Protein AF-A0A6N8BU60-F1 (afdb_monomer)

Solvent-accessible surface area (backbone atoms only — not comparable to full-atom values): 25740 Å² total; per-residue (Å²): 131,83,86,72,72,82,52,72,68,60,44,46,52,50,27,52,53,50,53,52,50,54,53,49,51,52,52,49,51,58,50,51,54,51,53,50,51,55,46,35,70,74,41,75,89,50,89,68,60,83,65,63,57,75,74,56,38,63,69,58,50,70,99,67,91,87,80,57,72,66,64,41,52,54,49,34,52,51,51,52,48,35,53,53,23,30,51,54,52,53,50,52,39,65,71,62,49,53,66,75,44,42,32,72,66,59,46,51,52,51,54,47,44,33,69,75,67,34,67,72,58,38,52,68,49,48,48,52,51,49,50,49,49,54,65,42,34,58,54,36,30,32,46,33,53,49,52,56,44,56,77,53,25,88,64,28,81,39,98,86,52,48,41,75,70,74,56,43,64,41,73,49,42,28,43,98,84,74,41,76,24,80,88,68,40,51,69,59,54,54,51,51,54,50,34,54,55,22,52,78,69,74,40,76,62,64,53,68,69,76,29,67,59,22,38,44,52,55,59,59,71,73,59,91,60,74,53,52,74,31,64,56,91,56,37,37,38,40,38,42,71,84,21,28,32,40,38,30,65,66,47,68,66,59,50,49,52,52,32,48,46,34,41,49,52,52,45,73,73,62,62,84,88,86,84,81,90,71,94,74,69,101,55,79,78,69,82,49,80,87,68,41,74,56,67,67,39,70,73,56,40,54,55,48,50,63,72,66,53,91,37,63,81,32,39,30,36,22,62,46,30,56,82,25,65,60,56,53,56,42,31,75,51,44,19,44,29,35,33,24,22,67,50,64,72,32,42,54,54,44,68,73,49,87,66,63,72,41,80,42,76,40,61,56,88,79,58,47,44,88,80,75,42,67,16,50,29,36,46,39,60,49,37,59,64,92,58,32,26,58,46,51,51,64,55,51,60,68,28,43,33,72,59,12,39,38,37,33,44,32,50,47,56,52,83,68,43,81,49,71,68,30,45,53,45,45,56,49,32,60,76,24,71,33,50,79,43,80,51,63,80,45,65,31,43,90,45,74,37,73,60,49,35,22,42,38,36,36,36,42,67,116

Nearest PDB structures (foldseek):
  1wy7-assembly2_B  TM=7.300E-01  e=3.972E-08  Pyrococcus horikoshii OT3
  2h1r-assembly2_B  TM=7.825E-01  e=9.700E-07  Plasmodium falciparum
  7wzg-assembly1_A  TM=6.509E-01  e=1.195E-07  Streptomyces sp.
  3cjt-assembly4_G  TM=5.008E-01  e=1.985E-06  unclassified
  2nxn-assembly1_A  TM=4.952E-01  e=3.260E-06  Thermus thermophilus HB8

Structure (mmCIF, N/CA/C/O backbone):
data_AF-A0A6N8BU60-F1
#
_entry.id   AF-A0A6N8BU60-F1
#
loop_
_atom_site.group_PDB
_atom_site.id
_atom_site.type_symbol
_atom_site.label_atom_id
_atom_site.label_alt_id
_atom_site.label_comp_id
_atom_site.label_asym_id
_atom_site.label_entity_id
_atom_site.label_seq_id
_atom_site.pdbx_PDB_ins_code
_atom_site.Cartn_x
_atom_site.Cartn_y
_atom_site.Cartn_z
_atom_site.occupancy
_atom_site.B_iso_or_equiv
_atom_site.auth_seq_id
_atom_site.auth_comp_id
_atom_site.auth_asym_id
_atom_site.auth_atom_id
_atom_site.pdbx_PDB_model_num
ATOM 1 N N . MET A 1 1 ? 0.731 -14.064 -30.125 1.00 31.19 1 MET A N 1
ATOM 2 C CA . MET A 1 1 ? 1.650 -14.153 -31.282 1.00 31.19 1 MET A CA 1
ATOM 3 C C . MET A 1 1 ? 3.014 -14.492 -30.703 1.00 31.19 1 MET A C 1
ATOM 5 O O . MET A 1 1 ? 3.373 -13.872 -29.713 1.00 31.19 1 MET A O 1
ATOM 9 N N . GLY A 1 2 ? 3.640 -15.581 -31.156 1.00 29.53 2 GLY A N 1
ATOM 10 C CA . GLY A 1 2 ? 4.697 -16.279 -30.413 1.00 29.53 2 GLY A CA 1
ATOM 11 C C . GLY A 1 2 ? 5.939 -15.430 -30.136 1.00 29.53 2 GLY A C 1
ATOM 12 O O . GLY A 1 2 ? 6.432 -14.758 -31.033 1.00 29.53 2 GLY A O 1
ATOM 13 N N . MET A 1 3 ? 6.441 -15.503 -28.899 1.00 33.97 3 MET A N 1
ATOM 14 C CA . MET A 1 3 ? 7.812 -15.120 -28.554 1.00 33.97 3 MET A CA 1
ATOM 15 C C . MET A 1 3 ? 8.767 -16.004 -29.359 1.00 33.97 3 MET A C 1
ATOM 17 O O . MET A 1 3 ? 9.027 -17.149 -28.987 1.00 33.97 3 MET A O 1
ATOM 21 N N . GLU A 1 4 ? 9.261 -15.500 -30.484 1.00 38.94 4 GLU A N 1
ATOM 22 C CA . GLU A 1 4 ? 10.340 -16.148 -31.217 1.00 38.94 4 GLU A CA 1
ATOM 23 C C . GLU A 1 4 ? 11.630 -15.926 -30.413 1.00 38.94 4 GLU A C 1
ATOM 25 O O . GLU A 1 4 ? 12.295 -14.900 -30.533 1.00 38.94 4 GLU A O 1
ATOM 30 N N . LEU A 1 5 ? 11.939 -16.852 -29.495 1.00 51.00 5 LEU A N 1
ATOM 31 C CA . LEU A 1 5 ? 13.219 -16.863 -28.785 1.00 51.00 5 LEU A CA 1
ATOM 32 C C . LEU A 1 5 ? 14.349 -16.773 -29.821 1.00 51.00 5 LEU A C 1
ATOM 34 O O . LEU A 1 5 ? 14.419 -17.608 -30.728 1.00 51.00 5 LEU A O 1
ATOM 38 N N . ILE A 1 6 ? 15.250 -15.796 -29.664 1.00 54.88 6 ILE A N 1
ATOM 39 C CA . ILE A 1 6 ? 16.459 -15.690 -30.487 1.00 54.88 6 ILE A CA 1
ATOM 40 C C . ILE A 1 6 ? 17.177 -17.045 -30.462 1.00 54.88 6 ILE A C 1
ATOM 42 O O . ILE A 1 6 ? 17.527 -17.574 -29.401 1.00 54.88 6 ILE A O 1
ATOM 46 N N . ARG A 1 7 ? 17.368 -17.636 -31.645 1.00 54.78 7 ARG A N 1
ATOM 47 C CA . ARG A 1 7 ? 18.005 -18.948 -31.782 1.00 54.78 7 ARG A CA 1
ATOM 48 C C . ARG A 1 7 ? 19.468 -18.856 -31.349 1.00 54.78 7 ARG A C 1
ATOM 50 O O . ARG A 1 7 ? 20.158 -17.888 -31.655 1.00 54.78 7 ARG A O 1
ATOM 57 N N . ARG A 1 8 ? 19.979 -19.921 -30.728 1.00 47.78 8 ARG A N 1
ATOM 58 C CA . ARG A 1 8 ? 21.384 -20.033 -30.279 1.00 47.78 8 ARG A CA 1
ATOM 59 C C . ARG A 1 8 ? 22.409 -19.800 -31.380 1.00 47.78 8 ARG A C 1
ATOM 61 O O . ARG A 1 8 ? 23.474 -19.259 -31.107 1.00 47.78 8 ARG A O 1
ATOM 68 N N . ALA A 1 9 ? 22.048 -20.137 -32.615 1.00 43.12 9 ALA A N 1
ATOM 69 C CA . ALA A 1 9 ? 22.840 -19.838 -33.801 1.00 43.12 9 ALA A CA 1
ATOM 70 C C . ALA A 1 9 ? 23.052 -18.323 -34.005 1.00 43.12 9 ALA A C 1
ATOM 72 O O . ALA A 1 9 ? 24.170 -17.899 -34.263 1.00 43.12 9 ALA A O 1
ATOM 73 N N . THR A 1 10 ? 22.024 -17.499 -33.784 1.00 66.62 10 THR A N 1
ATOM 74 C CA . THR A 1 10 ? 22.072 -16.041 -33.982 1.00 66.62 10 THR A CA 1
ATOM 75 C C . THR A 1 10 ? 22.942 -15.340 -32.934 1.00 66.62 10 THR A C 1
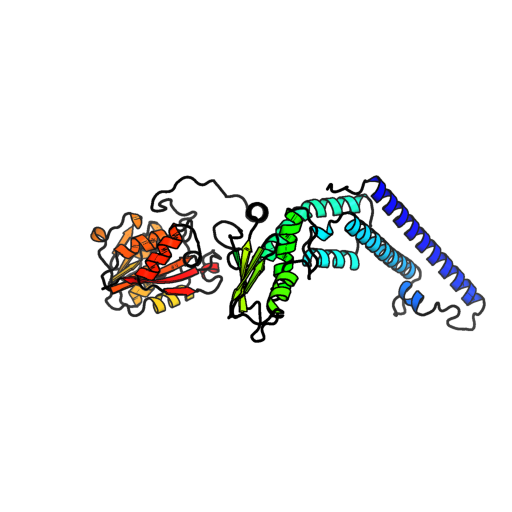ATOM 77 O O . THR A 1 10 ? 23.656 -14.394 -33.247 1.00 66.62 10 THR A O 1
ATOM 80 N N . VAL A 1 11 ? 22.948 -15.822 -31.686 1.00 63.41 11 VAL A N 1
ATOM 81 C CA . VAL A 1 11 ? 23.830 -15.279 -30.632 1.00 63.41 11 VAL A CA 1
ATOM 82 C C . VAL A 1 11 ? 25.298 -15.628 -30.905 1.00 63.41 11 VAL A C 1
ATOM 84 O O . VAL A 1 11 ? 26.174 -14.795 -30.694 1.00 63.41 11 VAL A O 1
ATOM 87 N N . ALA A 1 12 ? 25.570 -16.827 -31.430 1.00 66.69 12 ALA A N 1
ATOM 88 C CA . ALA A 1 12 ? 26.920 -17.234 -31.823 1.00 66.69 12 ALA A CA 1
ATOM 89 C C . ALA A 1 12 ? 27.460 -16.409 -33.004 1.00 66.69 12 ALA A C 1
ATOM 91 O O . ALA A 1 12 ? 28.636 -16.051 -33.026 1.00 66.69 12 ALA A O 1
ATOM 92 N N . GLU A 1 13 ? 26.600 -16.049 -33.958 1.00 75.88 13 GLU A N 1
ATOM 93 C CA . GLU A 1 13 ? 26.948 -15.132 -35.051 1.00 75.88 13 GLU A CA 1
ATOM 94 C C . GLU A 1 13 ? 27.278 -13.723 -34.532 1.00 75.88 13 GLU A C 1
ATOM 96 O O . GLU A 1 13 ? 28.270 -13.124 -34.955 1.00 75.88 13 GLU A O 1
ATOM 101 N N . LEU A 1 14 ? 26.497 -13.206 -33.575 1.00 78.88 14 LEU A N 1
ATOM 102 C CA . LEU A 1 14 ? 26.757 -11.912 -32.932 1.00 78.88 14 LEU A CA 1
ATOM 103 C C . LEU A 1 14 ? 28.079 -11.907 -32.152 1.00 78.88 14 LEU A C 1
ATOM 105 O O . LEU A 1 14 ? 28.852 -10.957 -32.282 1.00 78.88 14 LEU A O 1
ATOM 109 N N . GLU A 1 15 ? 28.376 -12.970 -31.399 1.00 79.50 15 GLU A N 1
ATOM 110 C CA . GLU A 1 15 ? 29.675 -13.141 -30.735 1.00 79.50 15 GLU A CA 1
ATOM 111 C C . GLU A 1 15 ? 30.824 -13.199 -31.758 1.00 79.50 15 GLU A C 1
ATOM 113 O O . GLU A 1 15 ? 31.868 -12.571 -31.564 1.00 79.50 15 GLU A O 1
ATOM 118 N N . GLY A 1 16 ? 30.627 -13.889 -32.885 1.00 82.31 16 GLY A N 1
ATOM 119 C CA . GLY A 1 16 ? 31.602 -13.937 -33.974 1.00 82.31 16 GLY A CA 1
ATOM 120 C C . GLY A 1 16 ? 31.908 -12.552 -34.553 1.00 82.31 16 GLY A C 1
ATOM 121 O O . GLY A 1 16 ? 33.076 -12.183 -34.708 1.00 82.31 16 GLY A O 1
ATOM 122 N N . HIS A 1 17 ? 30.875 -11.748 -34.822 1.00 86.88 17 HIS A N 1
ATOM 123 C CA . HIS A 1 17 ? 31.039 -10.368 -35.290 1.00 86.88 17 HIS A CA 1
ATOM 124 C C . HIS A 1 17 ? 31.703 -9.470 -34.245 1.00 86.88 17 HIS A C 1
ATOM 126 O O . HIS A 1 17 ? 32.592 -8.689 -34.588 1.00 86.88 17 HIS A O 1
ATOM 132 N N . ARG A 1 18 ? 31.316 -9.612 -32.974 1.00 88.88 18 ARG A N 1
ATOM 133 C CA . ARG A 1 18 ? 31.925 -8.916 -31.839 1.00 88.88 18 ARG A CA 1
ATOM 134 C C . ARG A 1 18 ? 33.427 -9.189 -31.766 1.00 88.88 18 ARG A C 1
ATOM 136 O O . ARG A 1 18 ? 34.209 -8.244 -31.751 1.00 88.88 18 ARG A O 1
ATOM 143 N N . ASN A 1 19 ? 33.836 -10.456 -31.750 1.00 88.75 19 ASN A N 1
ATOM 144 C CA . ASN A 1 19 ? 35.247 -10.829 -31.626 1.00 88.75 19 ASN A CA 1
ATOM 145 C C . ASN A 1 19 ? 36.062 -10.299 -32.814 1.00 88.75 19 ASN A C 1
ATOM 147 O O . ASN A 1 19 ? 37.093 -9.660 -32.620 1.00 88.75 19 ASN A O 1
ATOM 151 N N . LYS A 1 20 ? 35.529 -10.431 -34.034 1.00 89.19 20 LYS A N 1
ATOM 152 C CA . LYS A 1 20 ? 36.166 -9.889 -35.239 1.00 89.19 20 LYS A CA 1
ATOM 153 C C . LYS A 1 20 ? 36.315 -8.364 -35.200 1.00 89.19 20 LYS A C 1
ATOM 155 O O . LYS A 1 20 ? 37.331 -7.841 -35.650 1.00 89.19 20 LYS A O 1
ATOM 160 N N . ALA A 1 21 ? 35.328 -7.643 -34.667 1.00 84.19 21 ALA A N 1
ATOM 161 C CA . ALA A 1 21 ? 35.418 -6.195 -34.501 1.00 84.19 21 ALA A CA 1
ATOM 162 C C . ALA A 1 21 ? 36.533 -5.809 -33.516 1.00 84.19 21 ALA A C 1
ATOM 164 O O . ALA A 1 21 ? 37.322 -4.916 -33.814 1.00 84.19 21 ALA A O 1
ATOM 165 N N . LEU A 1 22 ? 36.640 -6.502 -32.377 1.00 86.94 22 LEU A N 1
ATOM 166 C CA . LEU A 1 22 ? 37.690 -6.245 -31.384 1.00 86.94 22 LEU A CA 1
ATOM 167 C C . LEU A 1 22 ? 39.092 -6.545 -31.927 1.00 86.94 22 LEU A C 1
ATOM 169 O O . LEU A 1 22 ? 40.005 -5.748 -31.706 1.00 86.94 22 LEU A O 1
ATOM 173 N N . ASP A 1 23 ? 39.246 -7.616 -32.706 1.00 89.25 23 ASP A N 1
ATOM 174 C CA . ASP A 1 23 ? 40.509 -7.934 -33.381 1.00 89.25 23 ASP A CA 1
ATOM 175 C C . ASP A 1 23 ? 40.908 -6.848 -34.387 1.00 89.25 23 ASP A C 1
ATOM 177 O O . ASP A 1 23 ? 42.075 -6.455 -34.460 1.00 89.25 23 ASP A O 1
ATOM 181 N N . LEU A 1 24 ? 39.945 -6.326 -35.153 1.00 88.38 24 LEU A N 1
ATOM 182 C CA . LEU A 1 24 ? 40.188 -5.237 -36.101 1.00 88.38 24 LEU A CA 1
ATOM 183 C C . LEU A 1 24 ? 40.516 -3.919 -35.394 1.00 88.38 24 LEU A C 1
ATOM 185 O O . LEU A 1 24 ? 41.391 -3.193 -35.860 1.00 88.38 24 LEU A O 1
ATOM 189 N N . PHE A 1 25 ? 39.882 -3.614 -34.258 1.00 82.56 25 PHE A N 1
ATOM 190 C CA . PHE A 1 25 ? 40.248 -2.449 -33.448 1.00 82.56 25 PHE A CA 1
ATOM 191 C C . PHE A 1 25 ? 41.671 -2.562 -32.894 1.00 82.56 25 PHE A C 1
ATOM 193 O O . PHE A 1 25 ? 42.402 -1.572 -32.904 1.00 82.56 25 PHE A O 1
ATOM 200 N N . ALA A 1 26 ? 42.091 -3.755 -32.465 1.00 84.19 26 ALA A N 1
ATOM 201 C CA . ALA A 1 26 ? 43.466 -3.994 -32.034 1.00 84.19 26 ALA A CA 1
ATOM 202 C C . ALA A 1 26 ? 44.472 -3.763 -33.166 1.00 84.19 26 ALA A C 1
ATOM 204 O O . ALA A 1 26 ? 45.432 -3.015 -32.992 1.00 84.19 26 ALA A O 1
ATOM 205 N N . GLN A 1 27 ? 44.204 -4.317 -34.350 1.00 86.88 27 GLN A N 1
ATOM 206 C CA . GLN A 1 27 ? 45.041 -4.096 -35.531 1.00 86.88 27 GLN A CA 1
ATOM 207 C C . GLN A 1 27 ? 45.077 -2.620 -35.945 1.00 86.88 27 GLN A C 1
ATOM 209 O O . GLN A 1 27 ? 46.141 -2.096 -36.268 1.00 86.88 27 GLN A O 1
ATOM 214 N N . ALA A 1 28 ? 43.935 -1.929 -35.904 1.00 81.44 28 ALA A N 1
ATOM 215 C CA . ALA A 1 28 ? 43.853 -0.509 -36.219 1.00 81.44 28 ALA A CA 1
ATOM 216 C C . ALA A 1 28 ? 44.683 0.336 -35.244 1.00 81.44 28 ALA A C 1
ATOM 218 O O . ALA A 1 28 ? 45.404 1.227 -35.684 1.00 81.44 28 ALA A O 1
ATOM 219 N N . PHE A 1 29 ? 44.637 0.040 -33.942 1.00 81.38 29 PHE A N 1
ATOM 220 C CA . PHE A 1 29 ? 45.482 0.709 -32.951 1.00 81.38 29 PHE A CA 1
ATOM 221 C C . PHE A 1 29 ? 46.971 0.525 -33.266 1.00 81.38 29 PHE A C 1
ATOM 223 O O . PHE A 1 29 ? 47.719 1.502 -33.323 1.00 81.38 29 PHE A O 1
ATOM 230 N N . ASP A 1 30 ? 47.386 -0.715 -33.530 1.00 82.19 30 ASP A N 1
ATOM 231 C CA . ASP A 1 30 ? 48.784 -1.042 -33.817 1.00 82.19 30 ASP A CA 1
ATOM 232 C C . ASP A 1 30 ? 49.262 -0.376 -35.126 1.00 82.19 30 ASP A C 1
ATOM 234 O O . ASP A 1 30 ? 50.403 0.085 -35.212 1.00 82.19 30 ASP A O 1
ATOM 238 N N . LEU A 1 31 ? 48.394 -0.265 -36.138 1.00 81.81 31 LEU A N 1
ATOM 239 C CA . LEU A 1 31 ? 48.671 0.451 -37.390 1.00 81.81 31 LEU A CA 1
ATOM 240 C C . LEU A 1 31 ? 48.756 1.970 -37.195 1.00 81.81 31 LEU A C 1
ATOM 242 O O . LEU A 1 31 ? 49.637 2.616 -37.765 1.00 81.81 31 LEU A O 1
ATOM 246 N N . LEU A 1 32 ? 47.873 2.552 -36.381 1.00 74.38 32 LEU A N 1
ATOM 247 C CA . LEU A 1 32 ? 47.889 3.983 -36.074 1.00 74.38 32 LEU A CA 1
ATOM 248 C C . LEU A 1 32 ? 49.149 4.374 -35.291 1.00 74.38 32 LEU A C 1
ATOM 250 O O . LEU A 1 32 ? 49.757 5.402 -35.590 1.00 74.38 32 LEU A O 1
ATOM 254 N N . GLU A 1 33 ? 49.591 3.549 -34.338 1.00 74.31 33 GLU A N 1
ATOM 255 C CA . GLU A 1 33 ? 50.860 3.773 -33.634 1.00 74.31 33 GLU A CA 1
ATOM 256 C C . GLU A 1 33 ? 52.070 3.643 -34.570 1.00 74.31 33 GLU A C 1
ATOM 258 O O . GLU A 1 33 ? 52.993 4.456 -34.489 1.00 74.31 33 GLU A O 1
ATOM 263 N N . GLN A 1 34 ? 52.059 2.694 -35.513 1.00 79.88 34 GLN A N 1
ATOM 264 C CA . GLN A 1 34 ? 53.097 2.601 -36.547 1.00 79.88 34 GLN A CA 1
ATOM 265 C C . GLN A 1 34 ? 53.140 3.857 -37.427 1.00 79.88 34 GLN A C 1
ATOM 267 O O . GLN A 1 34 ? 54.209 4.442 -37.606 1.00 79.88 34 GLN A O 1
ATOM 272 N N . ALA A 1 35 ? 51.990 4.322 -37.920 1.00 74.69 35 ALA A N 1
ATOM 273 C CA . ALA A 1 35 ? 51.900 5.546 -38.715 1.00 74.69 35 ALA A CA 1
ATOM 274 C C . ALA A 1 35 ? 52.402 6.774 -37.934 1.00 74.69 35 ALA A C 1
ATOM 276 O O . ALA A 1 35 ? 53.156 7.585 -38.472 1.00 74.69 35 ALA A O 1
ATOM 277 N N . ARG A 1 36 ? 52.060 6.877 -36.642 1.00 72.19 36 ARG A N 1
ATOM 278 C CA . ARG A 1 36 ? 52.536 7.947 -35.750 1.00 72.19 36 ARG A CA 1
ATOM 279 C C . ARG A 1 36 ? 54.059 7.943 -35.597 1.00 72.19 36 ARG A C 1
ATOM 281 O O . ARG A 1 36 ? 54.663 9.015 -35.568 1.00 72.19 36 ARG A O 1
ATOM 288 N N . ARG A 1 37 ? 54.685 6.763 -35.506 1.00 75.19 37 ARG A N 1
ATOM 289 C CA . ARG A 1 37 ? 56.152 6.629 -35.439 1.00 75.19 37 ARG A CA 1
ATOM 290 C C . ARG A 1 37 ? 56.806 7.161 -36.715 1.00 75.19 37 ARG A C 1
ATOM 292 O O . ARG A 1 37 ? 57.628 8.066 -36.622 1.00 75.19 37 ARG A O 1
ATOM 299 N N . PHE A 1 38 ? 56.364 6.702 -37.887 1.00 78.38 38 PHE A N 1
ATOM 300 C CA . PHE A 1 38 ? 56.900 7.177 -39.168 1.00 78.38 38 PHE A CA 1
ATOM 301 C C . PHE A 1 38 ? 56.674 8.677 -39.396 1.00 78.38 38 PHE A C 1
ATOM 303 O O . PHE A 1 38 ? 57.564 9.361 -39.892 1.00 78.38 38 PHE A O 1
ATOM 310 N N . ALA A 1 39 ? 55.520 9.216 -38.997 1.00 70.62 39 ALA A N 1
ATOM 311 C CA . ALA A 1 39 ? 55.236 10.645 -39.105 1.00 70.62 39 ALA A CA 1
ATOM 312 C C . ALA A 1 39 ? 56.159 11.507 -38.228 1.00 70.62 39 ALA A C 1
ATOM 314 O O . ALA A 1 39 ? 56.635 12.554 -38.667 1.00 70.62 39 ALA A O 1
ATOM 315 N N . ARG A 1 40 ? 56.447 11.055 -37.001 1.00 70.94 40 ARG A N 1
ATOM 316 C CA . ARG A 1 40 ? 57.420 11.710 -36.118 1.00 70.94 40 ARG A CA 1
ATOM 317 C C . ARG A 1 40 ? 58.824 11.668 -36.720 1.00 70.94 40 ARG A C 1
ATOM 319 O O . ARG A 1 40 ? 59.528 12.671 -36.680 1.00 70.94 40 ARG A O 1
ATOM 326 N N . ASP A 1 41 ? 59.215 10.529 -37.278 1.00 78.50 41 ASP A N 1
ATOM 327 C CA . ASP A 1 41 ? 60.543 10.349 -37.864 1.00 78.50 41 ASP A CA 1
ATOM 328 C C . ASP A 1 41 ? 60.709 11.159 -39.169 1.00 78.50 41 ASP A C 1
ATOM 330 O O . ASP A 1 41 ? 61.813 11.599 -39.484 1.00 78.50 41 ASP A O 1
ATOM 334 N N . ALA A 1 42 ? 59.616 11.432 -39.892 1.00 76.69 42 ALA A N 1
ATOM 335 C CA . ALA A 1 42 ? 59.609 12.279 -41.087 1.00 76.69 42 ALA A CA 1
ATOM 336 C C . ALA A 1 42 ? 59.782 13.783 -40.789 1.00 76.69 42 ALA A C 1
ATOM 338 O O . ALA A 1 42 ? 60.279 14.522 -41.638 1.00 76.69 42 ALA A O 1
ATOM 339 N N . ALA A 1 43 ? 59.380 14.250 -39.603 1.00 74.56 43 ALA A N 1
ATOM 340 C CA . ALA A 1 43 ? 59.485 15.654 -39.195 1.00 74.56 43 ALA A CA 1
ATOM 341 C C . ALA A 1 43 ? 59.878 15.787 -37.705 1.00 74.56 43 ALA A C 1
ATOM 343 O O . ALA A 1 43 ? 59.094 16.280 -36.889 1.00 74.56 43 ALA A O 1
ATOM 344 N N . PRO A 1 44 ? 61.108 15.382 -37.333 1.00 71.56 44 PRO A N 1
ATOM 345 C CA . PRO A 1 44 ? 61.523 15.242 -35.933 1.00 71.56 44 PRO A CA 1
ATOM 346 C C . PRO A 1 44 ? 61.655 16.576 -35.180 1.00 71.56 44 PRO A C 1
ATOM 348 O O . PRO A 1 44 ? 61.687 16.588 -33.952 1.00 71.56 44 PRO A O 1
ATOM 351 N N . SER A 1 45 ? 61.730 17.701 -35.896 1.00 71.75 45 SER A N 1
ATOM 352 C CA . SER A 1 45 ? 61.860 19.051 -35.333 1.00 71.75 45 SER A CA 1
ATOM 353 C C . SER A 1 45 ? 60.526 19.721 -34.984 1.00 71.75 45 SER A C 1
ATOM 355 O O . SER A 1 45 ? 60.533 20.776 -34.350 1.00 71.75 45 SER A O 1
ATOM 357 N N . ILE A 1 46 ? 59.385 19.139 -35.373 1.00 62.69 46 ILE A N 1
ATOM 358 C CA . ILE A 1 46 ? 58.053 19.698 -35.113 1.00 62.69 46 ILE A CA 1
ATOM 359 C C . ILE A 1 46 ? 57.369 18.871 -34.018 1.00 62.69 46 ILE A C 1
ATOM 361 O O . ILE A 1 46 ? 57.098 17.681 -34.180 1.00 62.69 46 ILE A O 1
ATOM 365 N N . GLN A 1 47 ? 57.043 19.505 -32.889 1.00 59.19 47 GLN A N 1
ATOM 366 C CA . GLN A 1 47 ? 56.199 18.878 -31.869 1.00 59.19 47 GLN A CA 1
ATOM 367 C C . GLN A 1 47 ? 54.747 18.792 -32.363 1.00 59.19 47 GLN A C 1
ATOM 369 O O . GLN A 1 47 ? 54.181 19.784 -32.809 1.00 59.19 47 GLN A O 1
ATOM 374 N N . GLY A 1 48 ? 54.132 17.609 -32.249 1.00 57.78 48 GLY A N 1
ATOM 375 C CA . GLY A 1 48 ? 52.705 17.412 -32.547 1.00 57.78 48 GLY A CA 1
ATOM 376 C C . GLY A 1 48 ? 52.362 17.021 -33.990 1.00 57.78 48 GLY A C 1
ATOM 377 O O . GLY A 1 48 ? 51.191 17.072 -34.358 1.00 57.78 48 GLY A O 1
ATOM 378 N N . VAL A 1 49 ? 53.339 16.607 -34.807 1.00 54.97 49 VAL A N 1
ATOM 379 C CA . VAL A 1 49 ? 53.083 16.074 -36.161 1.00 54.97 49 VAL A CA 1
ATOM 380 C C . VAL A 1 49 ? 52.134 14.875 -36.083 1.00 54.97 49 VAL A C 1
ATOM 382 O O . VAL A 1 49 ? 52.327 13.975 -35.264 1.00 54.97 49 VAL A O 1
ATOM 385 N N . CYS A 1 50 ? 51.097 14.881 -36.926 1.00 55.19 50 CYS A N 1
ATOM 386 C CA . CYS A 1 50 ? 49.988 13.923 -36.891 1.00 55.19 50 CYS A CA 1
ATOM 387 C C . CYS A 1 50 ? 49.215 13.907 -35.562 1.00 55.19 50 CYS A C 1
ATOM 389 O O . CYS A 1 50 ? 48.827 12.841 -35.078 1.00 55.19 50 CYS A O 1
ATOM 391 N N . SER A 1 51 ? 48.925 15.077 -34.979 1.00 53.66 51 SER A N 1
ATOM 392 C CA . SER A 1 51 ? 47.815 15.160 -34.031 1.00 53.66 51 SER A CA 1
ATOM 393 C C . SER A 1 51 ? 46.539 14.799 -34.788 1.00 53.66 51 SER A C 1
ATOM 395 O O . SER A 1 51 ? 46.010 15.619 -35.537 1.00 53.66 51 SER A O 1
ATOM 397 N N . PHE A 1 52 ? 46.050 13.569 -34.634 1.00 51.66 52 PHE A N 1
ATOM 398 C CA . PHE A 1 52 ? 44.681 13.279 -35.030 1.00 51.66 52 PHE A CA 1
ATOM 399 C C . PHE A 1 52 ? 43.794 14.329 -34.345 1.00 51.66 52 PHE A C 1
ATOM 401 O O . PHE A 1 52 ? 44.018 14.653 -33.165 1.00 51.66 52 PHE A O 1
ATOM 408 N N . ASP A 1 53 ? 42.889 14.931 -35.116 1.00 44.34 53 ASP A N 1
ATOM 409 C CA . ASP A 1 53 ? 41.966 15.959 -34.641 1.00 44.34 53 ASP A CA 1
ATOM 410 C C . ASP A 1 53 ? 41.344 15.531 -33.307 1.00 44.34 53 ASP A C 1
ATOM 412 O O . ASP A 1 53 ? 41.190 14.334 -33.041 1.00 44.34 53 ASP A O 1
ATOM 416 N N . ASP A 1 54 ? 41.009 16.506 -32.463 1.00 44.75 54 ASP A N 1
ATOM 417 C CA . ASP A 1 54 ? 40.495 16.339 -31.094 1.00 44.75 54 ASP A CA 1
ATOM 418 C C . ASP A 1 54 ? 39.471 15.192 -30.903 1.00 44.75 54 ASP A C 1
ATOM 420 O O . ASP A 1 54 ? 39.409 14.601 -29.829 1.00 44.75 54 ASP A O 1
ATOM 424 N N . ALA A 1 55 ? 38.743 14.794 -31.951 1.00 41.16 55 ALA A N 1
ATOM 425 C CA . ALA A 1 55 ? 37.813 13.665 -31.964 1.00 41.16 55 ALA A CA 1
ATOM 426 C C . ALA A 1 55 ? 38.451 12.261 -31.814 1.00 41.16 55 ALA A C 1
ATOM 428 O O . ALA A 1 55 ? 37.888 11.409 -31.129 1.00 41.16 55 ALA A O 1
ATOM 429 N N . ALA A 1 56 ? 39.616 11.981 -32.412 1.00 47.56 56 ALA A N 1
ATOM 430 C CA . ALA A 1 56 ? 40.299 10.688 -32.221 1.00 47.56 56 ALA A CA 1
ATOM 431 C C . ALA A 1 56 ? 41.091 10.650 -30.905 1.00 47.56 56 ALA A C 1
ATOM 433 O O . ALA A 1 56 ? 41.369 9.583 -30.360 1.00 47.56 56 ALA A O 1
ATOM 434 N N . ARG A 1 57 ? 41.436 11.835 -30.387 1.00 46.50 57 ARG A N 1
ATOM 435 C CA . ARG A 1 57 ? 42.139 12.041 -29.121 1.00 46.50 57 ARG A CA 1
ATOM 436 C C . ARG A 1 57 ? 41.311 11.525 -27.945 1.00 46.50 57 ARG A C 1
ATOM 438 O O . ARG A 1 57 ? 41.833 10.740 -27.163 1.00 46.50 57 ARG A O 1
ATOM 445 N N . ASP A 1 58 ? 40.017 11.842 -27.902 1.00 47.12 58 ASP A N 1
ATOM 446 C CA . ASP A 1 58 ? 39.097 11.343 -26.867 1.00 47.12 58 ASP A CA 1
ATOM 447 C C . ASP A 1 58 ? 38.831 9.830 -26.968 1.00 47.12 58 ASP A C 1
ATOM 449 O O . ASP A 1 58 ? 38.636 9.167 -25.949 1.00 47.12 58 ASP A O 1
ATOM 453 N N . ALA A 1 59 ? 38.891 9.252 -28.174 1.00 47.94 59 ALA A N 1
ATOM 454 C CA . ALA A 1 59 ? 38.772 7.806 -28.370 1.00 47.94 59 ALA A CA 1
ATOM 455 C C . ALA A 1 59 ? 40.037 7.027 -27.947 1.00 47.94 59 ALA A C 1
ATOM 457 O O . ALA A 1 59 ? 39.944 5.841 -27.633 1.00 47.94 59 ALA A O 1
ATOM 458 N N . LEU A 1 60 ? 41.211 7.677 -27.934 1.00 51.12 60 LEU A N 1
ATOM 459 C CA . LEU A 1 60 ? 42.523 7.044 -27.728 1.00 51.12 60 LEU A CA 1
ATOM 460 C C . LEU A 1 60 ? 43.226 7.414 -26.402 1.00 51.12 60 LEU A C 1
ATOM 462 O O . LEU A 1 60 ? 44.149 6.692 -26.020 1.00 51.12 60 LEU A O 1
ATOM 466 N N . ALA A 1 61 ? 42.827 8.479 -25.690 1.00 48.81 61 ALA A N 1
ATOM 467 C CA . ALA A 1 61 ? 43.202 8.765 -24.292 1.00 48.81 61 ALA A CA 1
ATOM 468 C C . ALA A 1 61 ? 42.463 10.010 -23.732 1.00 48.81 61 ALA A C 1
ATOM 470 O O . ALA A 1 61 ? 42.537 11.072 -24.349 1.00 48.81 61 ALA A O 1
ATOM 471 N N . PRO A 1 62 ? 41.864 9.973 -22.521 1.00 42.28 62 PRO A N 1
ATOM 472 C CA . PRO A 1 62 ? 41.409 11.195 -21.864 1.00 42.28 62 PRO A CA 1
ATOM 473 C C . PRO A 1 62 ? 42.605 12.079 -21.477 1.00 42.28 62 PRO A C 1
ATOM 475 O O . PRO A 1 62 ? 43.696 11.584 -21.189 1.00 42.28 62 PRO A O 1
ATOM 478 N N . ARG A 1 63 ? 42.376 13.396 -21.462 1.00 40.59 63 ARG A N 1
ATOM 479 C CA . ARG A 1 63 ? 43.344 14.492 -21.269 1.00 40.59 63 ARG A CA 1
ATOM 480 C C . ARG A 1 63 ? 44.135 14.463 -19.943 1.00 40.59 63 ARG A C 1
ATOM 482 O O . ARG A 1 63 ? 44.000 15.392 -19.165 1.00 40.59 63 ARG A O 1
ATOM 489 N N . TYR A 1 64 ? 44.998 13.483 -19.680 1.00 40.47 64 TYR A N 1
ATOM 490 C CA . TYR A 1 64 ? 46.043 13.604 -18.651 1.00 40.47 64 TYR A CA 1
ATOM 491 C C . TYR A 1 64 ? 47.315 12.849 -19.061 1.00 40.47 64 TYR A C 1
ATOM 493 O O . TYR A 1 64 ? 47.309 11.648 -19.325 1.00 40.47 64 TYR A O 1
ATOM 501 N N . ALA A 1 65 ? 48.410 13.604 -19.155 1.00 46.09 65 ALA A N 1
ATOM 502 C CA . ALA A 1 65 ? 49.748 13.137 -19.490 1.00 46.09 65 ALA A CA 1
ATOM 503 C C . ALA A 1 65 ? 50.313 12.214 -18.394 1.00 46.09 65 ALA A C 1
ATOM 505 O O . ALA A 1 65 ? 50.233 12.562 -17.218 1.00 46.09 65 ALA A O 1
ATOM 506 N N . GLY A 1 66 ? 50.922 11.080 -18.781 1.00 46.50 66 GLY A N 1
ATOM 507 C CA . GLY A 1 66 ? 51.766 10.287 -17.868 1.00 46.50 66 GLY A CA 1
ATOM 508 C C . GLY A 1 66 ? 51.736 8.753 -17.954 1.00 46.50 66 GLY A C 1
ATOM 509 O O . GLY A 1 66 ? 52.151 8.130 -16.987 1.00 46.50 66 GLY A O 1
ATOM 510 N N . TYR A 1 67 ? 51.271 8.117 -19.038 1.00 48.34 67 TYR A N 1
ATOM 511 C CA . TYR A 1 67 ? 51.084 6.650 -19.065 1.00 48.34 67 TYR A CA 1
ATOM 512 C C . TYR A 1 67 ? 51.955 5.910 -20.094 1.00 48.34 67 TYR A C 1
ATOM 514 O O . TYR A 1 67 ? 52.231 6.446 -21.172 1.00 48.34 67 TYR A O 1
ATOM 522 N N . HIS A 1 68 ? 52.337 4.663 -19.784 1.00 55.88 68 HIS A N 1
ATOM 523 C CA . HIS A 1 68 ? 53.150 3.791 -20.646 1.00 55.88 68 HIS A CA 1
ATOM 524 C C . HIS A 1 68 ? 52.366 3.276 -21.880 1.00 55.88 68 HIS A C 1
ATOM 526 O O . HIS A 1 68 ? 51.136 3.220 -21.881 1.00 55.88 68 HIS A O 1
ATOM 532 N N . GLU A 1 69 ? 53.066 2.904 -22.963 1.00 56.91 69 GLU A N 1
ATOM 533 C CA . GLU A 1 69 ? 52.470 2.507 -24.261 1.00 56.91 69 GLU A CA 1
ATOM 534 C C . GLU A 1 69 ? 51.543 1.277 -24.155 1.00 56.91 69 GLU A C 1
ATOM 536 O O . GLU A 1 69 ? 50.457 1.267 -24.734 1.00 56.91 69 GLU A O 1
ATOM 541 N N . THR A 1 70 ? 51.910 0.292 -23.334 1.00 57.09 70 THR A N 1
ATOM 542 C CA . THR A 1 70 ? 51.089 -0.887 -23.004 1.00 57.09 70 THR A CA 1
ATOM 543 C C . THR A 1 70 ? 49.785 -0.512 -22.296 1.00 57.09 70 THR A C 1
ATOM 545 O O . THR A 1 70 ? 48.714 -0.969 -22.687 1.00 57.09 70 THR A O 1
ATOM 548 N N . GLU A 1 71 ? 49.829 0.417 -21.338 1.00 65.25 71 GLU A N 1
ATOM 549 C CA . GLU A 1 71 ? 48.640 0.896 -20.615 1.00 65.25 71 GLU A CA 1
ATOM 550 C C . GLU A 1 71 ? 47.690 1.716 -21.504 1.00 65.25 71 GLU A C 1
ATOM 552 O O . GLU A 1 71 ? 46.505 1.874 -21.195 1.00 65.25 71 GLU A O 1
ATOM 557 N N . ARG A 1 72 ? 48.194 2.293 -22.604 1.00 68.38 72 ARG A N 1
ATOM 558 C CA . ARG A 1 72 ? 47.361 2.973 -23.609 1.00 68.38 72 ARG A CA 1
ATOM 559 C C . ARG A 1 72 ? 46.602 1.966 -24.466 1.00 68.38 72 ARG A C 1
ATOM 561 O O . ARG A 1 72 ? 45.401 2.146 -24.666 1.00 68.38 72 ARG A O 1
ATOM 568 N N . ARG A 1 73 ? 47.277 0.904 -24.919 1.00 74.12 73 ARG A N 1
ATOM 569 C CA . ARG A 1 73 ? 46.666 -0.163 -25.723 1.00 74.12 73 ARG A CA 1
ATOM 570 C C . ARG A 1 73 ? 45.561 -0.878 -24.950 1.00 74.12 73 ARG A C 1
ATOM 572 O O . ARG A 1 73 ? 44.441 -0.976 -25.445 1.00 74.12 73 ARG A O 1
ATOM 579 N N . ASP A 1 74 ? 45.830 -1.282 -23.711 1.00 73.94 74 ASP A N 1
ATOM 580 C CA . ASP A 1 74 ? 44.851 -2.010 -22.895 1.00 73.94 74 ASP A CA 1
ATOM 581 C C . ASP A 1 74 ? 43.623 -1.159 -22.557 1.00 73.94 74 ASP A C 1
ATOM 583 O O . ASP A 1 74 ? 42.490 -1.645 -22.612 1.00 73.94 74 ASP A O 1
ATOM 587 N N . ARG A 1 75 ? 43.805 0.138 -22.278 1.00 72.31 75 ARG A N 1
ATOM 588 C CA . ARG A 1 75 ? 42.676 1.056 -22.053 1.00 72.31 75 ARG A CA 1
ATOM 589 C C . ARG A 1 75 ? 41.849 1.288 -23.311 1.00 72.31 75 ARG A C 1
ATOM 591 O O . ARG A 1 75 ? 40.622 1.275 -23.220 1.00 72.31 75 ARG A O 1
ATOM 598 N N . PHE A 1 76 ? 42.491 1.464 -24.466 1.00 75.44 76 PHE A N 1
ATOM 599 C CA . PHE A 1 76 ? 41.790 1.593 -25.744 1.00 75.44 76 PHE A CA 1
ATOM 600 C C . PHE A 1 76 ? 40.947 0.348 -26.038 1.00 75.44 76 PHE A C 1
ATOM 602 O O . PHE A 1 76 ? 39.745 0.457 -26.286 1.00 75.44 76 PHE A O 1
ATOM 609 N N . LEU A 1 77 ? 41.548 -0.838 -25.923 1.00 80.88 77 LEU A N 1
ATOM 610 C CA . LEU A 1 77 ? 40.854 -2.105 -26.149 1.00 80.88 77 LEU A CA 1
ATOM 611 C C . LEU A 1 77 ? 39.734 -2.338 -25.138 1.00 80.88 77 LEU A C 1
ATOM 613 O O . LEU A 1 77 ? 38.661 -2.799 -25.516 1.00 80.88 77 LEU A O 1
ATOM 617 N N . THR A 1 78 ? 39.929 -1.952 -23.876 1.00 80.25 78 THR A N 1
ATOM 618 C CA . THR A 1 78 ? 38.875 -2.006 -22.854 1.00 80.25 78 THR A CA 1
ATOM 619 C C . THR A 1 78 ? 37.706 -1.083 -23.201 1.00 80.25 78 THR A C 1
ATOM 621 O O . THR A 1 78 ? 36.551 -1.479 -23.046 1.00 80.25 78 THR A O 1
ATOM 624 N N . SER A 1 79 ? 37.981 0.125 -23.700 1.00 75.44 79 SER A N 1
ATOM 625 C CA . SER A 1 79 ? 36.951 1.079 -24.128 1.00 75.44 79 SER A CA 1
ATOM 626 C C . SER A 1 79 ? 36.157 0.556 -25.330 1.00 75.44 79 SER A C 1
ATOM 628 O O . SER A 1 79 ? 34.926 0.515 -25.291 1.00 75.44 79 SER A O 1
ATOM 630 N N . MET A 1 80 ? 36.852 0.061 -26.362 1.00 80.38 80 MET A N 1
ATOM 631 C CA . MET A 1 80 ? 36.217 -0.522 -27.549 1.00 80.38 80 MET A CA 1
ATOM 632 C C . MET A 1 80 ? 35.414 -1.775 -27.204 1.00 80.38 80 MET A C 1
ATOM 634 O O . MET A 1 80 ? 34.272 -1.901 -27.641 1.00 80.38 80 MET A O 1
ATOM 638 N N . ARG A 1 81 ? 35.955 -2.650 -26.345 1.00 85.31 81 ARG A N 1
ATOM 639 C CA . ARG A 1 81 ? 35.230 -3.798 -25.787 1.00 85.31 81 ARG A CA 1
ATOM 640 C C . ARG A 1 81 ? 33.912 -3.357 -25.165 1.00 85.31 81 ARG A C 1
ATOM 642 O O . ARG A 1 81 ? 32.872 -3.874 -25.554 1.00 85.31 81 ARG A O 1
ATOM 649 N N . ARG A 1 82 ? 33.945 -2.394 -24.236 1.00 80.31 82 ARG A N 1
ATOM 650 C CA . ARG A 1 82 ? 32.735 -1.901 -23.560 1.00 80.31 82 ARG A CA 1
ATOM 651 C C . ARG A 1 82 ? 31.718 -1.333 -24.545 1.00 80.31 82 ARG A C 1
ATOM 653 O O . ARG A 1 82 ? 30.533 -1.613 -24.413 1.00 80.31 82 ARG A O 1
ATOM 660 N N . ASN A 1 83 ? 32.168 -0.571 -25.538 1.00 77.94 83 ASN A N 1
ATOM 661 C CA . ASN A 1 83 ? 31.280 0.022 -26.535 1.00 77.94 83 ASN A CA 1
ATOM 662 C C . ASN A 1 83 ? 30.584 -1.045 -27.398 1.00 77.94 83 ASN A C 1
ATOM 664 O O . ASN A 1 83 ? 29.358 -1.043 -27.515 1.00 77.94 83 ASN A O 1
ATOM 668 N N . VAL A 1 84 ? 31.359 -1.988 -27.943 1.00 80.44 84 VAL A N 1
ATOM 669 C CA . VAL A 1 84 ? 30.838 -3.085 -28.769 1.00 80.44 84 VAL A CA 1
ATOM 670 C C . VAL A 1 84 ? 29.917 -3.988 -27.945 1.00 80.44 84 VAL A C 1
ATOM 672 O O . VAL A 1 84 ? 28.815 -4.296 -28.396 1.00 80.44 84 VAL A O 1
ATOM 675 N N . ASP A 1 85 ? 30.317 -4.352 -26.721 1.00 81.19 85 ASP A N 1
ATOM 676 C CA . ASP A 1 85 ? 29.497 -5.152 -25.804 1.00 81.19 85 ASP A CA 1
ATOM 677 C C . ASP A 1 85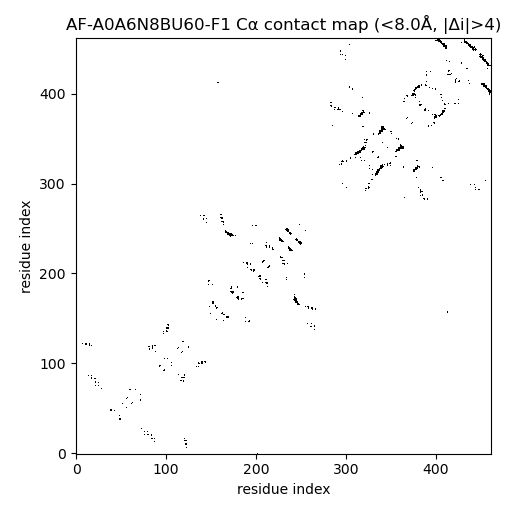 ? 28.155 -4.461 -25.513 1.00 81.19 85 ASP A C 1
ATOM 679 O O . ASP A 1 85 ? 27.102 -5.075 -25.679 1.00 81.19 85 ASP A O 1
ATOM 683 N N . ALA A 1 86 ? 28.156 -3.171 -25.153 1.00 76.94 86 ALA A N 1
ATOM 684 C CA . ALA A 1 86 ? 26.927 -2.411 -24.903 1.00 76.94 86 ALA A CA 1
ATOM 685 C C . ALA A 1 86 ? 26.000 -2.363 -26.133 1.00 76.94 86 ALA A C 1
ATOM 687 O O . ALA A 1 86 ? 24.776 -2.460 -25.994 1.00 76.94 86 ALA A O 1
ATOM 688 N N . GLY A 1 87 ? 26.570 -2.248 -27.338 1.00 77.69 87 GLY A N 1
ATOM 689 C CA . GLY A 1 87 ? 25.824 -2.291 -28.596 1.00 77.69 87 GLY A CA 1
ATOM 690 C C . GLY A 1 87 ? 25.156 -3.646 -28.841 1.00 77.69 87 GLY A C 1
ATOM 691 O O . GLY A 1 87 ? 23.963 -3.692 -29.151 1.00 77.69 87 GLY A O 1
ATOM 692 N N . VAL A 1 88 ? 25.889 -4.746 -28.637 1.00 81.19 88 VAL A N 1
ATOM 693 C CA . VAL A 1 88 ? 25.354 -6.114 -28.767 1.00 81.19 88 VAL A CA 1
ATOM 694 C C . VAL A 1 88 ? 24.239 -6.360 -27.747 1.00 81.19 88 VAL A C 1
ATOM 696 O O . VAL A 1 88 ? 23.170 -6.842 -28.119 1.00 81.19 88 VAL A O 1
ATOM 699 N N . TRP A 1 89 ? 24.427 -5.957 -26.488 1.00 77.50 89 TRP A N 1
ATOM 700 C CA . TRP A 1 89 ? 23.393 -6.076 -25.455 1.00 77.50 89 TRP A CA 1
ATOM 701 C C . TRP A 1 89 ? 22.137 -5.269 -25.777 1.00 77.50 89 TRP A C 1
ATOM 703 O O . TRP A 1 89 ? 21.026 -5.782 -25.653 1.00 77.50 89 TRP A O 1
ATOM 713 N N . THR A 1 90 ? 22.295 -4.032 -26.249 1.00 76.06 90 THR A N 1
ATOM 714 C CA . THR A 1 90 ? 21.163 -3.187 -26.659 1.00 76.06 90 THR A CA 1
ATOM 715 C C . THR A 1 90 ? 20.391 -3.819 -27.819 1.00 76.06 90 THR A C 1
ATOM 717 O O . THR A 1 90 ? 19.160 -3.818 -27.824 1.00 76.06 90 THR A O 1
ATOM 720 N N . HIS A 1 91 ? 21.096 -4.401 -28.793 1.00 77.75 91 HIS A N 1
ATOM 721 C CA . HIS A 1 91 ? 20.472 -5.112 -29.907 1.00 77.75 91 HIS A CA 1
ATOM 722 C C . HIS A 1 91 ? 19.675 -6.337 -29.434 1.00 77.75 91 HIS A C 1
ATOM 724 O O . HIS A 1 91 ? 18.510 -6.486 -29.805 1.00 77.75 91 HIS A O 1
ATOM 730 N N . LEU A 1 92 ? 20.266 -7.173 -28.573 1.00 69.69 92 LEU A N 1
ATOM 731 C CA . LEU A 1 92 ? 19.611 -8.359 -28.013 1.00 69.69 92 LEU A CA 1
ATOM 732 C C . LEU A 1 92 ? 18.362 -8.001 -27.196 1.00 69.69 92 LEU A C 1
ATOM 734 O O . LEU A 1 92 ? 17.325 -8.647 -27.340 1.00 69.69 92 LEU A O 1
ATOM 738 N N . LEU A 1 93 ? 18.420 -6.948 -26.380 1.00 68.62 93 LEU A N 1
ATOM 739 C CA . LEU A 1 93 ? 17.270 -6.466 -25.608 1.00 68.62 93 LEU A CA 1
ATOM 740 C C . LEU A 1 93 ? 16.109 -6.009 -26.495 1.00 68.62 93 LEU A C 1
ATOM 742 O O . LEU A 1 93 ? 14.953 -6.339 -26.229 1.00 68.62 93 LEU A O 1
ATOM 746 N N . ASN A 1 94 ? 16.416 -5.266 -27.558 1.00 67.62 94 ASN A N 1
ATOM 747 C CA . ASN A 1 94 ? 15.406 -4.790 -28.498 1.00 67.62 94 ASN A CA 1
ATOM 748 C C . ASN A 1 94 ? 14.777 -5.951 -29.280 1.00 67.62 94 ASN A C 1
ATOM 750 O O . ASN A 1 94 ? 13.568 -5.954 -29.502 1.00 67.62 94 ASN A O 1
ATOM 754 N N . ALA A 1 95 ? 15.583 -6.943 -29.668 1.00 65.06 95 ALA A N 1
ATOM 755 C CA . ALA A 1 95 ? 15.139 -8.097 -30.446 1.00 65.06 95 ALA A CA 1
ATOM 756 C C . ALA A 1 95 ? 14.330 -9.120 -29.626 1.00 65.06 95 ALA A C 1
ATOM 758 O O . ALA A 1 95 ? 13.452 -9.781 -30.170 1.00 65.06 95 ALA A O 1
ATOM 759 N N . THR A 1 96 ? 14.591 -9.244 -28.323 1.00 62.34 96 THR A N 1
ATOM 760 C CA . THR A 1 96 ? 13.877 -10.179 -27.429 1.00 62.34 96 THR A CA 1
ATOM 761 C C . THR A 1 96 ? 12.579 -9.615 -26.847 1.00 62.34 96 THR A C 1
ATOM 763 O O . THR A 1 96 ? 11.884 -10.318 -26.117 1.00 62.34 96 THR A O 1
ATOM 766 N N . GLU A 1 97 ? 12.258 -8.344 -27.118 1.00 61.34 97 GLU A N 1
ATOM 767 C CA . GLU A 1 97 ? 11.161 -7.590 -26.492 1.00 61.34 97 GLU A CA 1
ATOM 768 C C . GLU A 1 97 ? 11.158 -7.612 -24.946 1.00 61.34 97 GLU A C 1
ATOM 770 O O . GLU A 1 97 ? 10.190 -7.173 -24.323 1.00 61.34 97 GLU A O 1
ATOM 775 N N . LEU A 1 98 ? 12.248 -8.058 -24.306 1.00 58.09 98 LEU A N 1
ATOM 776 C CA . LEU A 1 98 ? 12.364 -8.185 -22.849 1.00 58.09 98 LEU A CA 1
ATOM 777 C C . LEU A 1 98 ? 12.196 -6.832 -22.146 1.00 58.09 98 LEU A C 1
ATOM 779 O O . LEU A 1 98 ? 11.605 -6.767 -21.069 1.00 58.09 98 LEU A O 1
ATOM 783 N N . GLU A 1 99 ? 12.600 -5.729 -22.789 1.00 60.19 99 GLU A N 1
ATOM 784 C CA . GLU A 1 99 ? 12.351 -4.374 -22.276 1.00 60.19 99 GLU A CA 1
ATOM 785 C C . GLU A 1 99 ? 10.861 -4.066 -22.057 1.00 60.19 99 GLU A C 1
ATOM 787 O O . GLU A 1 99 ? 10.531 -3.210 -21.233 1.00 60.19 99 GLU A O 1
ATOM 792 N N . LYS A 1 100 ? 9.950 -4.728 -22.785 1.00 60.34 100 LYS A N 1
ATOM 793 C CA . LYS A 1 100 ? 8.502 -4.505 -22.657 1.00 60.34 100 LYS A CA 1
ATOM 794 C C . LYS A 1 100 ? 7.930 -5.135 -21.388 1.00 60.34 100 LYS A C 1
ATOM 796 O O . LYS A 1 100 ? 6.917 -4.651 -20.882 1.00 60.34 100 LYS A O 1
ATOM 801 N N . LEU A 1 101 ? 8.588 -6.173 -20.875 1.00 52.09 101 LEU A N 1
ATOM 802 C CA . LEU A 1 101 ? 8.212 -6.878 -19.649 1.00 52.09 101 LEU A CA 1
ATOM 803 C C . LEU A 1 101 ? 8.768 -6.192 -18.390 1.00 52.09 101 LEU A C 1
ATOM 805 O O . LEU A 1 101 ? 8.266 -6.421 -17.294 1.00 52.09 101 LEU A O 1
ATOM 809 N N . MET A 1 102 ? 9.761 -5.309 -18.539 1.00 61.53 102 MET A N 1
ATOM 810 C CA . MET A 1 102 ? 10.388 -4.593 -17.427 1.00 61.53 102 MET A CA 1
ATOM 811 C C . MET A 1 102 ? 9.625 -3.318 -17.014 1.00 61.53 102 MET A C 1
ATOM 813 O O . MET A 1 102 ? 8.976 -2.632 -17.818 1.00 61.53 102 MET A O 1
ATOM 817 N N . ASP A 1 103 ? 9.718 -2.963 -15.728 1.00 60.31 103 ASP A N 1
ATOM 818 C CA . ASP A 1 103 ? 9.330 -1.640 -15.231 1.00 60.31 103 ASP A CA 1
ATOM 819 C C . ASP A 1 103 ? 10.365 -0.565 -15.636 1.00 60.31 103 ASP A C 1
ATOM 821 O O . ASP A 1 103 ? 11.496 -0.874 -16.028 1.00 60.31 103 ASP A O 1
ATOM 825 N N . LYS A 1 104 ? 9.985 0.721 -15.578 1.00 59.97 104 LYS A N 1
ATOM 826 C CA . LYS A 1 104 ? 10.859 1.825 -16.015 1.00 59.97 104 LYS A CA 1
ATOM 827 C C . LYS A 1 104 ? 12.172 1.865 -15.226 1.00 59.97 104 LYS A C 1
ATOM 829 O O . LYS A 1 104 ? 13.218 2.088 -15.823 1.00 59.97 104 LYS A O 1
ATOM 834 N N . LYS A 1 105 ? 12.128 1.632 -13.914 1.00 58.16 105 LYS A N 1
ATOM 835 C CA . LYS A 1 105 ? 13.296 1.686 -13.032 1.00 58.16 105 LYS A CA 1
ATOM 836 C C . LYS A 1 105 ? 14.238 0.515 -13.299 1.00 58.16 105 LYS A C 1
ATOM 838 O O . LYS A 1 105 ? 15.437 0.739 -13.389 1.00 58.16 105 LYS A O 1
ATOM 843 N N . ALA A 1 106 ? 13.712 -0.696 -13.477 1.00 61.91 106 ALA A N 1
ATOM 844 C CA . ALA A 1 106 ? 14.488 -1.877 -13.853 1.00 61.91 106 ALA A CA 1
ATOM 845 C C . ALA A 1 106 ? 15.182 -1.680 -15.205 1.00 61.91 106 ALA A C 1
ATOM 847 O O . ALA A 1 106 ? 16.377 -1.937 -15.321 1.00 61.91 106 ALA A O 1
ATOM 848 N N . ARG A 1 107 ? 14.463 -1.154 -16.205 1.00 68.00 107 ARG A N 1
ATOM 849 C CA . ARG A 1 107 ? 15.041 -0.849 -17.519 1.00 68.00 107 ARG A CA 1
ATOM 850 C C . ARG A 1 107 ? 16.129 0.217 -17.427 1.00 68.00 107 ARG A C 1
ATOM 852 O O . ARG A 1 107 ? 17.190 0.048 -18.018 1.00 68.00 107 ARG A O 1
ATOM 859 N N . ASP A 1 108 ? 15.881 1.296 -16.689 1.00 69.19 108 ASP A N 1
ATOM 860 C CA . ASP A 1 108 ? 16.847 2.385 -16.536 1.00 69.19 108 ASP A CA 1
ATOM 861 C C . ASP A 1 108 ? 18.094 1.906 -15.764 1.00 69.19 108 ASP A C 1
ATOM 863 O O . ASP A 1 108 ? 19.212 2.208 -16.170 1.00 69.19 108 ASP A O 1
ATOM 867 N N . GLN A 1 109 ? 17.928 1.084 -14.720 1.00 68.25 109 GLN A N 1
ATOM 868 C CA . GLN A 1 109 ? 19.031 0.450 -13.982 1.00 68.25 109 GLN A CA 1
ATOM 869 C C . GLN A 1 109 ? 19.829 -0.528 -14.848 1.00 68.25 109 GLN A C 1
ATOM 871 O O . GLN A 1 109 ? 21.056 -0.527 -14.799 1.00 68.25 109 GLN A O 1
ATOM 876 N N . PHE A 1 110 ? 19.153 -1.338 -15.662 1.00 70.12 110 PHE A N 1
ATOM 877 C CA . PHE A 1 110 ? 19.817 -2.295 -16.541 1.00 70.12 110 PHE A CA 1
ATOM 878 C C . PHE A 1 110 ? 20.595 -1.586 -17.655 1.00 70.12 110 PHE A C 1
ATOM 880 O O . PHE A 1 110 ? 21.757 -1.896 -17.906 1.00 70.12 110 PHE A O 1
ATOM 887 N N . ARG A 1 111 ? 19.999 -0.557 -18.270 1.00 70.94 111 ARG A N 1
ATOM 888 C CA . ARG A 1 111 ? 20.689 0.310 -19.237 1.00 70.94 111 ARG A CA 1
ATOM 889 C C . ARG A 1 111 ? 21.875 1.030 -18.603 1.00 70.94 111 ARG A C 1
ATOM 891 O O . ARG A 1 111 ? 22.911 1.168 -19.246 1.00 70.94 111 ARG A O 1
ATOM 898 N N . GLU A 1 112 ? 21.749 1.455 -17.348 1.00 72.62 112 GLU A N 1
ATOM 899 C CA . GLU A 1 112 ? 22.852 2.061 -16.608 1.00 72.62 112 GLU A CA 1
ATOM 900 C C . GLU A 1 112 ? 23.999 1.079 -16.372 1.00 72.62 112 GLU A C 1
ATOM 902 O O . GLU A 1 112 ? 25.157 1.419 -16.604 1.00 72.62 112 GLU A O 1
ATOM 907 N N . GLN A 1 113 ? 23.685 -0.156 -15.983 1.00 73.06 113 GLN A N 1
ATOM 908 C CA . GLN A 1 113 ? 24.674 -1.213 -15.795 1.00 73.06 113 GLN A CA 1
ATOM 909 C C . GLN A 1 113 ? 25.418 -1.528 -17.100 1.00 73.06 113 GLN A C 1
ATOM 911 O O . GLN A 1 113 ? 26.648 -1.573 -17.112 1.00 73.06 113 GLN A O 1
ATOM 916 N N . LEU A 1 114 ? 24.687 -1.658 -18.212 1.00 73.00 114 LEU A N 1
ATOM 917 C CA . LEU A 1 114 ? 25.271 -1.861 -19.542 1.00 73.00 114 LEU A CA 1
ATOM 918 C C . LEU A 1 114 ? 26.124 -0.675 -20.008 1.00 73.00 114 LEU A C 1
ATOM 920 O O . LEU A 1 114 ? 27.054 -0.855 -20.790 1.00 73.00 114 LEU A O 1
ATOM 924 N N . ARG A 1 115 ? 25.821 0.538 -19.536 1.00 66.94 115 ARG A N 1
ATOM 925 C CA . ARG A 1 115 ? 26.588 1.749 -19.844 1.00 66.94 115 ARG A CA 1
ATOM 926 C C . ARG A 1 115 ? 27.885 1.840 -19.039 1.00 66.94 115 ARG A C 1
ATOM 928 O O . ARG A 1 115 ? 28.874 2.345 -19.564 1.00 66.94 115 ARG A O 1
ATOM 935 N N . GLN A 1 116 ? 27.883 1.396 -17.782 1.00 67.81 116 GLN A N 1
ATOM 936 C CA . GLN A 1 116 ? 29.040 1.514 -16.890 1.00 67.81 116 GLN A CA 1
ATOM 937 C C . GLN A 1 116 ? 30.067 0.394 -17.089 1.00 67.81 116 GLN A C 1
ATOM 939 O O . GLN A 1 116 ? 31.253 0.680 -17.266 1.00 67.81 116 GLN A O 1
ATOM 944 N N . ASP A 1 117 ? 29.632 -0.868 -17.076 1.00 73.75 117 ASP A N 1
ATOM 945 C CA . ASP A 1 117 ? 30.522 -2.012 -17.291 1.00 73.75 117 ASP A CA 1
ATOM 946 C C . ASP A 1 117 ? 29.748 -3.209 -17.864 1.00 73.75 117 ASP A C 1
ATOM 948 O O . ASP A 1 117 ? 29.299 -4.088 -17.123 1.00 73.75 117 ASP A O 1
ATOM 952 N N . PRO A 1 118 ? 29.546 -3.250 -19.192 1.00 77.00 118 PRO A N 1
ATOM 953 C CA . PRO A 1 118 ? 28.828 -4.347 -19.811 1.00 77.00 118 PRO A CA 1
ATOM 954 C C . PRO A 1 118 ? 29.653 -5.642 -19.722 1.00 77.00 118 PRO A C 1
ATOM 956 O O . PRO A 1 118 ? 30.864 -5.637 -20.017 1.00 77.00 118 PRO A O 1
ATOM 959 N N . PRO A 1 119 ? 29.014 -6.770 -19.357 1.00 76.19 119 PRO A N 1
ATOM 960 C CA . PRO A 1 119 ? 29.669 -8.066 -19.401 1.00 76.19 119 PRO A CA 1
ATOM 961 C C . PRO A 1 119 ? 30.035 -8.413 -20.852 1.00 76.19 119 PRO A C 1
ATOM 963 O O . PRO A 1 119 ? 29.322 -7.998 -21.774 1.00 76.19 119 PRO A O 1
ATOM 966 N N . PRO A 1 120 ? 31.115 -9.184 -21.081 1.00 80.19 120 PRO A N 1
ATOM 967 C CA . PRO A 1 120 ? 31.464 -9.659 -22.414 1.00 80.19 120 PRO A CA 1
ATOM 968 C C . PRO A 1 120 ? 30.265 -10.338 -23.075 1.00 80.19 120 PRO A C 1
ATOM 970 O O . PRO A 1 120 ? 29.720 -11.281 -22.502 1.00 80.19 120 PRO A O 1
ATOM 973 N N . ALA A 1 121 ? 29.852 -9.872 -24.253 1.00 76.31 121 ALA A N 1
ATOM 974 C CA . ALA A 1 121 ? 28.707 -10.420 -24.980 1.00 76.31 121 ALA A CA 1
ATOM 975 C C . ALA A 1 121 ? 29.061 -11.752 -25.679 1.00 76.31 121 ALA A C 1
ATOM 977 O O . ALA A 1 121 ? 29.062 -11.853 -26.905 1.00 76.31 121 ALA A O 1
ATOM 978 N N . THR A 1 122 ? 29.433 -12.756 -24.883 1.00 75.75 122 THR A N 1
ATOM 979 C CA . THR A 1 122 ? 29.659 -14.140 -25.318 1.00 75.75 122 THR A CA 1
ATOM 980 C C . THR A 1 122 ? 28.345 -14.910 -25.309 1.00 75.75 122 THR A C 1
ATOM 982 O O . THR A 1 122 ? 27.428 -14.552 -24.570 1.00 75.75 122 THR A O 1
ATOM 985 N N . VAL A 1 123 ? 28.243 -16.003 -26.070 1.00 60.41 123 VAL A N 1
ATOM 986 C CA . VAL A 1 123 ? 27.057 -16.875 -26.059 1.00 60.41 123 VAL A CA 1
ATOM 987 C C . VAL A 1 123 ? 26.697 -17.285 -24.633 1.00 60.41 123 VAL A C 1
ATOM 989 O O . VAL A 1 123 ? 25.538 -17.177 -24.246 1.00 60.41 123 VAL A O 1
ATOM 992 N N . GLU A 1 124 ? 27.675 -17.700 -23.831 1.00 63.56 124 GLU A N 1
ATOM 993 C CA . GLU A 1 124 ? 27.445 -18.127 -22.449 1.00 63.56 124 GLU A CA 1
ATOM 994 C C . GLU A 1 124 ? 26.885 -16.999 -21.574 1.00 63.56 124 GLU A C 1
ATOM 996 O O . GLU A 1 124 ? 25.851 -17.189 -20.935 1.00 63.56 124 GLU A O 1
ATOM 1001 N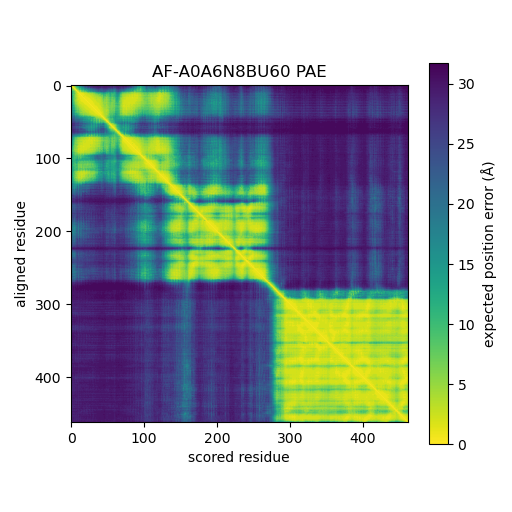 N . ASN A 1 125 ? 27.484 -15.805 -21.613 1.00 67.31 125 ASN A N 1
ATOM 1002 C CA . ASN A 1 125 ? 27.009 -14.661 -20.833 1.00 67.31 125 ASN A CA 1
ATOM 1003 C C . ASN A 1 125 ? 25.645 -14.170 -21.321 1.00 67.31 125 ASN A C 1
ATOM 1005 O O . ASN A 1 125 ? 24.762 -13.907 -20.512 1.00 67.31 125 ASN A O 1
ATOM 1009 N N . CYS A 1 126 ? 25.435 -14.092 -22.636 1.00 63.09 126 CYS A N 1
ATOM 1010 C CA . CYS A 1 126 ? 24.151 -13.733 -23.224 1.00 63.09 126 CYS A CA 1
ATOM 1011 C C . CYS A 1 126 ? 23.052 -14.700 -22.788 1.00 63.09 126 CYS A C 1
ATOM 1013 O O . CYS A 1 126 ? 21.994 -14.248 -22.362 1.00 63.09 126 CYS A O 1
ATOM 1015 N N . TYR A 1 127 ? 23.299 -16.011 -22.820 1.00 56.41 127 TYR A N 1
ATOM 1016 C CA . TYR A 1 127 ? 22.327 -16.997 -22.352 1.00 56.41 127 TYR A CA 1
ATOM 1017 C C . TYR A 1 127 ? 22.120 -16.958 -20.842 1.00 56.41 127 TYR A C 1
ATOM 1019 O O . TYR A 1 127 ? 20.972 -16.963 -20.413 1.00 56.41 127 TYR A O 1
ATOM 1027 N N . ALA A 1 128 ? 23.181 -16.863 -20.041 1.00 58.69 128 ALA A N 1
ATOM 1028 C CA . ALA A 1 128 ? 23.074 -16.782 -18.588 1.00 58.69 128 ALA A CA 1
ATOM 1029 C C . ALA A 1 128 ? 22.299 -15.530 -18.149 1.00 58.69 128 ALA A C 1
ATOM 1031 O O . ALA A 1 128 ? 21.382 -15.617 -17.334 1.00 58.69 128 ALA A O 1
ATOM 1032 N N . THR A 1 129 ? 22.602 -14.371 -18.738 1.00 63.22 129 THR A N 1
ATOM 1033 C CA . THR A 1 129 ? 21.886 -13.125 -18.461 1.00 63.22 129 THR A CA 1
ATOM 1034 C C . THR A 1 129 ? 20.471 -13.159 -19.015 1.00 63.22 129 THR A C 1
ATOM 1036 O O . THR A 1 129 ? 19.576 -12.738 -18.307 1.00 63.22 129 THR A O 1
ATOM 1039 N N . MET A 1 130 ? 20.209 -13.684 -20.218 1.00 58.41 130 MET A N 1
ATOM 1040 C CA . MET A 1 130 ? 18.832 -13.817 -20.720 1.00 58.41 130 MET A CA 1
ATOM 1041 C C . MET A 1 130 ? 18.011 -14.806 -19.890 1.00 58.41 130 MET A C 1
ATOM 1043 O O . MET A 1 130 ? 16.843 -14.550 -19.647 1.00 58.41 130 MET A O 1
ATOM 1047 N N . GLN A 1 131 ? 18.598 -15.906 -19.421 1.00 54.06 131 GLN A N 1
ATOM 1048 C CA . GLN A 1 131 ? 17.922 -16.894 -18.583 1.00 54.06 131 GLN A CA 1
ATOM 1049 C C . GLN A 1 131 ? 17.649 -16.344 -17.180 1.00 54.06 131 GLN A C 1
ATOM 1051 O O . GLN A 1 131 ? 16.543 -16.527 -16.676 1.00 54.06 131 GLN A O 1
ATOM 1056 N N . SER A 1 132 ? 18.603 -15.609 -16.593 1.00 59.12 132 SER A N 1
ATOM 1057 C CA . SER A 1 132 ? 18.376 -14.831 -15.368 1.00 59.12 132 SER A CA 1
ATOM 1058 C C . SER A 1 132 ? 17.301 -13.787 -15.607 1.00 59.12 132 SER A C 1
ATOM 1060 O O . SER A 1 132 ? 16.317 -13.786 -14.900 1.00 59.12 132 SER A O 1
ATOM 1062 N N . LEU A 1 133 ? 17.405 -12.973 -16.657 1.00 54.88 133 LEU A N 1
ATOM 1063 C CA . LEU A 1 133 ? 16.432 -11.936 -16.982 1.00 54.88 133 LEU A CA 1
ATOM 1064 C C . LEU A 1 133 ? 15.063 -12.487 -17.343 1.00 54.88 133 LEU A C 1
ATOM 1066 O O . LEU A 1 133 ? 14.114 -11.759 -17.152 1.00 54.88 133 LEU A O 1
ATOM 1070 N N . MET A 1 134 ? 14.928 -13.701 -17.877 1.00 50.56 134 MET A N 1
ATOM 1071 C CA . MET A 1 134 ? 13.636 -14.342 -18.152 1.00 50.56 134 MET A CA 1
ATOM 1072 C C . MET A 1 134 ? 13.042 -14.970 -16.890 1.00 50.56 134 MET A C 1
ATOM 1074 O O . MET A 1 134 ? 11.839 -14.853 -16.672 1.00 50.56 134 MET A O 1
ATOM 1078 N N . GLY A 1 135 ? 13.876 -15.588 -16.047 1.00 51.91 135 GLY A N 1
ATOM 1079 C CA . GLY A 1 135 ? 13.476 -16.053 -14.715 1.00 51.91 135 GLY A CA 1
ATOM 1080 C C . GLY A 1 135 ? 13.091 -14.889 -13.798 1.00 51.91 135 GLY A C 1
ATOM 1081 O O . GLY A 1 135 ? 12.088 -14.945 -13.093 1.00 51.91 135 GLY A O 1
ATOM 1082 N N . ASP A 1 136 ? 13.829 -13.790 -13.903 1.00 55.16 136 ASP A N 1
ATOM 1083 C CA . ASP A 1 136 ? 13.567 -12.521 -13.251 1.00 55.16 136 ASP A CA 1
ATOM 1084 C C . ASP A 1 136 ? 12.490 -11.733 -13.995 1.00 55.16 136 ASP A C 1
ATOM 1086 O O . ASP A 1 136 ? 11.852 -10.920 -13.362 1.00 55.16 136 ASP A O 1
ATOM 1090 N N . ALA A 1 137 ? 12.229 -11.922 -15.295 1.00 51.38 137 ALA A N 1
ATOM 1091 C CA . ALA A 1 137 ? 11.258 -11.112 -16.050 1.00 51.38 137 ALA A CA 1
ATOM 1092 C C . ALA A 1 137 ? 9.853 -11.337 -15.529 1.00 51.38 137 ALA A C 1
ATOM 1094 O O . ALA A 1 137 ? 9.102 -10.377 -15.435 1.00 51.38 137 ALA A O 1
ATOM 1095 N N . ASP A 1 138 ? 9.502 -12.572 -15.170 1.00 57.06 138 ASP A N 1
ATOM 1096 C CA . ASP A 1 138 ? 8.227 -12.844 -14.513 1.00 57.06 138 ASP A CA 1
ATOM 1097 C C . ASP A 1 138 ? 8.178 -12.133 -13.149 1.00 57.06 138 ASP A C 1
ATOM 1099 O O . ASP A 1 138 ? 7.233 -11.400 -12.864 1.00 57.06 138 ASP A O 1
ATOM 1103 N N . MET A 1 139 ? 9.254 -12.207 -12.357 1.00 60.44 139 MET A N 1
ATOM 1104 C CA . MET A 1 139 ? 9.378 -11.489 -11.081 1.00 60.44 139 MET A CA 1
ATOM 1105 C C . MET A 1 139 ? 9.381 -9.952 -11.238 1.00 60.44 139 MET A C 1
ATOM 1107 O O . MET A 1 139 ? 8.784 -9.250 -10.429 1.00 60.44 139 MET A O 1
ATOM 1111 N N . ILE A 1 140 ? 10.007 -9.409 -12.280 1.00 57.62 140 ILE A N 1
ATOM 1112 C CA . ILE A 1 140 ? 10.150 -7.982 -12.595 1.00 57.62 140 ILE A CA 1
ATOM 1113 C C . ILE A 1 140 ? 8.844 -7.455 -13.182 1.00 57.62 140 ILE A C 1
ATOM 1115 O O . ILE A 1 140 ? 8.432 -6.351 -12.843 1.00 57.62 140 ILE A O 1
ATOM 1119 N N . PHE A 1 141 ? 8.164 -8.232 -14.022 1.00 58.62 141 PHE A N 1
ATOM 1120 C CA . PHE A 1 141 ? 6.839 -7.914 -14.543 1.00 58.62 141 PHE A CA 1
ATOM 1121 C C . PHE A 1 141 ? 5.833 -7.859 -13.393 1.00 58.62 141 PHE A C 1
ATOM 1123 O O . PHE A 1 141 ? 5.131 -6.862 -13.222 1.00 58.62 141 PHE A O 1
ATOM 1130 N N . ARG A 1 142 ? 5.850 -8.872 -12.523 1.00 64.50 142 ARG A N 1
ATOM 1131 C CA . ARG A 1 142 ? 5.090 -8.908 -11.270 1.00 64.50 142 ARG A CA 1
ATOM 1132 C C . ARG A 1 142 ? 5.431 -7.753 -10.328 1.00 64.50 142 ARG A C 1
ATOM 1134 O O . ARG A 1 142 ? 4.519 -7.111 -9.808 1.00 64.50 142 ARG A O 1
ATOM 1141 N N . ARG A 1 143 ? 6.716 -7.426 -10.156 1.00 64.06 143 ARG A N 1
ATOM 1142 C CA . ARG A 1 143 ? 7.182 -6.264 -9.382 1.00 64.06 143 ARG A CA 1
ATOM 1143 C C . ARG A 1 143 ? 6.691 -4.957 -9.992 1.00 64.06 143 ARG A C 1
ATOM 1145 O O . ARG A 1 143 ? 6.233 -4.089 -9.261 1.00 64.06 143 ARG A O 1
ATOM 1152 N N . GLY A 1 144 ? 6.743 -4.821 -11.313 1.00 61.81 144 GLY A N 1
ATOM 1153 C CA . GLY A 1 144 ? 6.273 -3.652 -12.047 1.00 61.81 144 GLY A CA 1
ATOM 1154 C C . GLY A 1 144 ? 4.771 -3.448 -11.887 1.00 61.81 144 GLY A C 1
ATOM 1155 O O . GLY A 1 144 ? 4.331 -2.340 -11.589 1.00 61.81 144 GLY A O 1
ATOM 1156 N N . ILE A 1 145 ? 3.986 -4.524 -11.988 1.00 65.38 145 ILE A N 1
ATOM 1157 C CA . ILE A 1 145 ? 2.563 -4.521 -11.629 1.00 65.38 145 ILE A CA 1
ATOM 1158 C C . ILE A 1 145 ? 2.413 -4.063 -10.171 1.00 65.38 145 ILE A C 1
ATOM 1160 O O . ILE A 1 145 ? 1.660 -3.131 -9.881 1.00 65.38 145 ILE A O 1
ATOM 1164 N N . ALA A 1 146 ? 3.169 -4.654 -9.248 1.00 66.00 146 ALA A N 1
ATOM 1165 C CA . ALA A 1 146 ? 3.076 -4.331 -7.835 1.00 66.00 146 ALA A CA 1
ATOM 1166 C C . ALA A 1 146 ? 3.434 -2.871 -7.501 1.00 66.00 146 ALA A C 1
ATOM 1168 O O . ALA A 1 146 ? 2.763 -2.260 -6.669 1.00 66.00 146 ALA A O 1
ATOM 1169 N N . GLU A 1 147 ? 4.439 -2.281 -8.150 1.00 66.12 147 GLU A N 1
ATOM 1170 C CA . GLU A 1 147 ? 4.816 -0.872 -7.994 1.00 66.12 147 GLU A CA 1
ATOM 1171 C C . GLU A 1 147 ? 3.733 0.069 -8.533 1.00 66.12 147 GLU A C 1
ATOM 1173 O O . GLU A 1 147 ? 3.348 1.019 -7.843 1.00 66.12 147 GLU A O 1
ATOM 1178 N N . VAL A 1 148 ? 3.198 -0.215 -9.728 1.00 67.12 148 VAL A N 1
ATOM 1179 C CA . VAL A 1 148 ? 2.133 0.586 -10.352 1.00 67.12 148 VAL A CA 1
ATOM 1180 C C . VAL A 1 148 ? 0.919 0.656 -9.431 1.00 67.12 148 VAL A C 1
ATOM 1182 O O . VAL A 1 148 ? 0.436 1.745 -9.120 1.00 67.12 148 VAL A O 1
ATOM 1185 N N . PHE A 1 149 ? 0.460 -0.488 -8.925 1.00 68.38 149 PHE A N 1
ATOM 1186 C CA . PHE A 1 149 ? -0.725 -0.528 -8.071 1.00 68.38 149 PHE A CA 1
ATOM 1187 C C . PHE A 1 149 ? -0.448 -0.114 -6.614 1.00 68.38 149 PHE A C 1
ATOM 1189 O O . PHE A 1 149 ? -1.330 0.480 -5.995 1.00 68.38 149 PHE A O 1
ATOM 1196 N N . SER A 1 150 ? 0.775 -0.300 -6.093 1.00 64.75 150 SER A N 1
ATOM 1197 C CA . SER A 1 150 ? 1.189 0.231 -4.777 1.00 64.75 150 SER A CA 1
ATOM 1198 C C . SER A 1 150 ? 1.124 1.752 -4.703 1.00 64.75 150 SER A C 1
ATOM 1200 O O . SER A 1 150 ? 0.761 2.296 -3.662 1.00 64.75 150 SER A O 1
ATOM 1202 N N . ASN A 1 151 ? 1.507 2.433 -5.785 1.00 61.25 151 ASN A N 1
ATOM 1203 C CA . ASN A 1 151 ? 1.560 3.893 -5.830 1.00 61.25 151 ASN A CA 1
ATOM 1204 C C . ASN A 1 151 ? 0.192 4.522 -6.126 1.00 61.25 151 ASN A C 1
ATOM 1206 O O . ASN A 1 151 ? -0.050 5.675 -5.774 1.00 61.25 151 ASN A O 1
ATOM 1210 N N . LEU A 1 152 ? -0.698 3.770 -6.776 1.00 60.91 152 LEU A N 1
ATOM 1211 C CA . LEU A 1 152 ? -1.992 4.257 -7.247 1.00 60.91 152 LEU A CA 1
ATOM 1212 C C . LEU A 1 152 ? -3.137 4.054 -6.274 1.00 60.91 152 LEU A C 1
ATOM 1214 O O . LEU A 1 152 ? -4.082 4.842 -6.279 1.00 60.91 152 LEU A O 1
ATOM 1218 N N . ASP A 1 153 ? -3.088 2.987 -5.483 1.00 53.66 153 ASP A N 1
ATOM 1219 C CA . ASP A 1 153 ? -4.198 2.636 -4.620 1.00 53.66 153 ASP A CA 1
ATOM 1220 C C . ASP A 1 153 ? -3.724 2.298 -3.213 1.00 53.66 153 ASP A C 1
ATOM 1222 O O . ASP A 1 153 ? -3.125 1.258 -2.953 1.00 53.66 153 ASP A O 1
ATOM 1226 N N . ARG A 1 154 ? -4.086 3.152 -2.255 1.00 52.00 154 ARG A N 1
ATOM 1227 C CA . ARG A 1 154 ? -3.820 2.918 -0.830 1.00 52.00 154 ARG A CA 1
ATOM 1228 C C . ARG A 1 154 ? -4.478 1.615 -0.323 1.00 52.00 154 ARG A C 1
ATOM 1230 O O . ARG A 1 154 ? -4.061 1.092 0.706 1.00 52.00 154 ARG A O 1
ATOM 1237 N N . ARG A 1 155 ? -5.465 1.064 -1.054 1.00 47.50 155 ARG A N 1
ATOM 1238 C CA . ARG A 1 155 ? -6.150 -0.221 -0.788 1.00 47.50 155 ARG A CA 1
ATOM 1239 C C . ARG A 1 155 ? -5.366 -1.458 -1.248 1.00 47.50 155 ARG A C 1
ATOM 1241 O O . ARG A 1 155 ? -5.700 -2.562 -0.820 1.00 47.50 155 ARG A O 1
ATOM 1248 N N . PHE A 1 156 ? -4.319 -1.277 -2.060 1.00 46.16 156 PHE A N 1
ATOM 1249 C CA . PHE A 1 156 ? -3.478 -2.344 -2.615 1.00 46.16 156 PHE A CA 1
ATOM 1250 C C . PHE A 1 156 ? -2.732 -3.164 -1.545 1.00 46.16 156 PHE A C 1
ATOM 1252 O O . PHE A 1 156 ? -2.454 -4.343 -1.742 1.00 46.16 156 PHE A O 1
ATOM 1259 N N . ARG A 1 157 ? -2.452 -2.566 -0.378 1.00 45.50 157 ARG A N 1
ATOM 1260 C CA . ARG A 1 157 ? -1.788 -3.213 0.771 1.00 45.50 157 ARG A CA 1
ATOM 1261 C C . ARG A 1 157 ? -2.769 -3.510 1.910 1.00 45.50 157 ARG A C 1
ATOM 1263 O O . ARG A 1 157 ? -2.576 -3.041 3.029 1.00 45.50 157 ARG A O 1
ATOM 1270 N N . SER A 1 158 ? -3.855 -4.230 1.632 1.00 39.88 158 SER A N 1
ATOM 1271 C CA . SER A 1 158 ? -4.840 -4.603 2.658 1.00 39.88 158 SER A CA 1
ATOM 1272 C C . SER A 1 158 ? -4.923 -6.122 2.880 1.00 39.88 158 SER A C 1
ATOM 1274 O O . SER A 1 158 ? -4.480 -6.915 2.060 1.00 39.88 158 SER A O 1
ATOM 1276 N N . HIS A 1 159 ? -5.433 -6.517 4.051 1.00 32.16 159 HIS A N 1
ATOM 1277 C CA . HIS A 1 159 ? -5.341 -7.848 4.684 1.00 32.16 159 HIS A CA 1
ATOM 1278 C C . HIS A 1 159 ? -5.898 -9.079 3.913 1.00 32.16 159 HIS A C 1
ATOM 1280 O O . HIS A 1 159 ? -5.876 -10.167 4.482 1.00 32.16 159 HIS A O 1
ATOM 1286 N N . ASP A 1 160 ? -6.355 -8.951 2.659 1.00 34.69 160 ASP A N 1
ATOM 1287 C CA . ASP A 1 160 ? -6.851 -10.064 1.811 1.00 34.69 160 ASP A CA 1
ATOM 1288 C C . ASP A 1 160 ? -5.782 -10.631 0.849 1.00 34.69 160 ASP A C 1
ATOM 1290 O O . ASP A 1 160 ? -6.089 -11.381 -0.091 1.00 34.69 160 ASP A O 1
ATOM 1294 N N . GLY A 1 161 ? -4.523 -10.259 1.085 1.00 44.03 161 GLY A N 1
ATOM 1295 C CA . GLY A 1 161 ? -3.452 -10.366 0.103 1.00 44.03 161 GLY A CA 1
ATOM 1296 C C . GLY A 1 161 ? -3.485 -9.181 -0.862 1.00 44.03 161 GLY A C 1
ATOM 1297 O O . GLY A 1 161 ? -4.471 -8.449 -0.957 1.00 44.03 161 GLY A O 1
ATOM 1298 N N . PHE A 1 162 ? -2.380 -8.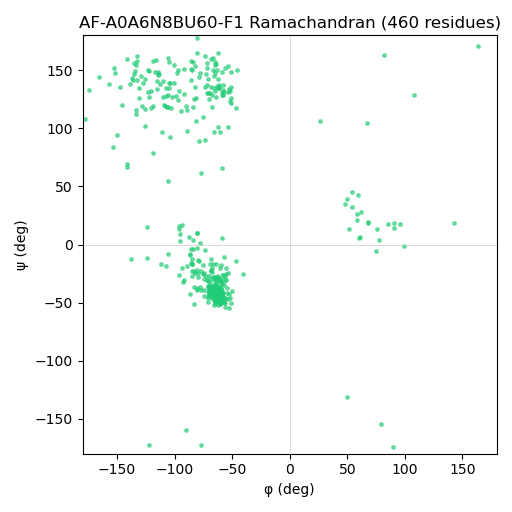972 -1.563 1.00 52.41 162 PHE A N 1
ATOM 1299 C CA . PHE A 1 162 ? -2.195 -7.860 -2.489 1.00 52.41 162 PHE A CA 1
ATOM 1300 C C . PHE A 1 162 ? -3.155 -7.996 -3.672 1.00 52.41 162 PHE A C 1
ATOM 1302 O O . PHE A 1 162 ? -2.918 -8.765 -4.600 1.00 52.41 162 PHE A O 1
ATOM 1309 N N . LYS A 1 163 ? -4.289 -7.293 -3.597 1.00 59.47 163 LYS A N 1
ATOM 1310 C CA . LYS A 1 163 ? -5.377 -7.370 -4.574 1.00 59.47 163 LYS A CA 1
ATOM 1311 C C . LYS A 1 163 ? -5.888 -5.980 -4.918 1.00 59.47 163 LYS A C 1
ATOM 1313 O O . LYS A 1 163 ? -6.031 -5.106 -4.065 1.00 59.47 163 LYS A O 1
ATOM 1318 N N . ILE A 1 164 ? -6.207 -5.801 -6.187 1.00 60.56 164 ILE A N 1
ATOM 1319 C CA . ILE A 1 164 ? -6.845 -4.626 -6.758 1.00 60.56 164 ILE A CA 1
ATOM 1320 C C . ILE A 1 164 ? -8.356 -4.866 -6.748 1.00 60.56 164 ILE A C 1
ATOM 1322 O O . ILE A 1 164 ? -8.842 -5.913 -7.189 1.00 60.56 164 ILE A O 1
ATOM 1326 N N . GLY A 1 165 ? -9.098 -3.893 -6.216 1.00 62.47 165 GLY A N 1
ATOM 1327 C CA . GLY A 1 165 ? -10.561 -3.918 -6.178 1.00 62.47 165 GLY A CA 1
ATOM 1328 C C . GLY A 1 165 ? -11.209 -3.566 -7.523 1.00 62.47 165 GLY A C 1
ATOM 1329 O O . GLY A 1 165 ? -10.544 -3.370 -8.532 1.00 62.47 165 GLY A O 1
ATOM 1330 N N . SER A 1 166 ? -12.534 -3.408 -7.533 1.00 69.94 166 SER A N 1
ATOM 1331 C CA . SER A 1 166 ? -13.315 -3.069 -8.741 1.00 69.94 166 SER A CA 1
ATOM 1332 C C . SER A 1 166 ? -13.071 -1.651 -9.287 1.00 69.94 166 SER A C 1
ATOM 1334 O O . SER A 1 166 ? -13.492 -1.323 -10.401 1.00 69.94 166 SER A O 1
ATOM 1336 N N . ARG A 1 167 ? -12.398 -0.792 -8.511 1.00 76.38 167 ARG A N 1
ATOM 1337 C CA . ARG A 1 167 ? -12.077 0.591 -8.879 1.00 76.38 167 ARG A CA 1
ATOM 1338 C C . ARG A 1 167 ? -10.816 1.096 -8.188 1.00 76.38 167 ARG A C 1
ATOM 1340 O O . ARG A 1 167 ? -10.598 0.733 -7.036 1.00 76.38 167 ARG A O 1
ATOM 1347 N N . ILE A 1 168 ? -10.103 2.034 -8.809 1.00 78.06 168 ILE A N 1
ATOM 1348 C CA . ILE A 1 168 ? -9.014 2.851 -8.247 1.00 78.06 168 ILE A CA 1
ATOM 1349 C C . ILE A 1 168 ? -9.525 4.277 -7.989 1.00 78.06 168 ILE A C 1
ATOM 1351 O O . ILE A 1 168 ? -10.219 4.856 -8.825 1.00 78.06 168 ILE A O 1
ATOM 1355 N N . VAL A 1 169 ? -9.207 4.845 -6.826 1.00 76.94 169 VAL A N 1
ATOM 1356 C CA . VAL A 1 169 ? -9.559 6.221 -6.449 1.00 76.94 169 VAL A CA 1
ATOM 1357 C C . VAL A 1 169 ? -8.302 7.078 -6.538 1.00 76.94 169 VAL A C 1
ATOM 1359 O O . VAL A 1 169 ? -7.343 6.842 -5.814 1.00 76.94 169 VAL A O 1
ATOM 1362 N N . LEU A 1 170 ? -8.326 8.077 -7.413 1.00 80.25 170 LEU A N 1
ATOM 1363 C CA . LEU A 1 170 ? -7.236 9.016 -7.646 1.00 80.25 170 LEU A CA 1
ATOM 1364 C C . LEU A 1 170 ? -7.612 10.379 -7.064 1.00 80.25 170 LEU A C 1
ATOM 1366 O O . LEU A 1 170 ? -8.675 10.927 -7.368 1.00 80.25 170 LEU A O 1
ATOM 1370 N N . THR A 1 171 ? -6.746 10.941 -6.230 1.00 80.94 171 THR A N 1
ATOM 1371 C CA . THR A 1 171 ? -6.987 12.228 -5.566 1.00 80.94 171 THR A CA 1
ATOM 1372 C C . THR A 1 171 ? -6.169 13.334 -6.209 1.00 80.94 171 THR A C 1
ATOM 1374 O O . THR A 1 171 ? -4.990 13.129 -6.473 1.00 80.94 171 THR A O 1
ATOM 1377 N N . ARG A 1 172 ? -6.741 14.530 -6.391 1.00 80.19 172 ARG A N 1
ATOM 1378 C CA . ARG A 1 172 ? -6.038 15.681 -6.998 1.00 80.19 172 ARG A CA 1
ATOM 1379 C C . ARG A 1 172 ? -5.421 15.353 -8.369 1.00 80.19 172 ARG A C 1
ATOM 1381 O O . ARG A 1 172 ? -4.268 15.695 -8.636 1.00 80.19 172 ARG A O 1
ATOM 1388 N N . VAL A 1 173 ? -6.187 14.678 -9.225 1.00 79.94 173 VAL A N 1
ATOM 1389 C CA . VAL A 1 173 ? -5.822 14.386 -10.624 1.00 79.94 173 VAL A CA 1
ATOM 1390 C C . VAL A 1 173 ? -5.720 15.674 -11.431 1.00 79.94 173 VAL A C 1
ATOM 1392 O O . VAL A 1 173 ? -4.788 15.845 -12.216 1.00 79.94 173 VAL A O 1
ATOM 1395 N N . PHE A 1 174 ? -6.648 16.597 -11.184 1.00 80.38 174 PHE A N 1
ATOM 1396 C CA . PHE A 1 174 ? -6.662 17.920 -11.792 1.00 80.38 174 PHE A CA 1
ATOM 1397 C C . PHE A 1 174 ? -6.426 19.001 -10.740 1.00 80.38 174 PHE A C 1
ATOM 1399 O O . PHE A 1 174 ? -6.821 18.854 -9.582 1.00 80.38 174 PHE A O 1
ATOM 1406 N N . ASN A 1 175 ? -5.755 20.074 -11.151 1.00 76.00 175 ASN A N 1
ATOM 1407 C CA . ASN A 1 175 ? -5.583 21.277 -10.347 1.00 76.00 175 ASN A CA 1
ATOM 1408 C C . ASN A 1 175 ? -6.836 22.173 -10.402 1.00 76.00 175 ASN A C 1
ATOM 1410 O O . ASN A 1 175 ? -7.792 21.895 -11.127 1.00 76.00 175 ASN A O 1
ATOM 1414 N N . GLU A 1 176 ? -6.804 23.278 -9.660 1.00 67.38 176 GLU A N 1
ATOM 1415 C CA . GLU A 1 176 ? -7.894 24.264 -9.569 1.00 67.38 176 GLU A CA 1
ATOM 1416 C C . GLU A 1 176 ? -8.249 24.911 -10.922 1.00 67.38 176 GLU A C 1
ATOM 1418 O O . GLU A 1 176 ? -9.357 25.403 -11.111 1.00 67.38 176 GLU A O 1
ATOM 1423 N N . HIS A 1 177 ? -7.334 24.850 -11.895 1.00 66.25 177 HIS A N 1
ATOM 1424 C CA . HIS A 1 177 ? -7.520 25.332 -13.265 1.00 66.25 177 HIS A CA 1
ATOM 1425 C C . HIS A 1 177 ? -7.968 24.228 -14.242 1.00 66.25 177 HIS A C 1
ATOM 1427 O O . HIS A 1 177 ? -7.949 24.431 -15.457 1.00 66.25 177 HIS A O 1
ATOM 1433 N N . GLY A 1 178 ? -8.324 23.035 -13.750 1.00 67.06 178 GLY A N 1
ATOM 1434 C CA . GLY A 1 178 ? -8.789 21.917 -14.578 1.00 67.06 178 GLY A CA 1
ATOM 1435 C C . GLY A 1 178 ? -7.711 21.321 -15.491 1.00 67.06 178 GLY A C 1
ATOM 1436 O O . GLY A 1 178 ? -8.030 20.665 -16.484 1.00 67.06 178 GLY A O 1
ATOM 1437 N N . SER A 1 179 ? -6.433 21.558 -15.193 1.00 74.62 179 SER A N 1
ATOM 1438 C CA . SER A 1 179 ? -5.288 20.959 -15.888 1.00 74.62 179 SER A CA 1
ATOM 1439 C C . SER A 1 179 ? -4.717 19.797 -15.083 1.00 74.62 179 SER A C 1
ATOM 1441 O O . SER A 1 179 ? -4.885 19.742 -13.865 1.00 74.62 179 SER A O 1
ATOM 1443 N N . TRP A 1 180 ? -4.062 18.852 -15.763 1.00 78.62 180 TRP A N 1
ATOM 1444 C CA . TRP A 1 180 ? -3.401 17.725 -15.105 1.00 78.62 180 TRP A CA 1
ATOM 1445 C C . TRP A 1 180 ? -2.448 18.217 -14.021 1.00 78.62 180 TRP A C 1
ATOM 1447 O O . TRP A 1 180 ? -1.676 19.156 -14.223 1.00 78.62 180 TRP A O 1
ATOM 1457 N N . ASN A 1 181 ? -2.512 17.582 -12.858 1.00 78.88 181 ASN A N 1
ATOM 1458 C CA . ASN A 1 181 ? -1.646 17.936 -11.754 1.00 78.88 181 ASN A CA 1
ATOM 1459 C C . ASN A 1 181 ? -0.263 17.289 -11.926 1.00 78.88 181 ASN A C 1
ATOM 1461 O O . ASN A 1 181 ? -0.076 16.091 -11.713 1.00 78.88 181 ASN A O 1
ATOM 1465 N N . HIS A 1 182 ? 0.726 18.111 -12.276 1.00 73.31 182 HIS A N 1
ATOM 1466 C CA . HIS A 1 182 ? 2.105 17.669 -12.491 1.00 73.31 182 HIS A CA 1
ATOM 1467 C C . HIS A 1 182 ? 2.814 17.172 -11.222 1.00 73.31 182 HIS A C 1
ATOM 1469 O O . HIS A 1 182 ? 3.827 16.485 -11.342 1.00 73.31 182 HIS A O 1
ATOM 1475 N N . TRP A 1 183 ? 2.294 17.485 -10.029 1.00 66.81 183 TRP A N 1
ATOM 1476 C CA . TRP A 1 183 ? 2.852 17.019 -8.757 1.00 66.81 183 TRP A CA 1
ATOM 1477 C C . TRP A 1 183 ? 2.436 15.589 -8.425 1.00 66.81 183 TRP A C 1
ATOM 1479 O O . TRP A 1 183 ? 3.236 14.830 -7.889 1.00 66.81 183 TRP A O 1
ATOM 1489 N N . THR A 1 184 ? 1.196 15.210 -8.745 1.00 69.94 184 THR A N 1
ATOM 1490 C CA . THR A 1 184 ? 0.683 13.858 -8.477 1.00 69.94 184 THR A CA 1
ATOM 1491 C C . THR A 1 184 ? 0.946 12.887 -9.626 1.00 69.94 184 THR A C 1
ATOM 1493 O O . THR A 1 184 ? 0.916 11.682 -9.397 1.00 69.94 184 THR A O 1
ATOM 1496 N N . ARG A 1 185 ? 1.229 13.389 -10.842 1.00 74.81 185 ARG A N 1
ATOM 1497 C CA . ARG A 1 185 ? 1.583 12.595 -12.041 1.00 74.81 185 ARG A CA 1
ATOM 1498 C C . ARG A 1 185 ? 0.644 11.417 -12.316 1.00 74.81 185 ARG A C 1
ATOM 1500 O O . ARG A 1 185 ? 1.048 10.365 -12.811 1.00 74.81 185 ARG A O 1
ATOM 1507 N N . HIS A 1 186 ? -0.640 11.600 -12.014 1.00 77.44 186 HIS A N 1
ATOM 1508 C CA . HIS A 1 186 ? -1.650 10.575 -12.259 1.00 77.44 186 HIS A CA 1
ATOM 1509 C C . HIS A 1 186 ? -1.835 10.262 -13.752 1.00 77.44 186 HIS A C 1
ATOM 1511 O O . HIS A 1 186 ? -2.367 9.204 -14.076 1.00 77.44 186 HIS A O 1
ATOM 1517 N N . ASP A 1 187 ? -1.375 11.124 -14.662 1.00 76.44 187 ASP A N 1
ATOM 1518 C CA . ASP A 1 187 ? -1.327 10.848 -16.099 1.00 76.44 187 ASP A CA 1
ATOM 1519 C C . ASP A 1 187 ? -0.346 9.719 -16.449 1.00 76.44 187 ASP A C 1
ATOM 1521 O O . ASP A 1 187 ? -0.690 8.818 -17.219 1.00 76.44 187 ASP A O 1
ATOM 1525 N N . ASP A 1 188 ? 0.844 9.725 -15.849 1.00 73.12 188 ASP A N 1
ATOM 1526 C CA . ASP A 1 188 ? 1.826 8.653 -16.024 1.00 73.12 188 ASP A CA 1
ATOM 1527 C C . ASP A 1 188 ? 1.316 7.352 -15.390 1.00 73.12 188 ASP A C 1
ATOM 1529 O O . ASP A 1 188 ? 1.306 6.303 -16.036 1.00 73.12 188 ASP A O 1
ATOM 1533 N N . SER A 1 189 ? 0.780 7.428 -14.168 1.00 74.94 189 SER A N 1
ATOM 1534 C CA . SER A 1 189 ? 0.266 6.243 -13.479 1.00 74.94 189 SER A CA 1
ATOM 1535 C C . SER A 1 189 ? -0.923 5.588 -14.199 1.00 74.94 189 SER A C 1
ATOM 1537 O O . SER A 1 189 ? -1.022 4.363 -14.251 1.00 74.94 189 SER A O 1
ATOM 1539 N N . LEU A 1 190 ? -1.828 6.379 -14.787 1.00 79.81 190 LEU A N 1
ATOM 1540 C CA . LEU A 1 190 ? -2.942 5.853 -15.584 1.00 79.81 190 LEU A CA 1
ATOM 1541 C C . LEU A 1 190 ? -2.453 5.140 -16.852 1.00 79.81 190 LEU A C 1
ATOM 1543 O O . LEU A 1 190 ? -2.992 4.090 -17.206 1.00 79.81 190 LEU A O 1
ATOM 1547 N N . ARG A 1 191 ? -1.411 5.668 -17.508 1.00 81.44 191 ARG A N 1
ATOM 1548 C CA . ARG A 1 191 ? -0.764 4.993 -18.644 1.00 81.44 191 ARG A CA 1
ATOM 1549 C C . ARG A 1 191 ? -0.107 3.684 -18.241 1.00 81.44 191 ARG A C 1
ATOM 1551 O O . ARG A 1 191 ? -0.134 2.741 -19.030 1.00 81.44 191 ARG A O 1
ATOM 1558 N N . ASP A 1 192 ? 0.478 3.622 -17.052 1.00 75.00 192 ASP A N 1
ATOM 1559 C CA . ASP A 1 192 ? 1.110 2.404 -16.558 1.00 75.00 192 ASP A CA 1
ATOM 1560 C C . ASP A 1 192 ? 0.081 1.303 -16.264 1.00 75.00 192 ASP A C 1
ATOM 1562 O O . ASP A 1 192 ? 0.308 0.149 -16.630 1.00 75.00 192 ASP A O 1
ATOM 1566 N N . VAL A 1 193 ? -1.089 1.644 -15.711 1.00 77.38 193 VAL A N 1
ATOM 1567 C CA . VAL A 1 193 ? -2.201 0.684 -15.550 1.00 77.38 193 VAL A CA 1
ATOM 1568 C C . VAL A 1 193 ? -2.727 0.215 -16.904 1.00 77.38 193 VAL A C 1
ATOM 1570 O O . VAL A 1 193 ? -2.945 -0.978 -17.105 1.00 77.38 193 VAL A O 1
ATOM 1573 N N . GLU A 1 194 ? -2.896 1.129 -17.861 1.00 80.25 194 GLU A N 1
ATOM 1574 C CA . GLU A 1 194 ? -3.331 0.780 -19.217 1.00 80.25 194 GLU A CA 1
ATOM 1575 C C . GLU A 1 194 ? -2.320 -0.113 -19.944 1.00 80.25 194 GLU A C 1
ATOM 1577 O O . GLU A 1 194 ? -2.715 -1.027 -20.672 1.00 80.25 194 GLU A O 1
ATOM 1582 N N . ARG A 1 195 ? -1.020 0.083 -19.691 1.00 80.31 195 ARG A N 1
ATOM 1583 C CA . ARG A 1 195 ? 0.042 -0.793 -20.193 1.00 80.31 195 ARG A CA 1
ATOM 1584 C C . ARG A 1 195 ? -0.114 -2.212 -19.660 1.00 80.31 195 ARG A C 1
ATOM 1586 O O . ARG A 1 195 ? -0.095 -3.138 -20.461 1.00 80.31 195 ARG A O 1
ATOM 1593 N N . VAL A 1 196 ? -0.310 -2.385 -18.350 1.00 73.44 196 VAL A N 1
ATOM 1594 C CA . VAL A 1 196 ? -0.492 -3.716 -17.740 1.00 73.44 196 VAL A CA 1
ATOM 1595 C C . VAL A 1 196 ? -1.679 -4.445 -18.370 1.00 73.44 196 VAL A C 1
ATOM 1597 O O . VAL A 1 196 ? -1.541 -5.591 -18.787 1.00 73.44 196 VAL A O 1
ATOM 1600 N N . PHE A 1 197 ? -2.825 -3.774 -18.512 1.00 75.62 197 PHE A N 1
ATOM 1601 C CA . PHE A 1 197 ? -4.019 -4.382 -19.109 1.00 75.62 197 PHE A CA 1
ATOM 1602 C C . PHE A 1 197 ? -3.828 -4.714 -20.593 1.00 75.62 197 PHE A C 1
ATOM 1604 O O . PHE A 1 197 ? -4.260 -5.775 -21.031 1.00 75.62 197 PHE A O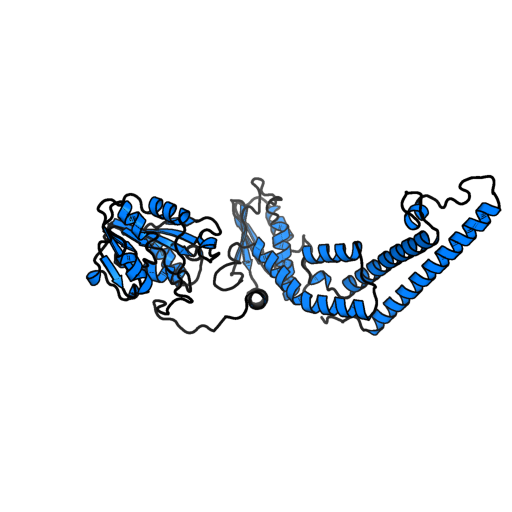 1
ATOM 1611 N N . SER A 1 198 ? -3.142 -3.854 -21.350 1.00 72.88 198 SER A N 1
ATOM 1612 C CA . SER A 1 198 ? -2.849 -4.109 -22.766 1.00 72.88 198 SER A CA 1
ATOM 1613 C C . SER A 1 198 ? -1.916 -5.308 -22.940 1.00 72.88 198 SER A C 1
ATOM 1615 O O . SER A 1 198 ? -2.182 -6.163 -23.777 1.00 72.88 198 SER A O 1
ATOM 1617 N N . VAL A 1 199 ? -0.872 -5.417 -22.108 1.00 69.31 199 VAL A N 1
ATOM 1618 C CA . VAL A 1 199 ? 0.075 -6.544 -22.138 1.00 69.31 199 VAL A CA 1
ATOM 1619 C C . VAL A 1 199 ? -0.621 -7.860 -21.788 1.00 69.31 199 VAL A C 1
ATOM 1621 O O . VAL A 1 199 ? -0.426 -8.846 -22.494 1.00 69.31 199 VAL A O 1
ATOM 1624 N N . LEU A 1 200 ? -1.474 -7.877 -20.757 1.00 67.94 200 LEU A N 1
ATOM 1625 C CA . LEU A 1 200 ? -2.242 -9.073 -20.383 1.00 67.94 200 LEU A CA 1
ATOM 1626 C C . LEU A 1 200 ? -3.284 -9.472 -21.436 1.00 67.94 200 LEU A C 1
ATOM 1628 O O . LEU A 1 200 ? -3.592 -10.650 -21.577 1.00 67.94 200 LEU A O 1
ATOM 1632 N N . ASP A 1 201 ? -3.790 -8.511 -22.207 1.00 72.69 201 ASP A N 1
ATOM 1633 C CA . ASP A 1 201 ? -4.667 -8.764 -23.354 1.00 72.69 201 ASP A CA 1
ATOM 1634 C C . ASP A 1 201 ? -3.899 -9.101 -24.649 1.00 72.69 201 ASP A C 1
ATOM 1636 O O . ASP A 1 201 ? -4.493 -9.239 -25.718 1.00 72.69 201 ASP A O 1
ATOM 1640 N N . GLY A 1 202 ? -2.565 -9.202 -24.591 1.00 69.88 202 GLY A N 1
ATOM 1641 C CA . GLY A 1 202 ? -1.713 -9.489 -25.748 1.00 69.88 202 GLY A CA 1
ATOM 1642 C C . GLY A 1 202 ? -1.659 -8.367 -26.792 1.00 69.88 202 GLY A C 1
ATOM 1643 O O . GLY A 1 202 ? -1.282 -8.615 -27.940 1.00 69.88 202 GLY A O 1
ATOM 1644 N N . LYS A 1 203 ? -2.041 -7.141 -26.419 1.00 73.06 203 LYS A N 1
ATOM 1645 C CA . LYS A 1 203 ? -2.043 -5.950 -27.276 1.00 73.06 203 LYS A CA 1
ATOM 1646 C C . LYS A 1 203 ? -0.883 -5.013 -26.946 1.00 73.06 203 LYS A C 1
ATOM 1648 O O . LYS A 1 203 ? -0.344 -4.991 -25.841 1.00 73.06 203 LYS A O 1
ATOM 1653 N N . GLN A 1 204 ? -0.515 -4.185 -27.921 1.00 70.00 204 GLN A N 1
ATOM 1654 C CA . GLN A 1 204 ? 0.450 -3.111 -27.696 1.00 70.00 204 GLN A CA 1
ATOM 1655 C C . GLN A 1 204 ? -0.179 -1.988 -26.865 1.00 70.00 204 GLN A C 1
ATOM 1657 O O . GLN A 1 204 ? -1.376 -1.719 -26.981 1.00 70.00 204 GLN A O 1
ATOM 1662 N N . GLN A 1 205 ? 0.633 -1.332 -26.029 1.00 71.81 205 GLN A N 1
ATOM 1663 C CA . GLN A 1 205 ? 0.185 -0.157 -25.284 1.00 71.81 205 GLN A CA 1
ATOM 1664 C C . GLN A 1 205 ? -0.282 0.916 -26.281 1.00 71.81 205 GLN A C 1
ATOM 1666 O O . GLN A 1 205 ? 0.482 1.255 -27.187 1.00 71.81 205 GLN A O 1
ATOM 1671 N N . PRO A 1 206 ? -1.494 1.473 -26.121 1.00 71.88 206 PRO A N 1
ATOM 1672 C CA . PRO A 1 206 ? -1.961 2.540 -26.990 1.00 71.88 206 PRO A CA 1
ATOM 1673 C C . PRO A 1 206 ? -1.105 3.803 -26.826 1.00 71.88 206 PRO A C 1
ATOM 1675 O O . PRO A 1 206 ? -0.625 4.122 -25.731 1.00 71.88 206 PRO A O 1
ATOM 1678 N N . ASP A 1 207 ? -0.949 4.555 -27.918 1.00 75.81 207 ASP A N 1
ATOM 1679 C CA . ASP A 1 207 ? -0.329 5.880 -27.883 1.00 75.81 207 ASP A CA 1
ATOM 1680 C C . ASP A 1 207 ? -1.059 6.805 -26.903 1.00 75.81 207 ASP A C 1
ATOM 1682 O O . ASP A 1 207 ? -2.268 6.697 -26.694 1.00 75.81 207 ASP A O 1
ATOM 1686 N N . ARG A 1 208 ? -0.339 7.779 -26.328 1.00 70.75 208 ARG A N 1
ATOM 1687 C CA . ARG A 1 208 ? -0.858 8.663 -25.261 1.00 70.75 208 ARG A CA 1
ATOM 1688 C C . ARG A 1 208 ? -2.219 9.291 -25.600 1.00 70.75 208 ARG A C 1
ATOM 1690 O O . ARG A 1 208 ? -3.075 9.395 -24.728 1.00 70.75 208 ARG A O 1
ATOM 1697 N N . LEU A 1 209 ? -2.412 9.709 -26.850 1.00 70.69 209 LEU A N 1
ATOM 1698 C CA . LEU A 1 209 ? -3.643 10.350 -27.331 1.00 70.69 209 LEU A CA 1
ATOM 1699 C C . LEU A 1 209 ? -4.728 9.356 -27.781 1.00 70.69 209 LEU A C 1
ATOM 1701 O O . LEU A 1 209 ? -5.880 9.754 -27.914 1.00 70.69 209 LEU A O 1
ATOM 1705 N N . ALA A 1 210 ? -4.378 8.090 -28.007 1.00 72.69 210 ALA A N 1
ATOM 1706 C CA . ALA A 1 210 ? -5.315 7.022 -28.358 1.00 72.69 210 ALA A CA 1
ATOM 1707 C C . ALA A 1 210 ? -5.804 6.237 -27.125 1.00 72.69 210 ALA A C 1
ATOM 1709 O O . ALA A 1 210 ? -6.838 5.576 -27.184 1.00 72.69 210 ALA A O 1
ATOM 1710 N N . GLY A 1 211 ? -5.064 6.309 -26.015 1.00 80.56 211 GLY A N 1
ATOM 1711 C CA . GLY A 1 211 ? -5.388 5.661 -24.747 1.00 80.56 211 GLY A CA 1
ATOM 1712 C C . GLY A 1 211 ? -6.230 6.515 -23.797 1.00 80.56 211 GLY A C 1
ATOM 1713 O O . GLY A 1 211 ? -6.871 7.504 -24.173 1.00 80.56 211 GLY A O 1
ATOM 1714 N N . ILE A 1 212 ? -6.191 6.156 -22.515 1.00 81.62 212 ILE A N 1
ATOM 1715 C CA . ILE A 1 212 ? -6.997 6.778 -21.457 1.00 81.62 212 ILE A CA 1
ATOM 1716 C C . ILE A 1 212 ? -6.789 8.288 -21.323 1.00 81.62 212 ILE A C 1
ATOM 1718 O O . ILE A 1 212 ? -7.745 9.020 -21.065 1.00 81.62 212 ILE A O 1
ATOM 1722 N N . ILE A 1 213 ? -5.568 8.777 -21.549 1.00 83.12 213 ILE A N 1
ATOM 1723 C CA . ILE A 1 213 ? -5.260 10.209 -21.464 1.00 83.12 213 ILE A CA 1
ATOM 1724 C C . ILE A 1 213 ? -5.967 10.980 -22.576 1.00 83.12 213 ILE A C 1
ATOM 1726 O O . ILE A 1 213 ? -6.587 12.004 -22.300 1.00 83.12 213 ILE A O 1
ATOM 1730 N N . GLY A 1 214 ? -5.957 10.460 -23.805 1.00 79.75 214 GLY A N 1
ATOM 1731 C CA . GLY A 1 214 ? -6.694 11.044 -24.923 1.00 79.75 214 GLY A CA 1
ATOM 1732 C C . GLY A 1 214 ? -8.205 11.064 -24.706 1.00 79.75 214 GLY A C 1
ATOM 1733 O O . GLY A 1 214 ? -8.844 12.085 -24.955 1.00 79.75 214 GLY A O 1
ATOM 1734 N N . ALA A 1 215 ? -8.776 9.983 -24.164 1.00 82.38 215 ALA A N 1
ATOM 1735 C CA . ALA A 1 215 ? -10.205 9.917 -23.845 1.00 82.38 215 ALA A CA 1
ATOM 1736 C C . ALA A 1 215 ? -10.616 10.963 -22.791 1.00 82.38 215 ALA A C 1
ATOM 1738 O O . ALA A 1 215 ? -11.666 11.604 -22.905 1.00 82.38 215 ALA A O 1
ATOM 1739 N N . VAL A 1 216 ? -9.770 11.162 -21.777 1.00 82.75 216 VAL A N 1
ATOM 1740 C CA . VAL A 1 216 ? -9.972 12.157 -20.720 1.00 82.75 216 VAL A CA 1
ATOM 1741 C C . VAL A 1 216 ? -9.792 13.580 -21.255 1.00 82.75 216 VAL A C 1
ATOM 1743 O O . VAL A 1 216 ? -10.679 14.412 -21.071 1.00 82.75 216 VAL A O 1
ATOM 1746 N N . ASP A 1 217 ? -8.699 13.864 -21.969 1.00 81.12 217 ASP A N 1
ATOM 1747 C CA . ASP A 1 217 ? -8.428 15.194 -22.526 1.00 81.12 217 ASP A CA 1
ATOM 1748 C C . ASP A 1 217 ? -9.432 15.596 -23.614 1.00 81.12 217 ASP A C 1
ATOM 1750 O O . ASP A 1 217 ? -9.818 16.764 -23.684 1.00 81.12 217 ASP A O 1
ATOM 1754 N N . GLY A 1 218 ? -9.905 14.648 -24.426 1.00 78.12 218 GLY A N 1
ATOM 1755 C CA . GLY A 1 218 ? -10.940 14.888 -25.429 1.00 78.12 218 GLY A CA 1
ATOM 1756 C C . GLY A 1 218 ? -12.248 15.359 -24.794 1.00 78.12 218 GLY A C 1
ATOM 1757 O O . GLY A 1 218 ? -12.808 16.371 -25.209 1.00 78.12 218 GLY A O 1
ATOM 1758 N N . ARG A 1 219 ? -12.698 14.691 -23.722 1.00 74.69 219 ARG A N 1
ATOM 1759 C CA . ARG A 1 219 ? -13.889 15.101 -22.957 1.00 74.69 219 ARG A CA 1
ATOM 1760 C C . ARG A 1 219 ? -13.684 16.410 -22.198 1.00 74.69 219 ARG A C 1
ATOM 1762 O O . ARG A 1 219 ? -14.609 17.210 -22.126 1.00 74.69 219 ARG A O 1
ATOM 1769 N N . ARG A 1 220 ? -12.479 16.648 -21.682 1.00 73.94 220 ARG A N 1
ATOM 1770 C CA . ARG A 1 220 ? -12.113 17.873 -20.959 1.00 73.94 220 ARG A CA 1
ATOM 1771 C C . ARG A 1 220 ? -12.124 19.118 -21.852 1.00 73.94 220 ARG A C 1
ATOM 1773 O O . ARG A 1 220 ? -12.542 20.182 -21.409 1.00 73.94 220 ARG A O 1
ATOM 1780 N N . ARG A 1 221 ? -11.671 18.998 -23.106 1.00 69.94 221 ARG A N 1
ATOM 1781 C CA . ARG A 1 221 ? -11.584 20.114 -24.069 1.00 69.94 221 ARG A CA 1
ATOM 1782 C C . ARG A 1 221 ? -12.921 20.479 -24.726 1.00 69.94 221 ARG A C 1
ATOM 1784 O O . ARG A 1 221 ? -13.022 21.557 -25.297 1.00 69.94 221 ARG A O 1
ATOM 1791 N N . LEU A 1 222 ? -13.940 19.623 -24.620 1.00 63.97 222 LEU A N 1
ATOM 1792 C CA . LEU A 1 222 ? -15.267 19.809 -25.229 1.00 63.97 222 LEU A CA 1
ATOM 1793 C C . LEU A 1 222 ? -16.210 20.752 -24.453 1.00 63.97 222 LEU A C 1
ATOM 1795 O O . LEU A 1 222 ? -17.381 20.869 -24.805 1.00 63.97 222 LEU A O 1
ATOM 1799 N N . GLY A 1 223 ? -15.706 21.461 -23.441 1.00 54.66 223 GLY A N 1
ATOM 1800 C CA . GLY A 1 223 ? -16.461 22.464 -22.691 1.00 54.66 223 GLY A CA 1
ATOM 1801 C C . GLY A 1 223 ? -16.812 21.988 -21.287 1.00 54.66 223 GLY A C 1
ATOM 1802 O O . GLY A 1 223 ? -17.339 20.900 -21.106 1.00 54.66 223 GLY A O 1
ATOM 1803 N N . ASN A 1 224 ? -16.472 22.841 -20.323 1.00 55.28 224 ASN A N 1
ATOM 1804 C CA . ASN A 1 224 ? -16.363 22.648 -18.876 1.00 55.28 224 ASN A CA 1
ATOM 1805 C C . ASN A 1 224 ? -17.627 22.059 -18.195 1.00 55.28 224 ASN A C 1
ATOM 1807 O O . ASN A 1 224 ? -18.545 22.828 -17.896 1.00 55.28 224 ASN A O 1
ATOM 1811 N N . PRO A 1 225 ? -17.702 20.753 -17.854 1.00 54.25 225 PRO A N 1
ATOM 1812 C CA . PRO A 1 225 ? -18.755 20.246 -16.993 1.00 54.25 225 PRO A CA 1
ATOM 1813 C C . PRO A 1 225 ? -18.175 19.917 -15.615 1.00 54.25 225 PRO A C 1
ATOM 1815 O O . PRO A 1 225 ? -17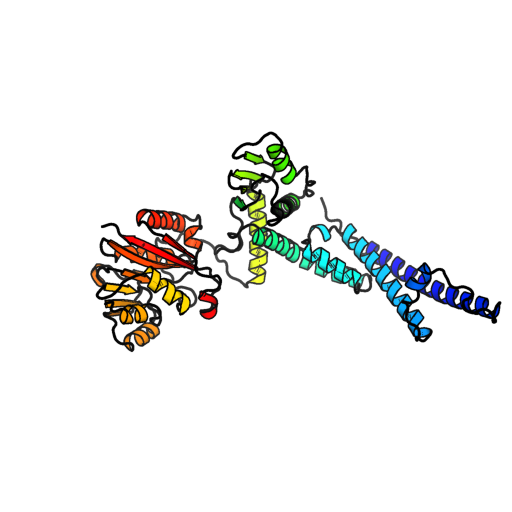.157 19.247 -15.456 1.00 54.25 225 PRO A O 1
ATOM 1818 N N . THR A 1 226 ? -18.914 20.347 -14.609 1.00 59.22 226 THR A N 1
ATOM 1819 C CA . THR A 1 226 ? -18.765 20.130 -13.167 1.00 59.22 226 THR A CA 1
ATOM 1820 C C . THR A 1 226 ? -18.487 18.674 -12.722 1.00 59.22 226 THR A C 1
ATOM 1822 O O . THR A 1 226 ? -18.069 18.436 -11.592 1.00 59.22 226 THR A O 1
ATOM 1825 N N . ALA A 1 227 ? -18.677 17.683 -13.593 1.00 72.19 227 ALA A N 1
ATOM 1826 C CA . ALA A 1 227 ? -18.151 16.321 -13.502 1.00 72.19 227 ALA A CA 1
ATOM 1827 C C . ALA A 1 227 ? -18.310 15.653 -14.876 1.00 72.19 227 ALA A C 1
ATOM 1829 O O . ALA A 1 227 ? -19.320 15.868 -15.548 1.00 72.19 227 ALA A O 1
ATOM 1830 N N . TYR A 1 228 ? -17.369 14.807 -15.295 1.00 80.56 228 TYR A N 1
ATOM 1831 C CA . TYR A 1 228 ? -17.486 14.079 -16.563 1.00 80.56 228 TYR A CA 1
ATOM 1832 C C . TYR A 1 228 ? -16.963 12.653 -16.452 1.00 80.56 228 TYR A C 1
ATOM 1834 O O . TYR A 1 228 ? -16.218 12.304 -15.539 1.00 80.56 228 TYR A O 1
ATOM 1842 N N . THR A 1 229 ? -17.402 11.801 -17.375 1.00 85.12 229 THR A N 1
ATOM 1843 C CA . THR A 1 229 ? -16.949 10.411 -17.467 1.00 85.12 229 THR A CA 1
ATOM 1844 C C . THR A 1 229 ? -16.314 10.185 -18.831 1.00 85.12 229 THR A C 1
ATOM 1846 O O . THR A 1 229 ? -16.890 10.563 -19.852 1.00 85.12 229 THR A O 1
ATOM 1849 N N . ALA A 1 230 ? -15.132 9.579 -18.841 1.00 84.69 230 ALA A N 1
ATOM 1850 C CA . ALA A 1 230 ? -14.479 9.078 -20.040 1.00 84.69 230 ALA A CA 1
ATOM 1851 C C . ALA A 1 230 ? -14.392 7.551 -19.966 1.00 84.69 230 ALA A C 1
ATOM 1853 O O . ALA A 1 230 ? -14.293 6.970 -18.883 1.00 84.69 230 ALA A O 1
ATOM 1854 N N . GLU A 1 231 ? -14.456 6.897 -21.117 1.00 85.44 231 GLU A N 1
ATOM 1855 C CA . GLU A 1 231 ? -14.365 5.446 -21.214 1.00 85.44 231 GLU A CA 1
ATOM 1856 C C . GLU A 1 231 ? -13.320 5.055 -22.248 1.00 85.44 231 GLU A C 1
ATOM 1858 O O . GLU A 1 231 ? -13.178 5.712 -23.278 1.00 85.44 231 GLU A O 1
ATOM 1863 N N . THR A 1 232 ? -12.628 3.959 -21.969 1.00 85.50 232 THR A N 1
ATOM 1864 C CA . THR A 1 232 ? -11.776 3.238 -22.909 1.00 85.50 232 THR A CA 1
ATOM 1865 C C . THR A 1 232 ? -12.263 1.795 -23.029 1.00 85.50 232 THR A C 1
ATOM 1867 O O . THR A 1 232 ? -13.323 1.419 -22.503 1.00 85.50 232 THR A O 1
ATOM 1870 N N . GLU A 1 233 ? -11.494 0.968 -23.731 1.00 81.81 233 GLU A N 1
ATOM 1871 C CA . GLU A 1 233 ? -11.718 -0.473 -23.789 1.00 81.81 233 GLU A CA 1
ATOM 1872 C C . GLU A 1 233 ? -11.661 -1.114 -22.389 1.00 81.81 233 GLU A C 1
ATOM 1874 O O . GLU A 1 233 ? -12.553 -1.877 -22.014 1.00 81.81 233 GLU A O 1
ATOM 1879 N N . TYR A 1 234 ? -10.669 -0.738 -21.576 1.00 82.81 234 TYR A N 1
ATOM 1880 C CA . TYR A 1 234 ? -10.403 -1.371 -20.280 1.00 82.81 234 TYR A CA 1
ATOM 1881 C C . TYR A 1 234 ? -11.017 -0.641 -19.084 1.00 82.81 234 TYR A C 1
ATOM 1883 O O . TYR A 1 234 ? -11.297 -1.276 -18.062 1.00 82.81 234 TYR A O 1
ATOM 1891 N N . PHE A 1 235 ? -11.244 0.672 -19.189 1.00 89.44 235 PHE A N 1
ATOM 1892 C CA . PHE A 1 235 ? -11.578 1.498 -18.031 1.00 89.44 235 PHE A CA 1
ATOM 1893 C C . PHE A 1 235 ? -12.755 2.442 -18.264 1.00 89.44 235 PHE A C 1
ATOM 1895 O O . PHE A 1 235 ? -13.024 2.898 -19.373 1.00 89.44 235 PHE A O 1
ATOM 1902 N N . ARG A 1 236 ? -13.425 2.797 -17.170 1.00 87.44 236 ARG A N 1
ATOM 1903 C CA . ARG A 1 236 ? -14.337 3.939 -17.075 1.00 87.44 236 ARG A CA 1
ATOM 1904 C C . ARG A 1 236 ? -13.808 4.873 -15.999 1.00 87.44 236 ARG A C 1
ATOM 1906 O O . ARG A 1 236 ? -13.771 4.490 -14.837 1.00 87.44 236 ARG A O 1
ATOM 1913 N N . ILE A 1 237 ? -13.438 6.096 -16.354 1.00 88.44 237 ILE A N 1
ATOM 1914 C CA . ILE A 1 237 ? -12.948 7.095 -15.403 1.00 88.44 237 ILE A CA 1
ATOM 1915 C C . ILE A 1 237 ? -13.979 8.205 -15.210 1.00 88.44 237 ILE A C 1
ATOM 1917 O O . ILE A 1 237 ? -14.360 8.886 -16.158 1.00 88.44 237 ILE A O 1
ATOM 1921 N N . LYS A 1 238 ? -14.443 8.384 -13.971 1.00 86.75 238 LYS A N 1
ATOM 1922 C CA . LYS A 1 238 ? -15.346 9.468 -13.571 1.00 86.75 238 LYS A CA 1
ATOM 1923 C C . LYS A 1 238 ? -14.557 10.538 -12.829 1.00 86.75 238 LYS A C 1
ATOM 1925 O O . LYS A 1 238 ? -14.027 10.258 -11.759 1.00 86.75 238 LYS A O 1
ATOM 1930 N N . VAL A 1 239 ? -14.508 11.743 -13.383 1.00 84.88 239 VAL A N 1
ATOM 1931 C CA . VAL A 1 239 ? -13.844 12.919 -12.812 1.00 84.88 239 VAL A CA 1
ATOM 1932 C C . VAL A 1 239 ? -14.872 13.769 -12.068 1.00 84.88 239 VAL A C 1
ATOM 1934 O O . VAL A 1 239 ? -15.955 14.040 -12.590 1.00 84.88 239 VAL A O 1
ATOM 1937 N N . PHE A 1 240 ? -14.540 14.168 -10.843 1.00 80.81 240 PHE A N 1
ATOM 1938 C CA . PHE A 1 240 ? -15.391 14.936 -9.937 1.00 80.81 240 PHE A CA 1
ATOM 1939 C C . PHE A 1 240 ? -14.935 16.394 -9.833 1.00 80.81 240 PHE A C 1
ATOM 1941 O O . PHE A 1 240 ? -13.778 16.721 -10.090 1.00 80.81 240 PHE A O 1
ATOM 1948 N N . LEU A 1 241 ? -15.848 17.257 -9.378 1.00 73.62 241 LEU A N 1
ATOM 1949 C CA . LEU A 1 241 ? -15.643 18.704 -9.251 1.00 73.62 241 LEU A CA 1
ATOM 1950 C C . LEU A 1 241 ? -14.431 19.094 -8.390 1.00 73.62 241 LEU A C 1
ATOM 1952 O O . LEU A 1 241 ? -13.793 20.110 -8.627 1.00 73.62 241 LEU A O 1
ATOM 1956 N N . ASN A 1 242 ? -14.100 18.272 -7.396 1.00 75.00 242 ASN A N 1
ATOM 1957 C CA . ASN A 1 242 ? -12.976 18.486 -6.483 1.00 75.00 242 ASN A CA 1
ATOM 1958 C C . ASN A 1 242 ? -11.612 18.061 -7.067 1.00 75.00 242 ASN A C 1
ATOM 1960 O O . ASN A 1 242 ? -10.638 17.963 -6.323 1.00 75.00 242 ASN A O 1
ATOM 1964 N N . GLY A 1 243 ? -11.542 17.750 -8.366 1.00 74.38 243 GLY A N 1
ATOM 1965 C CA . GLY A 1 243 ? -10.320 17.308 -9.038 1.00 74.38 243 GLY A CA 1
ATOM 1966 C C . GLY A 1 243 ? -9.950 15.843 -8.781 1.00 74.38 243 GLY A C 1
ATOM 1967 O O . GLY A 1 243 ? -8.912 15.389 -9.264 1.00 74.38 243 GLY A O 1
ATOM 1968 N N . ASN A 1 244 ? -10.776 15.082 -8.053 1.00 83.62 244 ASN A N 1
ATOM 1969 C CA . ASN A 1 244 ? -10.590 13.641 -7.862 1.00 83.62 244 ASN A CA 1
ATOM 1970 C C . ASN A 1 244 ? -11.176 12.849 -9.037 1.00 83.62 244 ASN A C 1
ATOM 1972 O O . ASN A 1 244 ? -12.092 13.312 -9.719 1.00 83.62 244 ASN A O 1
ATOM 1976 N N . ALA A 1 245 ? -10.695 11.624 -9.247 1.00 84.00 245 ALA A N 1
ATOM 1977 C CA . ALA A 1 245 ? -11.241 10.718 -10.248 1.00 84.00 245 ALA A CA 1
ATOM 1978 C C . ALA A 1 245 ? -11.374 9.285 -9.724 1.00 84.00 245 ALA A C 1
ATOM 1980 O O . ALA A 1 245 ? -10.522 8.797 -8.987 1.00 84.00 245 ALA A O 1
ATOM 1981 N N . HIS A 1 246 ? -12.435 8.587 -10.123 1.00 85.31 246 HIS A N 1
ATOM 1982 C CA . HIS A 1 246 ? -12.600 7.153 -9.882 1.00 85.31 246 HIS A CA 1
ATOM 1983 C C . HIS A 1 246 ? -12.442 6.394 -11.196 1.00 85.31 246 HIS A C 1
ATOM 1985 O O . HIS A 1 246 ? -13.232 6.591 -12.118 1.00 85.31 246 HIS A O 1
ATOM 1991 N N . LEU A 1 247 ? -11.448 5.515 -11.262 1.00 84.81 247 LEU A N 1
ATOM 1992 C CA . LEU A 1 247 ? -11.196 4.602 -12.369 1.00 84.81 247 LEU A CA 1
ATOM 1993 C C . LEU A 1 247 ? -11.855 3.255 -12.066 1.00 84.81 247 LEU A C 1
ATOM 1995 O O . LEU A 1 247 ? -11.455 2.572 -11.135 1.00 84.81 247 LEU A O 1
ATOM 1999 N N . HIS A 1 248 ? -12.852 2.857 -12.837 1.00 82.62 248 HIS A N 1
ATOM 2000 C CA . HIS A 1 248 ? -13.511 1.558 -12.749 1.00 82.62 248 HIS A CA 1
ATOM 2001 C C . HIS A 1 248 ? -12.990 0.626 -13.842 1.00 82.62 248 HIS A C 1
ATOM 2003 O O . HIS A 1 248 ? -12.839 1.049 -14.991 1.00 82.62 248 HIS A O 1
ATOM 2009 N N . PHE A 1 249 ? -12.763 -0.642 -13.504 1.00 83.69 249 PHE A N 1
ATOM 2010 C CA . PHE A 1 249 ? -12.362 -1.660 -14.476 1.00 83.69 249 PHE A CA 1
ATOM 2011 C C . PHE A 1 249 ? -13.581 -2.211 -15.219 1.00 83.69 249 PHE A C 1
ATOM 2013 O O . PHE A 1 249 ? -14.604 -2.508 -14.605 1.00 83.69 249 PHE A O 1
ATOM 2020 N N . LYS A 1 250 ? -13.474 -2.360 -16.544 1.00 84.31 250 LYS A N 1
ATOM 2021 C CA . LYS A 1 250 ? -14.512 -2.983 -17.386 1.00 84.31 250 LYS A CA 1
ATOM 2022 C C . LYS A 1 250 ? -14.279 -4.486 -17.567 1.00 84.31 250 LYS A C 1
ATOM 2024 O O . LYS A 1 250 ? -15.237 -5.242 -17.696 1.00 84.31 250 LYS A O 1
ATOM 2029 N N . ARG A 1 251 ? -13.013 -4.920 -17.549 1.00 77.56 251 ARG A N 1
ATOM 2030 C CA . ARG A 1 251 ? -12.594 -6.310 -17.787 1.00 77.56 251 ARG A CA 1
ATOM 2031 C C . ARG A 1 251 ? -12.208 -7.033 -16.501 1.00 77.56 251 ARG A C 1
ATOM 2033 O O . ARG A 1 251 ? -11.066 -6.980 -16.051 1.00 77.56 251 ARG A O 1
ATOM 2040 N N . ASN A 1 252 ? -13.188 -7.715 -15.910 1.00 73.81 252 ASN A N 1
ATOM 2041 C CA . ASN A 1 252 ? -13.022 -8.481 -14.669 1.00 73.81 252 ASN A CA 1
ATOM 2042 C C . ASN A 1 252 ? -12.134 -9.726 -14.834 1.00 73.81 252 ASN A C 1
ATOM 2044 O O . ASN A 1 252 ? -11.613 -10.254 -13.856 1.00 73.81 252 ASN A O 1
ATOM 2048 N N . ASP A 1 253 ? -11.994 -10.235 -16.053 1.00 72.00 253 ASP A N 1
ATOM 2049 C CA . ASP A 1 253 ? -11.045 -11.284 -16.418 1.00 72.00 253 ASP A CA 1
ATOM 2050 C C . ASP A 1 253 ? -9.595 -10.808 -16.254 1.00 72.00 253 ASP A C 1
ATOM 2052 O O . ASP A 1 253 ? -8.849 -11.428 -15.503 1.00 72.00 253 ASP A O 1
ATOM 2056 N N . LEU A 1 254 ? -9.241 -9.645 -16.810 1.00 73.81 254 LEU A N 1
ATOM 2057 C CA . LEU A 1 254 ? -7.904 -9.063 -16.646 1.00 73.81 254 LEU A CA 1
ATOM 2058 C C . LEU A 1 254 ? -7.630 -8.659 -15.192 1.00 73.81 254 LEU A C 1
ATOM 2060 O O . LEU A 1 254 ? -6.530 -8.855 -14.695 1.00 73.81 254 LEU A O 1
ATOM 2064 N N . VAL A 1 255 ? -8.637 -8.168 -14.460 1.00 74.06 255 VAL A N 1
ATOM 2065 C CA . VAL A 1 255 ? -8.498 -7.888 -13.016 1.00 74.06 255 VAL A CA 1
ATOM 2066 C C . VAL A 1 255 ? -8.181 -9.161 -12.221 1.00 74.06 255 VAL A C 1
ATOM 2068 O O . VAL A 1 255 ? -7.362 -9.120 -11.302 1.00 74.06 255 VAL A O 1
ATOM 2071 N N . ARG A 1 256 ? -8.801 -10.301 -12.561 1.00 68.56 256 ARG A N 1
ATOM 2072 C CA . ARG A 1 256 ? -8.475 -11.597 -11.942 1.00 68.56 256 ARG A CA 1
ATOM 2073 C C . ARG A 1 256 ? -7.047 -12.027 -12.268 1.00 68.56 256 ARG A C 1
ATOM 2075 O O . ARG A 1 256 ? -6.354 -12.469 -11.358 1.00 68.56 256 ARG A O 1
ATOM 2082 N N . GLU A 1 257 ? -6.615 -11.847 -13.513 1.00 67.75 257 GLU A N 1
ATOM 2083 C CA . GLU A 1 257 ? -5.249 -12.136 -13.965 1.00 67.75 257 GLU A CA 1
ATOM 2084 C C . GLU A 1 257 ? -4.215 -11.310 -13.181 1.00 67.75 257 GLU A C 1
ATOM 2086 O O . GLU A 1 257 ? -3.277 -11.858 -12.608 1.00 67.75 257 GLU A O 1
ATOM 2091 N N . VAL A 1 258 ? -4.436 -9.996 -13.050 1.00 69.94 258 VAL A N 1
ATOM 2092 C CA . VAL A 1 258 ? -3.550 -9.119 -12.270 1.00 69.94 258 VAL A CA 1
ATOM 2093 C C . VAL A 1 258 ? -3.522 -9.540 -10.798 1.00 69.94 258 VAL A C 1
ATOM 2095 O O . VAL A 1 258 ? -2.452 -9.635 -10.207 1.00 69.94 258 VAL A O 1
ATOM 2098 N N . ASN A 1 259 ? -4.677 -9.839 -10.197 1.00 69.31 259 ASN A N 1
ATOM 2099 C CA . ASN A 1 259 ? -4.749 -10.291 -8.804 1.00 69.31 259 ASN A CA 1
ATOM 2100 C C . ASN A 1 259 ? -4.075 -11.648 -8.573 1.00 69.31 259 ASN A C 1
ATOM 2102 O O . ASN A 1 259 ? -3.537 -11.874 -7.490 1.00 69.31 259 ASN A O 1
ATOM 2106 N N . LYS A 1 260 ? -4.082 -12.536 -9.572 1.00 71.31 260 LYS A N 1
ATOM 2107 C CA . LYS A 1 260 ? -3.327 -13.790 -9.547 1.00 71.31 260 LYS A CA 1
ATOM 2108 C C . LYS A 1 260 ? -1.822 -13.507 -9.544 1.00 71.31 260 LYS A C 1
ATOM 2110 O O . LYS A 1 260 ? -1.143 -13.948 -8.626 1.00 71.31 260 LYS A O 1
ATOM 2115 N N . LEU A 1 261 ? -1.331 -12.697 -10.485 1.00 68.12 261 LEU A N 1
ATOM 2116 C CA . LEU A 1 261 ? 0.092 -12.331 -10.584 1.00 68.12 261 LEU A CA 1
ATOM 2117 C C . LEU A 1 261 ? 0.610 -11.616 -9.330 1.00 68.12 261 LEU A C 1
ATOM 2119 O O . LEU A 1 261 ? 1.723 -11.867 -8.876 1.00 68.12 261 LEU A O 1
ATOM 2123 N N . LEU A 1 262 ? -0.211 -10.749 -8.737 1.00 66.94 262 LEU A N 1
ATOM 2124 C CA . LEU A 1 262 ? 0.084 -10.113 -7.455 1.00 66.94 262 LEU A CA 1
ATOM 2125 C C . LEU A 1 262 ? 0.111 -11.123 -6.306 1.00 66.94 262 LEU A C 1
ATOM 2127 O O . LEU A 1 262 ? 1.015 -11.086 -5.475 1.00 66.94 262 LEU A O 1
ATOM 2131 N N . GLY A 1 263 ? -0.867 -12.029 -6.257 1.00 64.44 263 GLY A N 1
ATOM 2132 C CA . GLY A 1 263 ? -0.917 -13.090 -5.257 1.00 64.44 263 GLY A CA 1
ATOM 2133 C C . GLY A 1 263 ? 0.325 -13.975 -5.295 1.00 64.44 263 GLY A C 1
ATOM 2134 O O . GLY A 1 263 ? 0.876 -14.281 -4.245 1.00 64.44 263 GLY A O 1
ATOM 2135 N N . GLU A 1 264 ? 0.797 -14.322 -6.489 1.00 66.19 264 GLU A N 1
ATOM 2136 C CA . GLU A 1 264 ? 2.006 -15.120 -6.664 1.00 66.19 264 GLU A CA 1
ATOM 2137 C C . GLU A 1 264 ? 3.272 -14.311 -6.310 1.00 66.19 264 GLU A C 1
ATOM 2139 O O . GLU A 1 264 ? 4.067 -14.773 -5.501 1.00 66.19 264 GLU A O 1
ATOM 2144 N N . TYR A 1 265 ? 3.412 -13.058 -6.770 1.00 62.78 265 TYR A N 1
ATOM 2145 C CA . TYR A 1 265 ? 4.544 -12.182 -6.404 1.00 62.78 265 TYR A CA 1
ATOM 2146 C C . TYR A 1 265 ? 4.736 -12.045 -4.894 1.00 62.78 265 TYR A C 1
ATOM 2148 O O . TYR A 1 265 ? 5.841 -12.145 -4.372 1.00 62.78 265 TYR A O 1
ATOM 2156 N N . TYR A 1 266 ? 3.645 -11.799 -4.177 1.00 60.09 266 TYR A N 1
ATOM 2157 C CA . TYR A 1 266 ? 3.708 -11.614 -2.739 1.00 60.09 266 TYR A CA 1
ATOM 2158 C C . TYR A 1 266 ? 3.662 -12.930 -1.960 1.00 60.09 266 TYR A C 1
ATOM 2160 O O . TYR A 1 266 ? 4.150 -12.965 -0.834 1.00 60.09 266 TYR A O 1
ATOM 2168 N N . GLY A 1 267 ? 3.126 -14.004 -2.544 1.00 55.19 267 GLY A N 1
ATOM 2169 C CA . GLY A 1 267 ? 3.194 -15.361 -2.003 1.00 55.19 267 GLY A CA 1
ATOM 2170 C C . GLY A 1 267 ? 4.617 -15.925 -2.015 1.00 55.19 267 GLY A C 1
ATOM 2171 O O . GLY A 1 267 ? 5.042 -16.502 -1.014 1.00 55.19 267 GLY A O 1
ATOM 2172 N N . ASP A 1 268 ? 5.372 -15.669 -3.088 1.00 44.72 268 ASP A N 1
ATOM 2173 C CA . ASP A 1 268 ? 6.779 -16.064 -3.233 1.00 44.72 268 ASP A CA 1
ATOM 2174 C C . ASP A 1 268 ? 7.710 -15.244 -2.316 1.00 44.72 268 ASP A C 1
ATOM 2176 O O . ASP A 1 268 ? 8.702 -15.759 -1.805 1.00 44.72 268 ASP A O 1
ATOM 2180 N N . VAL A 1 269 ? 7.369 -13.978 -2.041 1.00 41.47 269 VAL A N 1
ATOM 2181 C CA . VAL A 1 269 ? 8.157 -13.064 -1.184 1.00 41.47 269 VAL A CA 1
ATOM 2182 C C . VAL A 1 269 ? 7.874 -13.240 0.318 1.00 41.47 269 VAL A C 1
ATOM 2184 O O . VAL A 1 269 ? 8.718 -12.882 1.138 1.00 41.47 269 VAL A O 1
ATOM 2187 N N . LEU A 1 270 ? 6.712 -13.780 0.710 1.00 35.50 270 LEU A N 1
ATOM 2188 C CA . LEU A 1 270 ? 6.296 -13.853 2.122 1.00 35.50 270 LEU A CA 1
ATOM 2189 C C . LEU A 1 270 ? 6.369 -15.241 2.768 1.00 35.50 270 LEU A C 1
ATOM 2191 O O . LEU A 1 270 ? 6.215 -15.314 3.983 1.00 35.50 270 LEU A O 1
ATOM 2195 N N . GLY A 1 271 ? 6.639 -16.317 2.023 1.00 31.61 271 GLY A N 1
ATOM 2196 C CA . GLY A 1 271 ? 6.684 -17.668 2.586 1.00 31.61 271 GLY A CA 1
ATOM 2197 C C . GLY A 1 271 ? 5.306 -18.157 3.055 1.00 31.61 271 GLY A C 1
ATOM 2198 O O . GLY A 1 271 ? 4.799 -17.755 4.096 1.00 31.61 271 GLY A O 1
ATOM 2199 N N . ALA A 1 272 ? 4.713 -19.047 2.255 1.00 32.81 272 ALA A N 1
ATOM 2200 C CA . ALA A 1 272 ? 3.590 -19.946 2.550 1.00 32.81 272 ALA A CA 1
ATOM 2201 C C . ALA A 1 272 ? 2.591 -19.531 3.655 1.00 32.81 272 ALA A C 1
ATOM 2203 O O . ALA A 1 272 ? 2.831 -19.749 4.841 1.00 32.81 272 ALA A O 1
ATOM 2204 N N . SER A 1 273 ? 1.386 -19.106 3.256 1.00 27.83 273 SER A N 1
ATOM 2205 C CA . SER A 1 273 ? 0.118 -19.526 3.889 1.00 27.83 273 SER A CA 1
ATOM 2206 C C . SER A 1 273 ? -1.081 -18.903 3.172 1.00 27.83 273 SER A C 1
ATOM 2208 O O . SER A 1 273 ? -1.375 -17.724 3.367 1.00 27.83 273 SER A O 1
ATOM 2210 N N . ALA A 1 274 ? -1.833 -19.705 2.423 1.00 26.77 274 ALA A N 1
ATOM 2211 C CA . ALA A 1 274 ? -3.212 -19.386 2.071 1.00 26.77 274 ALA A CA 1
ATOM 2212 C C . ALA A 1 274 ? -3.999 -20.688 1.900 1.00 26.77 274 ALA A C 1
ATOM 2214 O O . ALA A 1 274 ? -3.994 -21.273 0.823 1.00 26.77 274 ALA A O 1
ATOM 2215 N N . ASP A 1 275 ? -4.672 -21.116 2.969 1.00 28.52 275 ASP A N 1
ATOM 2216 C CA . ASP A 1 275 ? -5.681 -22.168 2.884 1.00 28.52 275 ASP A CA 1
ATOM 2217 C C . ASP A 1 275 ? -7.092 -21.590 2.779 1.00 28.52 275 ASP A C 1
ATOM 2219 O O . ASP A 1 275 ? -7.409 -20.484 3.231 1.00 28.52 275 ASP A O 1
ATOM 2223 N N . VAL A 1 276 ? -7.888 -22.396 2.091 1.00 28.23 276 VAL A N 1
ATOM 2224 C CA . VAL A 1 276 ? -9.117 -22.118 1.359 1.00 28.23 276 VAL A CA 1
ATOM 2225 C C . VAL A 1 276 ? -10.304 -21.825 2.280 1.00 28.23 276 VAL A C 1
ATOM 2227 O O . VAL A 1 276 ? -10.389 -22.269 3.422 1.00 28.23 276 VAL A O 1
ATOM 2230 N N . ALA A 1 277 ? -11.233 -21.030 1.753 1.00 32.56 277 ALA A N 1
ATOM 2231 C CA . ALA A 1 277 ? -12.463 -20.626 2.408 1.00 32.56 277 ALA A CA 1
ATOM 2232 C C . ALA A 1 277 ? -13.468 -21.783 2.544 1.00 32.56 277 ALA A C 1
ATOM 2234 O O . ALA A 1 277 ? -13.923 -22.326 1.542 1.00 32.56 277 ALA A O 1
ATOM 2235 N N . GLU A 1 278 ? -13.912 -22.037 3.774 1.00 26.17 278 GLU A N 1
ATOM 2236 C CA . GLU A 1 278 ? -15.202 -22.665 4.070 1.00 26.17 278 GLU A CA 1
ATOM 2237 C C . GLU A 1 278 ? -16.043 -21.759 4.982 1.00 26.17 278 GLU A C 1
ATOM 2239 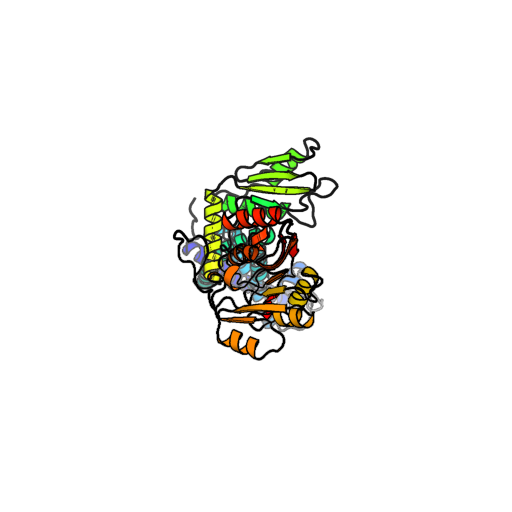O O . GLU A 1 278 ? -15.531 -20.935 5.747 1.00 26.17 278 GLU A O 1
ATOM 2244 N N . THR A 1 279 ? -17.360 -21.884 4.824 1.00 35.78 279 THR A N 1
ATOM 2245 C CA . THR A 1 279 ? -18.444 -21.129 5.467 1.00 35.78 279 THR A CA 1
ATOM 2246 C C . THR A 1 279 ? -18.259 -20.981 6.980 1.00 35.78 279 THR A C 1
ATOM 2248 O O . THR A 1 279 ? -18.244 -21.972 7.706 1.00 35.78 279 THR A O 1
ATOM 2251 N N . LYS A 1 280 ? -18.128 -19.735 7.463 1.00 34.00 280 LYS A N 1
ATOM 2252 C CA . LYS A 1 280 ? -17.781 -19.428 8.862 1.00 34.00 280 LYS A CA 1
ATOM 2253 C C . LYS A 1 280 ? -18.993 -19.085 9.748 1.00 34.00 280 LYS A C 1
ATOM 2255 O O . LYS A 1 280 ? -19.924 -18.445 9.262 1.00 34.00 280 LYS A O 1
ATOM 2260 N N . PRO A 1 281 ? -18.939 -19.439 11.049 1.00 32.34 281 PRO A N 1
ATOM 2261 C CA . PRO A 1 281 ? -19.904 -19.024 12.075 1.00 32.34 281 PRO A CA 1
ATOM 2262 C C . PRO A 1 281 ? -19.931 -17.497 12.299 1.00 32.34 281 PRO A C 1
ATOM 2264 O O . PRO A 1 281 ? -19.000 -16.788 11.913 1.00 32.34 281 PRO A O 1
ATOM 2267 N N . ASP A 1 282 ? -20.981 -17.001 12.970 1.00 46.72 282 ASP A N 1
ATOM 2268 C CA . ASP A 1 282 ? -21.269 -15.566 13.199 1.00 46.72 282 ASP A CA 1
ATOM 2269 C C . ASP A 1 282 ? -20.127 -14.767 13.869 1.00 46.72 282 ASP A C 1
ATOM 2271 O O . ASP A 1 282 ? -20.007 -13.559 13.651 1.00 46.72 282 ASP A O 1
ATOM 2275 N N . PHE A 1 283 ? -19.259 -15.435 14.638 1.00 47.50 283 PHE A N 1
ATOM 2276 C CA . PHE A 1 283 ? -18.052 -14.864 15.248 1.00 47.50 283 PHE A CA 1
ATOM 2277 C C . PHE A 1 283 ? -16.845 -15.775 15.008 1.00 47.50 283 PHE A C 1
ATOM 2279 O O . PHE A 1 283 ? -16.954 -17.001 15.093 1.00 47.50 283 PHE A O 1
ATOM 2286 N N . ASN A 1 284 ? -15.672 -15.193 14.744 1.00 58.25 284 ASN A N 1
ATOM 2287 C CA . ASN A 1 284 ? -14.439 -15.961 14.586 1.00 58.25 284 ASN A CA 1
ATOM 2288 C C . ASN A 1 284 ? -13.856 -16.361 15.955 1.00 58.25 284 ASN A C 1
ATOM 2290 O O . ASN A 1 284 ? -13.031 -15.641 16.517 1.00 58.25 284 ASN A O 1
ATOM 2294 N N . ARG A 1 285 ? -14.287 -17.523 16.465 1.00 58.38 285 ARG A N 1
ATOM 2295 C CA . ARG A 1 285 ? -13.910 -18.074 17.784 1.00 58.38 285 ARG A CA 1
ATOM 2296 C C . ARG A 1 285 ? -12.588 -18.852 17.821 1.00 58.38 285 ARG A C 1
ATOM 2298 O O . ARG A 1 285 ? -12.185 -19.309 18.880 1.00 58.38 285 ARG A O 1
ATOM 2305 N N . ALA A 1 286 ? -11.914 -19.053 16.686 1.00 53.78 286 ALA A N 1
ATOM 2306 C CA . ALA A 1 286 ? -10.604 -19.712 16.697 1.00 53.78 286 ALA A CA 1
ATOM 2307 C C . ALA A 1 286 ? -9.603 -18.874 17.514 1.00 53.78 286 ALA A C 1
ATOM 2309 O O . ALA A 1 286 ? -9.624 -17.654 17.404 1.00 53.78 286 ALA A O 1
ATOM 2310 N N . VAL A 1 287 ? -8.691 -19.470 18.279 1.00 52.69 287 VAL A N 1
ATOM 2311 C CA . VAL A 1 287 ? -7.626 -18.684 18.929 1.00 52.69 287 VAL A CA 1
ATOM 2312 C C . VAL A 1 287 ? -6.751 -18.039 17.842 1.00 52.69 287 VAL A C 1
ATOM 2314 O O . VAL A 1 287 ? -6.453 -18.665 16.821 1.00 52.69 287 VAL A O 1
ATOM 2317 N N . ALA A 1 288 ? -6.400 -16.761 18.003 1.00 53.44 288 ALA A N 1
ATOM 2318 C CA . ALA A 1 288 ? -5.546 -16.046 17.054 1.00 53.44 288 ALA A CA 1
ATOM 2319 C C . ALA A 1 288 ? -4.172 -16.728 16.906 1.00 53.44 288 ALA A C 1
ATOM 2321 O O . ALA A 1 288 ? -3.655 -17.303 17.868 1.00 53.44 288 ALA A O 1
ATOM 2322 N N . LYS A 1 289 ? -3.548 -16.647 15.718 1.00 47.97 289 LYS A N 1
ATOM 2323 C CA . LYS A 1 289 ? -2.152 -17.104 15.549 1.00 47.97 289 LYS A CA 1
ATOM 2324 C C . LYS A 1 289 ? -1.263 -16.317 16.532 1.00 47.97 289 LYS A C 1
ATOM 2326 O O . LYS A 1 289 ? -1.365 -15.094 16.591 1.00 47.97 289 LYS A O 1
ATOM 2331 N N . ASN A 1 290 ? -0.437 -17.010 17.324 1.00 51.50 290 ASN A N 1
ATOM 2332 C CA . ASN A 1 290 ? 0.360 -16.439 18.428 1.00 51.50 290 ASN A CA 1
ATOM 2333 C C . ASN A 1 290 ? -0.464 -15.640 19.466 1.00 51.50 290 ASN A C 1
ATOM 2335 O O . ASN A 1 290 ? 0.020 -14.651 20.009 1.00 51.50 290 ASN A O 1
ATOM 2339 N N . PHE A 1 291 ? -1.725 -16.023 19.708 1.00 52.34 291 PHE A N 1
ATOM 2340 C CA . PHE A 1 291 ? -2.679 -15.323 20.587 1.00 52.34 291 PHE A CA 1
ATOM 2341 C C . PHE A 1 291 ? -3.009 -13.874 20.186 1.00 52.34 291 PHE A C 1
ATOM 2343 O O . PHE A 1 291 ? -3.748 -13.206 20.903 1.00 52.34 291 PHE A O 1
ATOM 2350 N N . GLY A 1 292 ? -2.515 -13.384 19.040 1.00 55.25 292 GLY A N 1
ATOM 2351 C CA . GLY A 1 292 ? -2.788 -12.026 18.558 1.00 55.25 292 GLY A CA 1
ATOM 2352 C C . GLY A 1 292 ? -2.351 -10.919 19.526 1.00 55.25 292 GLY A C 1
ATOM 2353 O O . GLY A 1 292 ? -2.881 -9.813 19.447 1.00 55.25 292 GLY A O 1
ATOM 2354 N N . PHE A 1 293 ? -1.430 -11.219 20.449 1.00 64.44 293 PHE A N 1
ATOM 2355 C CA . PHE A 1 293 ? -0.990 -10.289 21.484 1.00 64.44 293 PHE A CA 1
ATOM 2356 C C . PHE A 1 293 ? -0.053 -9.233 20.893 1.00 64.44 293 PHE A C 1
ATOM 2358 O O . PHE A 1 293 ? 1.090 -9.527 20.548 1.00 64.44 293 PHE A O 1
ATOM 2365 N N . PHE A 1 294 ? -0.544 -7.999 20.816 1.00 76.56 294 PHE A N 1
ATOM 2366 C CA . PHE A 1 294 ? 0.238 -6.816 20.477 1.00 76.56 294 PHE A CA 1
ATOM 2367 C C . PHE A 1 294 ? 0.037 -5.791 21.586 1.00 76.56 294 PHE A C 1
ATOM 2369 O O . PHE A 1 294 ? -1.014 -5.153 21.664 1.00 76.56 294 PHE A O 1
ATOM 2376 N N . GLU A 1 295 ? 1.024 -5.668 22.472 1.00 83.31 295 GLU A N 1
ATOM 2377 C CA . GLU A 1 295 ? 0.959 -4.720 23.584 1.00 83.31 295 GLU A CA 1
ATOM 2378 C C . GLU A 1 295 ? 0.758 -3.299 23.050 1.00 83.31 295 GLU A C 1
ATOM 2380 O O . GLU A 1 295 ? 1.416 -2.905 22.089 1.00 83.31 295 GLU A O 1
ATOM 2385 N N . THR A 1 296 ? -0.183 -2.552 23.631 1.00 90.25 296 THR A N 1
ATOM 2386 C CA . THR A 1 296 ? -0.491 -1.182 23.201 1.00 90.25 296 THR A CA 1
ATOM 2387 C C . THR A 1 296 ? 0.686 -0.262 23.525 1.00 90.25 296 THR A C 1
ATOM 2389 O O . THR A 1 296 ? 0.968 -0.087 24.714 1.00 90.25 296 THR A O 1
ATOM 2392 N N . PRO A 1 297 ? 1.338 0.366 22.527 1.00 89.69 297 PRO A N 1
ATOM 2393 C CA . PRO A 1 297 ? 2.452 1.272 22.791 1.00 89.69 297 PRO A CA 1
ATOM 2394 C C . PRO A 1 297 ? 2.026 2.505 23.579 1.00 89.69 297 PRO A C 1
ATOM 2396 O O . PRO A 1 297 ? 0.860 2.910 23.562 1.00 89.69 297 PRO A O 1
ATOM 2399 N N . GLU A 1 298 ? 2.983 3.104 24.281 1.00 90.19 298 GLU A N 1
ATOM 2400 C CA . GLU A 1 298 ? 2.754 4.210 25.214 1.00 90.19 298 GLU A CA 1
ATOM 2401 C C . GLU A 1 298 ? 2.045 5.405 24.559 1.00 90.19 298 GLU A C 1
ATOM 2403 O O . GLU A 1 298 ? 1.069 5.946 25.086 1.00 90.19 298 GLU A O 1
ATOM 2408 N N . ASP A 1 299 ? 2.508 5.794 23.372 1.00 90.50 299 ASP A N 1
ATOM 2409 C CA . ASP A 1 299 ? 1.973 6.916 22.606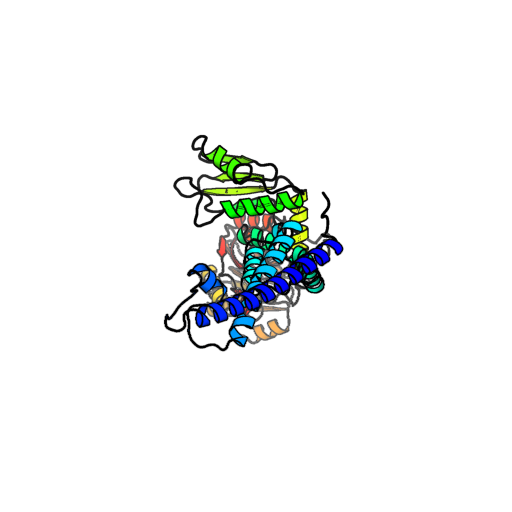 1.00 90.50 299 ASP A CA 1
ATOM 2410 C C . ASP A 1 299 ? 0.538 6.646 22.123 1.00 90.50 299 ASP A C 1
ATOM 2412 O O . ASP A 1 299 ? -0.317 7.539 22.140 1.00 90.50 299 ASP A O 1
ATOM 2416 N N . VAL A 1 300 ? 0.246 5.401 21.736 1.00 92.50 300 VAL A N 1
ATOM 2417 C CA . VAL A 1 300 ? -1.098 4.953 21.364 1.00 92.50 300 VAL A CA 1
ATOM 2418 C C . VAL A 1 300 ? -2.008 4.948 22.588 1.00 92.50 300 VAL A C 1
ATOM 2420 O O . VAL A 1 300 ? -3.129 5.456 22.514 1.00 92.50 300 VAL A O 1
ATOM 2423 N N . ALA A 1 301 ? -1.534 4.436 23.726 1.00 94.56 301 ALA A N 1
ATOM 2424 C CA . ALA A 1 301 ? -2.290 4.411 24.970 1.00 94.56 301 ALA A CA 1
ATOM 2425 C C . ALA A 1 301 ? -2.688 5.830 25.407 1.00 94.56 301 ALA A C 1
ATOM 2427 O O . ALA A 1 301 ? -3.850 6.060 25.743 1.00 94.56 301 ALA A O 1
ATOM 2428 N N . HIS A 1 302 ? -1.781 6.808 25.305 1.00 94.00 302 HIS A N 1
ATOM 2429 C CA . HIS A 1 302 ? -2.093 8.216 25.573 1.00 94.00 302 HIS A CA 1
ATOM 2430 C C . HIS A 1 302 ? -3.238 8.737 24.687 1.00 94.00 302 HIS A C 1
ATOM 2432 O O . HIS A 1 302 ? -4.211 9.311 25.181 1.00 94.00 302 HIS A O 1
ATOM 2438 N N . ARG A 1 303 ? -3.182 8.476 23.374 1.00 94.94 303 ARG A N 1
ATOM 2439 C CA . ARG A 1 303 ? -4.231 8.881 22.416 1.00 94.94 303 ARG A CA 1
ATOM 2440 C C . ARG A 1 303 ? -5.571 8.195 22.682 1.00 94.94 303 ARG A C 1
ATOM 2442 O O . ARG A 1 303 ? -6.622 8.803 22.469 1.00 94.94 303 ARG A O 1
ATOM 2449 N N . VAL A 1 304 ? -5.553 6.942 23.140 1.00 96.94 304 VAL A N 1
ATOM 2450 C CA . VAL A 1 304 ? -6.763 6.231 23.574 1.00 96.94 304 VAL A CA 1
ATOM 2451 C C . VAL A 1 304 ? -7.360 6.916 24.798 1.00 96.94 304 VAL A C 1
ATOM 2453 O O . VAL A 1 304 ? -8.553 7.208 24.786 1.00 96.94 304 VAL A O 1
ATOM 2456 N N . MET A 1 305 ? -6.557 7.257 25.807 1.00 96.50 305 MET A N 1
ATOM 2457 C CA . MET A 1 305 ? -7.044 7.948 27.008 1.00 96.50 305 MET A CA 1
ATOM 2458 C C . MET A 1 305 ? -7.657 9.321 26.685 1.00 96.50 305 MET A C 1
ATOM 2460 O O . MET A 1 305 ? -8.736 9.637 27.190 1.00 96.50 305 MET A O 1
ATOM 2464 N N . GLU A 1 306 ? -7.056 10.093 25.769 1.00 95.06 306 GLU A N 1
ATOM 2465 C CA . GLU A 1 306 ? -7.663 11.327 25.237 1.00 95.06 306 GLU A CA 1
ATOM 2466 C C . GLU A 1 306 ? -9.044 11.065 24.620 1.00 95.06 306 GLU A C 1
ATOM 2468 O O . GLU A 1 306 ? -10.005 11.797 24.866 1.00 95.06 306 GLU A O 1
ATOM 2473 N N . ALA A 1 307 ? -9.156 10.010 23.807 1.00 94.94 307 ALA A N 1
ATOM 2474 C CA . ALA A 1 307 ? -10.400 9.657 23.141 1.00 94.94 307 ALA A CA 1
ATOM 2475 C C . ALA A 1 307 ? -11.465 9.156 24.129 1.00 94.94 307 ALA A C 1
ATOM 2477 O O . ALA A 1 307 ? -12.654 9.398 23.911 1.00 94.94 307 ALA A O 1
ATOM 2478 N N . VAL A 1 308 ? -11.080 8.481 25.212 1.00 94.75 308 VAL A N 1
ATOM 2479 C CA . VAL A 1 308 ? -11.998 7.993 26.255 1.00 94.75 308 VAL A CA 1
ATOM 2480 C C . VAL A 1 308 ? -12.585 9.150 27.070 1.00 94.75 308 VAL A C 1
ATOM 2482 O O . VAL A 1 308 ? -13.790 9.146 27.358 1.00 94.75 308 VAL A O 1
ATOM 2485 N N . GLY A 1 309 ? -11.771 10.167 27.362 1.00 92.69 309 GLY A N 1
ATOM 2486 C CA . GLY A 1 309 ? -12.156 11.342 28.141 1.00 92.69 309 GLY A CA 1
ATOM 2487 C C . GLY A 1 309 ? -12.158 11.082 29.650 1.00 92.69 309 GLY A C 1
ATOM 2488 O O . GLY A 1 309 ? -11.444 10.220 30.148 1.00 92.69 309 GLY A O 1
ATOM 2489 N N . TYR A 1 310 ? -12.961 11.845 30.397 1.00 93.25 310 TYR A N 1
ATOM 2490 C CA . TYR A 1 310 ? -13.003 11.764 31.861 1.00 93.25 310 TYR A CA 1
ATOM 2491 C C . TYR A 1 310 ? -13.530 10.406 32.357 1.00 93.25 310 TYR A C 1
ATOM 2493 O O . TYR A 1 310 ? -14.572 9.932 31.888 1.00 93.25 310 TYR A O 1
ATOM 2501 N N . LEU A 1 311 ? -12.803 9.814 33.312 1.00 95.62 311 LEU A N 1
ATOM 2502 C CA . LEU A 1 311 ? -13.003 8.443 33.800 1.00 95.62 311 LEU A CA 1
ATOM 2503 C C . LEU A 1 311 ? -13.238 8.309 35.304 1.00 95.62 311 LEU A C 1
ATOM 2505 O O . LEU A 1 311 ? -13.619 7.225 35.743 1.00 95.62 311 LEU A O 1
ATOM 2509 N N . LYS A 1 312 ? -13.018 9.363 36.096 1.00 95.62 312 LYS A N 1
ATOM 2510 C CA . LYS A 1 312 ? -13.116 9.268 37.555 1.00 95.62 312 LYS A CA 1
ATOM 2511 C C . LYS A 1 312 ? -14.471 8.686 37.967 1.00 95.62 312 LYS A C 1
ATOM 2513 O O . LYS A 1 312 ? -15.505 9.113 37.450 1.00 95.62 312 LYS A O 1
ATOM 2518 N N . ASP A 1 313 ? -14.437 7.695 38.853 1.00 94.62 313 ASP A N 1
ATOM 2519 C CA . ASP A 1 313 ? -15.590 6.970 39.396 1.00 94.62 313 ASP A CA 1
ATOM 2520 C C . ASP A 1 313 ? -16.446 6.220 38.350 1.00 94.62 313 ASP A C 1
ATOM 2522 O O . ASP A 1 313 ? -17.478 5.638 38.688 1.00 94.62 313 ASP A O 1
ATOM 2526 N N . SER A 1 314 ? -16.015 6.179 37.083 1.00 97.38 314 SER A N 1
ATOM 2527 C CA . SER A 1 314 ? -16.702 5.459 36.009 1.00 97.38 314 SER A CA 1
ATOM 2528 C C . SER A 1 314 ? -16.401 3.963 36.072 1.00 97.38 314 SER A C 1
ATOM 2530 O O . SER A 1 314 ? -15.277 3.552 36.356 1.00 97.38 314 SER A O 1
ATOM 2532 N N . THR A 1 315 ? -17.392 3.138 35.742 1.00 98.38 315 THR A N 1
ATOM 2533 C CA . THR A 1 315 ? -17.197 1.697 35.525 1.00 98.38 315 THR A CA 1
ATOM 2534 C C . THR A 1 315 ? -16.668 1.454 34.116 1.00 98.38 315 THR A C 1
ATOM 2536 O O . THR A 1 315 ? -17.261 1.923 33.139 1.00 98.38 315 THR A O 1
ATOM 2539 N N . VAL A 1 316 ? -15.550 0.736 34.001 1.00 98.56 316 VAL A N 1
ATOM 2540 C CA . VAL A 1 316 ? -14.864 0.519 32.722 1.00 98.56 316 VAL A CA 1
ATOM 2541 C C . VAL A 1 316 ? -14.550 -0.954 32.512 1.00 98.56 316 VAL A C 1
ATOM 2543 O O . VAL A 1 316 ? -14.049 -1.616 33.416 1.00 98.56 316 VAL A O 1
ATOM 2546 N N . LEU A 1 317 ? -14.826 -1.451 31.311 1.00 98.62 317 LEU A N 1
ATOM 2547 C CA . LEU A 1 317 ? -14.451 -2.795 30.881 1.00 98.62 317 LEU A CA 1
ATOM 2548 C C . LEU A 1 317 ? -13.277 -2.725 29.899 1.00 98.62 317 LEU A C 1
ATOM 2550 O O . LEU A 1 317 ? -13.365 -2.015 28.897 1.00 98.62 317 LEU A O 1
ATOM 2554 N N . GLU A 1 318 ? -12.231 -3.502 30.168 1.00 97.62 318 GLU A N 1
ATOM 2555 C CA . GLU A 1 318 ? -11.194 -3.864 29.200 1.00 97.62 318 GLU A CA 1
ATOM 2556 C C . GLU A 1 318 ? -11.318 -5.367 28.871 1.00 97.62 318 GLU A C 1
ATOM 2558 O O . GLU A 1 318 ? -10.876 -6.217 29.651 1.00 97.62 318 GLU A O 1
ATOM 2563 N N . PRO A 1 319 ? -12.001 -5.728 27.769 1.00 95.56 319 PRO A N 1
ATOM 2564 C CA . PRO A 1 319 ? -12.284 -7.114 27.401 1.00 95.56 319 PRO A CA 1
ATOM 2565 C C . PRO A 1 319 ? -11.079 -7.908 26.867 1.00 95.56 319 PRO A C 1
ATOM 2567 O O . PRO A 1 319 ? -11.228 -9.091 26.561 1.00 95.56 319 PRO A O 1
ATOM 2570 N N . SER A 1 320 ? -9.916 -7.278 26.686 1.00 89.25 320 SER A N 1
ATOM 2571 C CA . SER A 1 320 ? -8.682 -7.941 26.238 1.00 89.25 320 SER A CA 1
ATOM 2572 C C . SER A 1 320 ? -7.478 -7.357 26.980 1.00 89.25 320 SER A C 1
ATOM 2574 O O . SER A 1 320 ? -6.670 -6.621 26.418 1.00 89.25 320 SER A O 1
ATOM 2576 N N . GLY A 1 321 ? -7.409 -7.645 28.283 1.00 88.62 321 GLY A N 1
ATOM 2577 C CA . GLY A 1 321 ? -6.537 -6.965 29.245 1.00 88.62 321 GLY A CA 1
ATOM 2578 C C . GLY A 1 321 ? -5.041 -7.040 28.960 1.00 88.62 321 GLY A C 1
ATOM 2579 O O . GLY A 1 321 ? -4.316 -6.100 29.302 1.00 88.62 321 GLY A O 1
ATOM 2580 N N . GLY A 1 322 ? -4.559 -8.122 28.346 1.00 91.31 322 GLY A N 1
ATOM 2581 C CA . GLY A 1 322 ? -3.135 -8.346 28.137 1.00 91.31 322 GLY A CA 1
ATOM 2582 C C . GLY A 1 322 ? -2.349 -8.150 29.436 1.00 91.31 322 GLY A C 1
ATOM 2583 O O . GLY A 1 322 ? -2.741 -8.627 30.497 1.00 91.31 322 GLY A O 1
ATOM 2584 N N . ARG A 1 323 ? -1.264 -7.372 29.382 1.00 91.06 323 ARG A N 1
ATOM 2585 C CA . ARG A 1 323 ? -0.472 -6.992 30.570 1.00 91.06 323 ARG A CA 1
ATOM 2586 C C . ARG A 1 323 ? -0.974 -5.731 31.290 1.00 91.06 323 ARG A C 1
ATOM 2588 O O . ARG A 1 323 ? -0.335 -5.256 32.224 1.00 91.06 323 ARG A O 1
ATOM 2595 N N . GLY A 1 324 ? -2.114 -5.181 30.872 1.00 93.50 324 GLY A N 1
ATOM 2596 C CA . GLY A 1 324 ? -2.742 -4.026 31.519 1.00 93.50 324 GLY A CA 1
ATOM 2597 C C . GLY A 1 324 ? -2.318 -2.668 30.967 1.00 93.50 324 GLY A C 1
ATOM 2598 O O . GLY A 1 324 ? -2.542 -1.657 31.624 1.00 93.50 324 GLY A O 1
ATOM 2599 N N . ALA A 1 325 ? -1.745 -2.602 29.759 1.00 94.25 325 ALA A N 1
ATOM 2600 C CA . ALA A 1 325 ? -1.280 -1.345 29.160 1.00 94.25 325 ALA A CA 1
ATOM 2601 C C . ALA A 1 325 ? -2.365 -0.246 29.142 1.00 94.25 325 ALA A C 1
ATOM 2603 O O . ALA A 1 325 ? -2.094 0.904 29.480 1.00 94.25 325 ALA A O 1
ATOM 2604 N N . LEU A 1 326 ? -3.613 -0.581 28.809 1.00 96.56 326 LEU A N 1
ATOM 2605 C CA . LEU A 1 326 ? -4.734 0.364 28.905 1.00 96.56 326 LEU A CA 1
ATOM 2606 C C . LEU A 1 326 ? -5.361 0.360 30.303 1.00 96.56 326 LEU A C 1
ATOM 2608 O O . LEU A 1 326 ? -5.650 1.417 30.864 1.00 96.56 326 LEU A O 1
ATOM 2612 N N . ALA A 1 327 ? -5.538 -0.825 30.884 1.00 96.69 327 ALA A N 1
ATOM 2613 C CA . ALA A 1 327 ? -6.237 -1.014 32.147 1.00 96.69 327 ALA A CA 1
ATOM 2614 C C . ALA A 1 327 ? -5.598 -0.241 33.316 1.00 96.69 327 ALA A C 1
ATOM 2616 O O . ALA A 1 327 ? -6.300 0.490 34.018 1.00 96.69 327 ALA A O 1
ATOM 2617 N N . THR A 1 328 ? -4.273 -0.306 33.469 1.00 95.62 328 THR A N 1
ATOM 2618 C CA . THR A 1 328 ? -3.527 0.412 34.513 1.00 95.62 328 THR A CA 1
ATOM 2619 C C . THR A 1 328 ? -3.732 1.923 34.421 1.00 95.62 328 THR A C 1
ATOM 2621 O O . THR A 1 328 ? -3.935 2.587 35.435 1.00 95.62 328 THR A O 1
ATOM 2624 N N . ARG A 1 329 ? -3.745 2.485 33.205 1.00 96.12 329 ARG A N 1
ATOM 2625 C CA . ARG A 1 329 ? -3.955 3.928 32.982 1.00 96.12 329 ARG A CA 1
ATOM 2626 C C . ARG A 1 329 ? -5.358 4.367 33.377 1.00 96.12 329 ARG A C 1
ATOM 2628 O O . ARG A 1 329 ? -5.541 5.448 33.928 1.00 96.12 329 ARG A O 1
ATOM 2635 N N . MET A 1 330 ? -6.351 3.520 33.125 1.00 97.62 330 MET A N 1
ATOM 2636 C CA . MET A 1 330 ? -7.731 3.784 33.526 1.00 97.62 330 MET A CA 1
ATOM 2637 C C . MET A 1 330 ? -7.898 3.729 35.048 1.00 97.62 330 MET A C 1
ATOM 2639 O O . MET A 1 330 ? -8.537 4.616 35.611 1.00 97.62 330 MET A O 1
ATOM 2643 N N . VAL A 1 331 ? -7.256 2.769 35.724 1.00 97.31 331 VAL A N 1
ATOM 2644 C CA . VAL A 1 331 ? -7.199 2.721 37.197 1.00 97.31 331 VAL A CA 1
ATOM 2645 C C . VAL A 1 331 ? -6.545 3.987 37.758 1.00 97.31 331 VAL A C 1
ATOM 2647 O O . VAL A 1 331 ? -7.108 4.630 38.641 1.00 97.31 331 VAL A O 1
ATOM 2650 N N . GLN A 1 332 ? -5.402 4.407 37.206 1.00 95.62 332 GLN A N 1
ATOM 2651 C CA . GLN A 1 332 ? -4.709 5.640 37.608 1.00 95.62 332 GLN A CA 1
ATOM 2652 C C . GLN A 1 332 ? -5.551 6.905 37.372 1.00 95.62 332 GLN A C 1
ATOM 2654 O O . GLN A 1 332 ? -5.435 7.872 38.122 1.00 95.62 332 GLN A O 1
ATOM 2659 N N . ALA A 1 333 ? -6.440 6.891 36.375 1.00 96.12 333 ALA A N 1
ATOM 2660 C CA . ALA A 1 333 ? -7.415 7.953 36.124 1.00 96.12 333 ALA A CA 1
ATOM 2661 C C . ALA A 1 333 ? -8.644 7.910 37.065 1.00 96.12 333 ALA A C 1
ATOM 2663 O O . ALA A 1 333 ? -9.546 8.742 36.936 1.00 96.12 333 ALA A O 1
ATOM 2664 N N . GLY A 1 334 ? -8.692 6.961 38.007 1.00 96.56 334 GLY A N 1
ATOM 2665 C CA . GLY A 1 334 ? -9.744 6.823 39.015 1.00 96.56 334 GLY A CA 1
ATOM 2666 C C . GLY A 1 334 ? -10.975 6.036 38.561 1.00 96.56 334 GLY A C 1
ATOM 2667 O O . GLY A 1 334 ? -12.031 6.182 39.176 1.00 96.56 334 GLY A O 1
ATOM 2668 N N . ALA A 1 335 ? -10.885 5.247 37.486 1.00 97.81 335 ALA A N 1
ATOM 2669 C CA . ALA A 1 335 ? -11.970 4.363 37.060 1.00 97.81 335 ALA A CA 1
ATOM 2670 C C . ALA A 1 335 ? -11.986 3.034 37.835 1.00 97.81 335 ALA A C 1
ATOM 2672 O O . ALA A 1 335 ? -10.953 2.523 38.261 1.00 97.81 335 ALA A O 1
ATOM 2673 N N . LYS A 1 336 ? -13.174 2.427 37.929 1.00 98.12 336 LYS A N 1
ATOM 2674 C CA . LYS A 1 336 ? -13.377 1.059 38.426 1.00 98.12 336 LYS A CA 1
ATOM 2675 C C . LYS A 1 336 ? -13.276 0.088 37.257 1.00 98.12 336 LYS A C 1
ATOM 2677 O O . LYS A 1 336 ? -14.230 -0.063 36.487 1.00 98.12 336 LYS A O 1
ATOM 2682 N N . VAL A 1 337 ? -12.100 -0.511 37.084 1.00 98.38 337 VAL A N 1
ATOM 2683 C CA . VAL A 1 337 ? -11.758 -1.280 35.879 1.00 98.38 337 VAL A CA 1
ATOM 2684 C C . VAL A 1 337 ? -11.976 -2.777 36.092 1.00 98.38 337 VAL A C 1
ATOM 2686 O O . VAL A 1 337 ? -11.394 -3.376 36.994 1.00 98.38 337 VAL A O 1
ATOM 2689 N N . THR A 1 338 ? -12.783 -3.388 35.225 1.00 98.44 338 THR A N 1
ATOM 2690 C CA . THR A 1 338 ? -12.901 -4.842 35.071 1.00 98.44 338 THR A CA 1
ATOM 2691 C C . THR A 1 338 ? -12.130 -5.287 33.834 1.00 98.44 338 THR A C 1
ATOM 2693 O O . THR A 1 338 ? -12.374 -4.764 32.749 1.00 98.44 338 THR A O 1
ATOM 2696 N N . CYS A 1 339 ? -11.234 -6.261 33.981 1.00 97.62 339 CYS A N 1
ATOM 2697 C CA . CYS A 1 339 ? -10.475 -6.846 32.876 1.00 97.62 339 CYS A CA 1
ATOM 2698 C C . CYS A 1 339 ? -10.918 -8.282 32.596 1.00 97.62 339 CYS A C 1
ATOM 2700 O O . CYS A 1 339 ? -11.126 -9.063 33.529 1.00 97.62 339 CYS A O 1
ATOM 2702 N N . VAL A 1 340 ? -10.993 -8.639 31.316 1.00 96.62 340 VAL A N 1
ATOM 2703 C CA . VAL A 1 340 ? -11.096 -10.028 30.852 1.00 96.62 340 VAL A CA 1
ATOM 2704 C C . VAL A 1 340 ? -9.838 -10.352 30.060 1.00 96.62 340 VAL A C 1
ATOM 2706 O O . VAL A 1 340 ? -9.402 -9.551 29.236 1.00 96.62 340 VAL A O 1
ATOM 2709 N N . GLU A 1 341 ? -9.235 -11.503 30.330 1.00 94.00 341 GLU A N 1
ATOM 2710 C CA . GLU A 1 341 ? -8.037 -11.956 29.632 1.00 94.00 341 GLU A CA 1
ATOM 2711 C C . GLU A 1 341 ? -8.041 -13.484 29.516 1.00 94.00 341 GLU A C 1
ATOM 2713 O O . GLU A 1 341 ? -8.364 -14.197 30.467 1.00 94.00 341 GLU A O 1
ATOM 2718 N N . ILE A 1 342 ? -7.695 -13.990 28.331 1.00 90.94 342 ILE A N 1
ATOM 2719 C CA . ILE A 1 342 ? -7.763 -15.420 28.011 1.00 90.94 342 ILE A CA 1
ATOM 2720 C C . ILE A 1 342 ? -6.498 -16.171 28.452 1.00 90.94 342 ILE A C 1
ATOM 2722 O O . ILE A 1 342 ? -6.555 -17.366 28.742 1.00 90.94 342 ILE A O 1
ATOM 2726 N N . GLN A 1 343 ? -5.351 -15.488 28.533 1.00 84.12 343 GLN A N 1
ATOM 2727 C CA . GLN A 1 343 ? -4.079 -16.090 28.925 1.00 84.12 343 GLN A CA 1
ATOM 2728 C C . GLN A 1 343 ? -3.862 -16.010 30.439 1.00 84.12 343 GLN A C 1
ATOM 2730 O O . GLN A 1 343 ? -3.718 -14.929 31.012 1.00 84.12 343 GLN A O 1
ATOM 2735 N N . ALA A 1 344 ? -3.742 -17.172 31.086 1.00 88.50 344 ALA A N 1
ATOM 2736 C CA . ALA A 1 344 ? -3.536 -17.272 32.534 1.00 88.50 344 ALA A CA 1
ATOM 2737 C C . ALA A 1 344 ? -2.325 -16.459 33.030 1.00 88.50 344 ALA A C 1
ATOM 2739 O O . ALA A 1 344 ? -2.442 -15.730 34.007 1.00 88.50 344 ALA A O 1
ATOM 2740 N N . GLN A 1 345 ? -1.202 -16.488 32.305 1.00 89.38 345 GLN A N 1
ATOM 2741 C CA . GLN A 1 345 ? 0.013 -15.746 32.676 1.00 89.38 345 GLN A CA 1
ATOM 2742 C C . GLN A 1 345 ? -0.206 -14.224 32.730 1.00 89.38 345 GLN A C 1
ATOM 2744 O O . GLN A 1 345 ? 0.348 -13.534 33.584 1.00 89.38 345 GLN A O 1
ATOM 2749 N N . HIS A 1 346 ? -1.023 -13.690 31.821 1.00 90.69 346 HIS A N 1
ATOM 2750 C CA . HIS A 1 346 ? -1.376 -12.274 31.794 1.00 90.69 346 HIS A CA 1
ATOM 2751 C C . HIS A 1 346 ? -2.365 -11.920 32.908 1.00 90.69 346 HIS A C 1
ATOM 2753 O O . HIS A 1 346 ? -2.203 -10.895 33.564 1.00 90.69 346 HIS A O 1
ATOM 2759 N N . VAL A 1 347 ? -3.332 -12.799 33.190 1.00 93.31 347 VAL A N 1
ATOM 2760 C CA . VAL A 1 347 ? -4.226 -12.658 34.349 1.00 93.31 347 VAL A CA 1
ATOM 2761 C C . VAL A 1 347 ? -3.442 -12.629 35.657 1.00 93.31 347 VAL A C 1
ATOM 2763 O O . VAL A 1 347 ? -3.719 -11.784 36.506 1.00 93.31 347 VAL A O 1
ATOM 2766 N N . ASP A 1 348 ? -2.460 -13.513 35.819 1.00 92.56 348 ASP A N 1
ATOM 2767 C CA . ASP A 1 348 ? -1.611 -13.542 37.009 1.00 92.56 348 ASP A CA 1
ATOM 2768 C C . ASP A 1 348 ? -0.838 -12.227 37.148 1.00 92.56 348 ASP A C 1
ATOM 2770 O O . ASP A 1 348 ? -0.859 -11.619 38.217 1.00 92.56 348 ASP A O 1
ATOM 2774 N N . HIS A 1 349 ? -0.261 -11.716 36.054 1.00 93.19 349 HIS A N 1
ATOM 2775 C CA . HIS A 1 349 ? 0.381 -10.401 36.034 1.00 93.19 349 HIS A CA 1
ATOM 2776 C C . HIS A 1 349 ? -0.584 -9.272 36.430 1.00 93.19 349 HIS A C 1
ATOM 2778 O O . HIS A 1 349 ? -0.268 -8.480 37.317 1.00 93.19 349 HIS A O 1
ATOM 2784 N N . LEU A 1 350 ? -1.782 -9.220 35.843 1.00 93.75 350 LEU A N 1
ATOM 2785 C CA . LEU A 1 350 ? -2.805 -8.221 36.174 1.00 93.75 350 LEU A CA 1
ATOM 2786 C C . LEU A 1 350 ? -3.211 -8.291 37.652 1.00 93.75 350 LEU A C 1
ATOM 2788 O O . LEU A 1 350 ? -3.372 -7.258 38.292 1.00 93.75 350 LEU A O 1
ATOM 2792 N N . ARG A 1 351 ? -3.329 -9.494 38.225 1.00 94.31 351 ARG A N 1
ATOM 2793 C CA . ARG A 1 351 ? -3.664 -9.691 39.647 1.00 94.31 351 ARG A CA 1
ATOM 2794 C C . ARG A 1 351 ? -2.567 -9.231 40.603 1.00 94.31 351 ARG A C 1
ATOM 2796 O O . ARG A 1 351 ? -2.878 -8.926 41.750 1.00 94.31 351 ARG A O 1
ATOM 2803 N N . THR A 1 352 ? -1.309 -9.169 40.161 1.00 92.50 352 THR A N 1
ATOM 2804 C CA . THR A 1 352 ? -0.233 -8.568 40.970 1.00 92.50 352 THR A CA 1
ATOM 2805 C C . THR A 1 352 ? -0.280 -7.040 41.008 1.00 92.50 352 THR A C 1
ATOM 2807 O O . THR A 1 352 ? 0.323 -6.434 41.892 1.00 92.50 352 THR A O 1
ATOM 2810 N N . GLN A 1 353 ? -0.995 -6.404 40.077 1.00 90.50 353 GLN A N 1
ATOM 2811 C CA . GLN A 1 353 ? -1.181 -4.957 40.058 1.00 90.50 353 GLN A CA 1
ATOM 2812 C C . GLN A 1 353 ? -2.372 -4.570 40.949 1.00 90.50 353 GLN A C 1
ATOM 2814 O O . GLN A 1 353 ? -3.395 -5.253 40.997 1.00 90.50 353 GLN A O 1
ATOM 2819 N N . ALA A 1 354 ? -2.253 -3.454 41.666 1.00 83.50 354 ALA A N 1
ATOM 2820 C CA . ALA A 1 354 ? -3.315 -2.959 42.537 1.00 83.50 354 ALA A CA 1
ATOM 2821 C C . ALA A 1 354 ? -4.338 -2.098 41.771 1.00 83.50 354 ALA A C 1
ATOM 2823 O O . ALA A 1 354 ? -3.990 -1.393 40.826 1.00 83.50 354 ALA A O 1
ATOM 2824 N N . GLY A 1 355 ? -5.591 -2.093 42.241 1.00 90.12 355 GLY A N 1
ATOM 2825 C CA . GLY A 1 355 ? -6.617 -1.121 41.839 1.00 90.12 355 GLY A CA 1
ATOM 2826 C C . GLY A 1 355 ? -7.617 -1.580 40.771 1.00 90.12 355 GLY A C 1
ATOM 2827 O O . GLY A 1 355 ? -8.539 -0.830 40.458 1.00 90.12 355 GLY A O 1
ATOM 2828 N N . TYR A 1 356 ? -7.499 -2.803 40.246 1.00 96.25 356 TYR A N 1
ATOM 2829 C CA . TYR A 1 356 ? -8.561 -3.404 39.433 1.00 96.25 356 TYR A CA 1
ATOM 2830 C C . TYR A 1 356 ? -9.761 -3.808 40.295 1.00 96.25 356 TYR A C 1
ATOM 2832 O O . TYR A 1 356 ? -9.595 -4.421 41.346 1.00 96.25 356 TYR A O 1
ATOM 2840 N N . GLU A 1 357 ? -10.974 -3.526 39.816 1.00 96.12 357 GLU A N 1
ATOM 2841 C CA . GLU A 1 357 ? -12.223 -3.972 40.450 1.00 96.12 357 GLU A CA 1
ATOM 2842 C C . GLU A 1 357 ? -12.375 -5.493 40.313 1.00 96.12 357 GLU A C 1
ATOM 2844 O O . GLU A 1 357 ? -12.786 -6.188 41.241 1.00 96.12 357 GLU A O 1
ATOM 2849 N N . LYS A 1 358 ? -12.039 -6.024 39.129 1.00 96.75 358 LYS A N 1
ATOM 2850 C CA . LYS A 1 358 ? -12.159 -7.450 38.813 1.00 96.75 358 LYS A CA 1
ATOM 2851 C C . LYS A 1 358 ? -11.218 -7.839 37.672 1.00 96.75 358 LYS A C 1
ATOM 2853 O O . LYS A 1 358 ? -11.130 -7.129 36.675 1.00 96.75 358 LYS A O 1
ATOM 2858 N N . VAL A 1 359 ? -10.564 -8.996 37.785 1.00 97.31 359 VAL A N 1
ATOM 2859 C CA . VAL A 1 359 ? -9.765 -9.612 36.707 1.00 97.31 359 VAL A CA 1
ATOM 2860 C C . VAL A 1 359 ? -10.265 -11.037 36.473 1.00 97.31 359 VAL A C 1
ATOM 2862 O O . VAL A 1 359 ? -10.192 -11.885 37.370 1.00 97.31 359 VAL A O 1
ATOM 2865 N N . VAL A 1 360 ? -10.789 -11.297 35.276 1.00 96.56 360 VA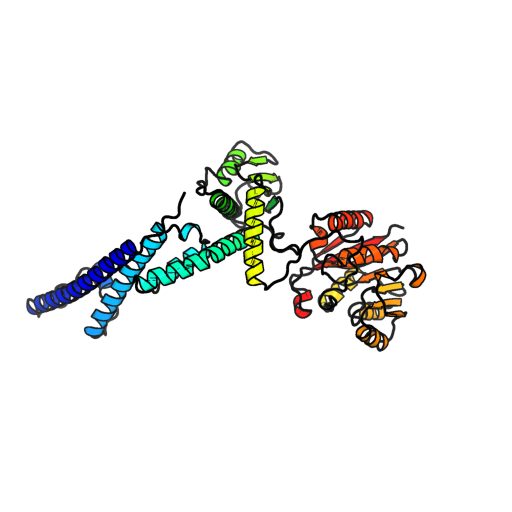L A N 1
ATOM 2866 C CA . VAL A 1 360 ? -11.428 -12.563 34.893 1.00 96.56 360 VAL A CA 1
ATOM 2867 C C . VAL A 1 360 ? -10.554 -13.316 33.897 1.00 96.56 360 VAL A C 1
ATOM 2869 O O . VAL A 1 360 ? -10.197 -12.771 32.856 1.00 96.56 360 VAL A O 1
ATOM 2872 N N . LEU A 1 361 ? -10.255 -14.580 34.210 1.00 95.50 361 LEU A N 1
ATOM 2873 C CA . LEU A 1 361 ? -9.664 -15.524 33.264 1.00 95.50 361 LEU A CA 1
ATOM 2874 C C . LEU A 1 361 ? -10.774 -16.157 32.423 1.00 95.50 361 LEU A C 1
ATOM 2876 O O . LEU A 1 361 ? -11.640 -16.830 32.982 1.00 95.50 361 LEU A O 1
ATOM 2880 N N . GLY A 1 362 ? -10.744 -15.959 31.107 1.00 90.25 362 GLY A N 1
ATOM 2881 C CA . GLY A 1 362 ? -11.687 -16.596 30.188 1.00 90.25 362 GLY A CA 1
ATOM 2882 C C . GLY A 1 362 ? -11.735 -15.949 28.808 1.00 90.25 362 GLY A C 1
ATOM 2883 O O . GLY A 1 362 ? -11.174 -14.877 28.591 1.00 90.25 362 GLY A O 1
ATOM 2884 N N . ASP A 1 363 ? -12.425 -16.605 27.874 1.00 89.50 363 ASP A N 1
ATOM 2885 C CA . ASP A 1 363 ? -12.747 -16.017 26.573 1.00 89.50 363 ASP A CA 1
ATOM 2886 C C . ASP A 1 363 ? -13.808 -14.921 26.759 1.00 89.50 363 ASP A C 1
ATOM 2888 O O . ASP A 1 363 ? -14.847 -15.124 27.393 1.00 89.50 363 ASP A O 1
ATOM 2892 N N . PHE A 1 364 ? -13.560 -13.739 26.195 1.00 94.44 364 PHE A N 1
ATOM 2893 C CA . PHE A 1 364 ? -14.503 -12.631 26.254 1.00 94.44 364 PHE A CA 1
ATOM 2894 C C . PHE A 1 364 ? -15.845 -12.953 25.579 1.00 94.44 364 PHE A C 1
ATOM 2896 O O . PHE A 1 364 ? -16.886 -12.456 26.020 1.00 94.44 364 PHE A O 1
ATOM 2903 N N . PHE A 1 365 ? -15.865 -13.807 24.552 1.00 90.88 365 PHE A N 1
ATOM 2904 C CA . PHE A 1 365 ? -17.111 -14.211 23.896 1.00 90.88 365 PHE A CA 1
ATOM 2905 C C . PHE A 1 365 ? -18.030 -15.057 24.787 1.00 90.88 365 PHE A C 1
ATOM 2907 O O . PHE A 1 365 ? -19.238 -15.074 24.537 1.00 90.88 365 PHE A O 1
ATOM 2914 N N . ASP A 1 366 ? -17.496 -15.679 25.842 1.00 90.12 366 ASP A N 1
ATOM 2915 C CA . ASP A 1 366 ? -18.278 -16.417 26.842 1.00 90.12 366 ASP A CA 1
ATOM 2916 C C . ASP A 1 366 ? -18.839 -15.502 27.942 1.00 90.12 366 ASP A C 1
ATOM 2918 O O . ASP A 1 366 ? -19.725 -15.891 28.705 1.00 90.12 366 ASP A O 1
ATOM 2922 N N . MET A 1 367 ? -18.362 -14.258 28.017 1.00 92.69 367 MET A N 1
ATOM 2923 C CA . MET A 1 367 ? -18.849 -13.278 28.980 1.00 92.69 367 MET A CA 1
ATOM 2924 C C . MET A 1 367 ? -20.187 -12.687 28.535 1.00 92.69 367 MET A C 1
ATOM 2926 O O . MET A 1 367 ? -20.434 -12.455 27.346 1.00 92.69 367 MET A O 1
ATOM 2930 N N . THR A 1 368 ? -21.036 -12.352 29.508 1.00 93.50 368 THR A N 1
ATOM 2931 C CA . THR A 1 368 ? -22.324 -11.693 29.262 1.00 93.50 368 THR A CA 1
ATOM 2932 C C . THR A 1 368 ? -22.544 -10.493 30.193 1.00 93.50 368 THR A C 1
ATOM 2934 O O . THR A 1 368 ? -21.923 -10.427 31.262 1.00 93.50 368 THR A O 1
ATOM 2937 N N . PRO A 1 369 ? -23.418 -9.532 29.828 1.00 92.56 369 PRO A N 1
ATOM 2938 C CA . PRO A 1 369 ? -23.773 -8.415 30.705 1.00 92.56 369 PRO A CA 1
ATOM 2939 C C . PRO A 1 369 ? -24.367 -8.849 32.051 1.00 92.56 369 PRO A C 1
ATOM 2941 O O . PRO A 1 369 ? -24.228 -8.130 33.032 1.00 92.56 369 PRO A O 1
ATOM 2944 N N . GLU A 1 370 ? -24.989 -10.025 32.128 1.00 92.88 370 GLU A N 1
ATOM 2945 C CA . GLU A 1 370 ? -25.493 -10.598 33.381 1.00 92.88 370 GLU A CA 1
ATOM 2946 C C . GLU A 1 370 ? -24.342 -11.063 34.287 1.00 92.88 370 GLU A C 1
ATOM 2948 O O . GLU A 1 370 ? -24.418 -10.920 35.505 1.00 92.88 370 GLU A O 1
ATOM 2953 N N . ALA A 1 371 ? -23.259 -11.584 33.700 1.00 92.06 371 ALA A N 1
ATOM 2954 C CA . ALA A 1 371 ? -22.100 -12.093 34.433 1.00 92.06 371 ALA A CA 1
ATOM 2955 C C . ALA A 1 371 ? -21.095 -10.998 34.844 1.00 92.06 371 ALA A C 1
ATOM 2957 O O . ALA A 1 371 ? -20.465 -11.089 35.904 1.00 92.06 371 ALA A O 1
ATOM 2958 N N . LEU A 1 372 ? -20.899 -9.980 33.998 1.00 94.12 372 LEU A N 1
ATOM 2959 C CA . LEU A 1 372 ? -19.922 -8.905 34.233 1.00 94.12 372 LEU A CA 1
ATOM 2960 C C . LEU A 1 372 ? -20.548 -7.562 34.616 1.00 94.12 372 LEU A C 1
ATOM 2962 O O . LEU A 1 372 ? -19.853 -6.715 35.170 1.00 94.12 372 LEU A O 1
ATOM 2966 N N . GLY A 1 373 ? -21.833 -7.361 34.341 1.00 93.75 373 GLY A N 1
ATOM 2967 C CA . GLY A 1 373 ? -22.500 -6.072 34.472 1.00 93.75 373 GLY A CA 1
ATOM 2968 C C . GLY A 1 373 ? -22.431 -5.223 33.200 1.00 93.75 373 GLY A C 1
ATOM 2969 O O . GLY A 1 373 ? -21.972 -5.649 32.137 1.00 93.75 373 GLY A O 1
ATOM 2970 N N . SER A 1 374 ? -22.928 -3.991 33.320 1.00 96.44 374 SER A N 1
ATOM 2971 C CA . SER A 1 374 ? -22.868 -2.964 32.275 1.00 96.44 374 SER A CA 1
ATOM 2972 C C . SER A 1 374 ? -21.989 -1.796 32.712 1.00 96.44 374 SER A C 1
ATOM 2974 O O . SER A 1 374 ? -21.992 -1.415 33.882 1.00 96.44 374 SER A O 1
ATOM 2976 N N . PHE A 1 375 ? -21.288 -1.186 31.762 1.00 98.25 375 PHE A N 1
ATOM 2977 C CA . PHE A 1 375 ? -20.197 -0.249 32.002 1.00 98.25 375 PHE A CA 1
ATOM 2978 C C . PHE A 1 375 ? -20.450 1.115 31.357 1.00 98.25 375 PHE A C 1
ATOM 2980 O O . PHE A 1 375 ? -21.090 1.227 30.307 1.00 98.25 375 PHE A O 1
ATOM 2987 N N . ASP A 1 376 ? -19.926 2.168 31.985 1.00 98.31 376 ASP A N 1
ATOM 2988 C CA . ASP A 1 376 ? -19.963 3.534 31.449 1.00 98.31 376 ASP A CA 1
ATOM 2989 C C . ASP A 1 376 ? -19.001 3.687 30.264 1.00 98.31 376 ASP A C 1
ATOM 2991 O O . ASP A 1 376 ? -19.242 4.491 29.351 1.00 98.31 376 ASP A O 1
ATOM 2995 N N . ARG A 1 377 ? -17.906 2.913 30.276 1.00 98.25 377 ARG A N 1
ATOM 2996 C CA . ARG A 1 377 ? -16.934 2.825 29.186 1.00 98.25 377 ARG A CA 1
ATOM 2997 C C . ARG A 1 377 ? -16.548 1.387 28.869 1.00 98.25 377 ARG A C 1
ATOM 2999 O O . ARG A 1 377 ? -16.461 0.548 29.759 1.00 98.25 377 ARG A O 1
ATOM 3006 N N . VAL A 1 378 ? -16.235 1.144 27.604 1.00 98.50 378 VAL A N 1
ATOM 3007 C CA . VAL A 1 378 ? -15.453 -0.024 27.184 1.00 98.50 378 VAL A CA 1
ATOM 3008 C C . VAL A 1 378 ? -14.230 0.493 26.442 1.00 98.50 378 VAL A C 1
ATOM 3010 O O . VAL A 1 378 ? -14.376 1.312 25.538 1.00 98.50 378 VAL A O 1
ATOM 3013 N N . VAL A 1 379 ? -13.034 0.072 26.829 1.00 98.44 379 VAL A N 1
ATOM 3014 C CA . VAL A 1 379 ? -11.783 0.537 26.219 1.00 98.44 379 VAL A CA 1
ATOM 3015 C C . VAL A 1 379 ? -10.960 -0.682 25.887 1.00 98.44 379 VAL A C 1
ATOM 3017 O O . VAL A 1 379 ? -10.800 -1.503 26.777 1.00 98.44 379 VAL A O 1
ATOM 3020 N N . MET A 1 380 ? -10.515 -0.822 24.636 1.00 96.75 380 MET A N 1
ATOM 3021 C CA . MET A 1 380 ? -9.951 -2.092 24.184 1.00 96.75 380 MET A CA 1
ATOM 3022 C C . MET A 1 380 ? -8.911 -2.012 23.071 1.00 96.75 380 MET A C 1
ATOM 3024 O O . MET A 1 380 ? -9.017 -1.195 22.154 1.00 96.75 380 MET A O 1
ATOM 3028 N N . ASN A 1 381 ? -7.963 -2.947 23.109 1.00 94.75 381 ASN A N 1
ATOM 3029 C CA . ASN A 1 381 ? -7.084 -3.298 21.993 1.00 94.75 381 ASN A CA 1
ATOM 3030 C C . ASN A 1 381 ? -7.294 -4.775 21.585 1.00 94.75 381 ASN A C 1
ATOM 3032 O O . ASN A 1 381 ? -6.535 -5.644 22.015 1.00 94.75 381 ASN A O 1
ATOM 3036 N N . PRO A 1 382 ? -8.360 -5.098 20.827 1.00 90.56 382 PRO A N 1
ATOM 3037 C CA . PRO A 1 382 ? -8.647 -6.465 20.409 1.00 90.56 382 PRO A CA 1
ATOM 3038 C C . PRO A 1 382 ? -7.624 -7.006 19.397 1.00 90.56 382 PRO A C 1
ATOM 3040 O O . PRO A 1 382 ? -7.003 -6.235 18.665 1.00 90.56 382 PRO A O 1
ATOM 3043 N N . PRO A 1 383 ? -7.522 -8.339 19.252 1.00 83.69 383 PRO A N 1
ATOM 3044 C CA . PRO A 1 383 ? -6.687 -8.951 18.223 1.00 83.69 383 PRO A CA 1
ATOM 3045 C C . PRO A 1 383 ? -7.149 -8.562 16.805 1.00 83.69 383 PRO A C 1
ATOM 3047 O O . PRO A 1 383 ? -8.339 -8.607 16.480 1.00 83.69 383 PRO A O 1
ATOM 3050 N N . PHE A 1 384 ? -6.199 -8.201 15.936 1.00 77.94 384 PHE A N 1
ATOM 3051 C CA . PHE A 1 384 ? -6.480 -7.675 14.589 1.00 77.94 384 PHE A CA 1
ATOM 3052 C C . PHE A 1 384 ? -6.701 -8.752 13.512 1.00 77.94 384 PHE A C 1
ATOM 3054 O O . PHE A 1 384 ? -7.203 -8.456 12.421 1.00 77.94 384 PHE A O 1
ATOM 3061 N N . ASP A 1 385 ? -6.300 -9.998 13.765 1.00 69.75 385 ASP A N 1
ATOM 3062 C CA . ASP A 1 385 ? -6.316 -11.055 12.758 1.00 69.75 385 ASP A CA 1
ATOM 3063 C C . ASP A 1 385 ? -7.746 -11.496 12.411 1.00 69.75 385 ASP A C 1
ATOM 3065 O O . ASP A 1 385 ? -8.643 -11.563 13.250 1.00 69.75 385 ASP A O 1
ATOM 3069 N N . GLY A 1 386 ? -7.991 -11.788 11.132 1.00 68.69 386 GLY A N 1
ATOM 3070 C CA . GLY A 1 386 ? -9.258 -12.376 10.688 1.00 68.69 386 GLY A CA 1
ATOM 3071 C C . GLY A 1 386 ? -10.521 -11.565 11.016 1.00 68.69 386 GLY A C 1
ATOM 3072 O O . GLY A 1 386 ? -11.590 -12.168 11.123 1.00 68.69 386 GLY A O 1
ATOM 3073 N N . GLN A 1 387 ? -10.416 -10.236 11.165 1.00 77.00 387 GLN A N 1
ATOM 3074 C CA . GLN A 1 387 ? -11.518 -9.336 11.553 1.00 77.00 387 GLN A CA 1
ATOM 3075 C C . GLN A 1 387 ? -12.109 -9.629 12.943 1.00 77.00 387 GLN A C 1
ATOM 3077 O O . GLN A 1 387 ? -13.294 -9.381 13.186 1.00 77.00 387 GLN A O 1
ATOM 3082 N N . ARG A 1 388 ? -11.300 -10.189 13.851 1.00 81.81 388 ARG A N 1
ATOM 3083 C CA . ARG A 1 388 ? -11.698 -10.399 15.249 1.00 81.81 388 ARG A CA 1
ATOM 3084 C C . ARG A 1 388 ? -11.922 -9.095 15.992 1.00 81.81 388 ARG A C 1
ATOM 3086 O O . ARG A 1 388 ? -12.768 -9.070 16.878 1.00 81.81 388 ARG A O 1
ATOM 3093 N N . ASP A 1 389 ? -11.222 -8.032 15.613 1.00 88.19 389 ASP A N 1
ATOM 3094 C CA . ASP A 1 389 ? -11.459 -6.674 16.094 1.00 88.19 389 ASP A CA 1
ATOM 3095 C C . ASP A 1 389 ? -12.940 -6.283 15.954 1.00 88.19 389 ASP A C 1
ATOM 3097 O O . ASP A 1 389 ? -13.574 -5.894 16.937 1.00 88.19 389 ASP A O 1
ATOM 3101 N N . ILE A 1 390 ? -13.537 -6.482 14.774 1.00 89.62 390 ILE A N 1
ATOM 3102 C CA . ILE A 1 390 ? -14.970 -6.245 14.535 1.00 89.62 390 ILE A CA 1
ATOM 3103 C C . ILE A 1 390 ? -15.839 -7.121 15.442 1.00 89.62 390 ILE A C 1
ATOM 3105 O O . ILE A 1 390 ? -16.802 -6.627 16.032 1.00 89.62 390 ILE A O 1
ATOM 3109 N N . ASP A 1 391 ? -15.527 -8.412 15.546 1.00 88.94 391 ASP A N 1
ATOM 3110 C CA . ASP A 1 391 ? -16.316 -9.360 16.338 1.00 88.94 391 ASP A CA 1
ATOM 3111 C C . ASP A 1 391 ? -16.316 -8.979 17.828 1.00 88.94 391 ASP A C 1
ATOM 3113 O O . ASP A 1 391 ? -17.378 -8.930 18.455 1.00 88.94 391 ASP A O 1
ATOM 3117 N N . HIS A 1 392 ? -15.149 -8.618 18.368 1.00 93.19 392 HIS A N 1
ATOM 3118 C CA . HIS A 1 392 ? -15.005 -8.174 19.751 1.00 93.19 392 HIS A CA 1
ATOM 3119 C C . HIS A 1 392 ? -15.763 -6.872 20.001 1.00 93.19 392 HIS A C 1
ATOM 3121 O O . HIS A 1 392 ? -16.498 -6.788 20.981 1.00 93.19 392 HIS A O 1
ATOM 3127 N N . VAL A 1 393 ? -15.657 -5.874 19.114 1.00 95.81 393 VAL A N 1
ATOM 3128 C CA . VAL A 1 393 ? -16.392 -4.609 19.286 1.00 95.81 393 VAL A CA 1
ATOM 3129 C C . VAL A 1 393 ? -17.903 -4.837 19.210 1.00 95.81 393 VAL A C 1
ATOM 3131 O O . VAL A 1 393 ? -18.649 -4.297 20.029 1.00 95.81 393 VAL A O 1
ATOM 3134 N N . ARG A 1 394 ? -18.383 -5.676 18.281 1.00 94.00 394 ARG A N 1
ATOM 3135 C CA . ARG A 1 394 ? -19.812 -6.028 18.185 1.00 94.00 394 ARG A CA 1
ATOM 3136 C C . ARG A 1 394 ? -20.331 -6.674 19.470 1.00 94.00 394 ARG A C 1
ATOM 3138 O O . ARG A 1 394 ? -21.443 -6.356 19.890 1.00 94.00 394 ARG A O 1
ATOM 3145 N N . HIS A 1 395 ? -19.543 -7.548 20.093 1.00 94.25 395 HIS A N 1
ATOM 3146 C CA . HIS A 1 395 ? -19.891 -8.159 21.378 1.00 94.25 395 HIS A CA 1
ATOM 3147 C C . HIS A 1 395 ? -19.812 -7.145 22.529 1.00 94.25 395 HIS A C 1
ATOM 3149 O O . HIS A 1 395 ? -20.757 -7.015 23.304 1.00 94.25 395 HIS A O 1
ATOM 3155 N N . ALA A 1 396 ? -18.755 -6.333 22.575 1.00 96.94 396 ALA A N 1
ATOM 3156 C CA . ALA A 1 396 ? -18.505 -5.314 23.593 1.00 96.94 396 ALA A CA 1
ATOM 3157 C C . ALA A 1 396 ? -19.604 -4.243 23.697 1.00 96.94 396 ALA A C 1
ATOM 3159 O O . ALA A 1 396 ? -19.929 -3.792 24.795 1.00 96.94 396 ALA A O 1
ATOM 3160 N N . VAL A 1 397 ? -20.251 -3.876 22.586 1.00 95.69 397 VAL A N 1
ATOM 3161 C CA . VAL A 1 397 ? -21.384 -2.927 22.579 1.00 95.69 397 VAL A CA 1
ATOM 3162 C C . VAL A 1 397 ? -22.533 -3.365 23.505 1.00 95.69 397 VAL A C 1
ATOM 3164 O O . VAL A 1 397 ? -23.262 -2.520 24.041 1.00 95.69 397 VAL A O 1
ATOM 3167 N N . ARG A 1 398 ? -22.695 -4.674 23.740 1.00 95.50 398 ARG A N 1
ATOM 3168 C CA . ARG A 1 398 ? -23.726 -5.230 24.635 1.00 95.50 398 ARG A CA 1
ATOM 3169 C C . ARG A 1 398 ? -23.502 -4.837 26.096 1.00 95.50 398 ARG A C 1
ATOM 3171 O O . ARG A 1 398 ? -24.477 -4.694 26.823 1.00 95.50 398 ARG A O 1
ATOM 3178 N N . PHE A 1 399 ? -22.251 -4.607 26.488 1.00 97.12 399 PHE A N 1
ATOM 3179 C CA . PHE A 1 399 ? -21.843 -4.283 27.855 1.00 97.12 399 PHE A CA 1
ATOM 3180 C C . PHE A 1 399 ? -21.916 -2.786 28.170 1.00 97.12 399 PHE A C 1
ATOM 3182 O O . PHE A 1 399 ? -21.756 -2.398 29.319 1.00 97.12 399 PHE A O 1
ATOM 3189 N N . LEU A 1 400 ? -22.158 -1.917 27.186 1.00 97.06 400 LEU A N 1
ATOM 3190 C CA . LEU A 1 400 ? -22.322 -0.486 27.447 1.00 97.06 400 LEU A CA 1
ATOM 3191 C C . LEU A 1 400 ? -23.672 -0.191 28.115 1.00 97.06 400 LEU A C 1
ATOM 3193 O O . LEU A 1 400 ? -24.717 -0.637 27.630 1.00 97.06 400 LEU A O 1
ATOM 3197 N N . LYS A 1 401 ? -23.677 0.656 29.147 1.00 97.25 401 LYS A N 1
ATOM 3198 C CA . LYS A 1 401 ? -24.899 1.325 29.625 1.00 97.25 401 LYS A CA 1
ATOM 3199 C C . LYS A 1 401 ? -25.450 2.283 28.551 1.00 97.25 401 LYS A C 1
ATOM 3201 O O . LYS A 1 401 ? -24.682 2.728 27.688 1.00 97.25 401 LYS A O 1
ATOM 3206 N N . PRO A 1 402 ? -26.750 2.634 28.577 1.00 95.62 402 PRO A N 1
ATOM 3207 C CA . PRO A 1 402 ? -27.271 3.743 27.776 1.00 95.62 402 PRO A CA 1
ATOM 3208 C C . PRO A 1 402 ? -26.438 5.017 27.985 1.00 95.62 402 PRO A C 1
ATOM 3210 O O . PRO A 1 402 ? -26.022 5.317 29.103 1.00 95.62 402 PRO A O 1
ATOM 3213 N N . GLY A 1 403 ? -26.108 5.725 26.904 1.00 93.38 403 GLY A N 1
ATOM 3214 C CA . GLY A 1 403 ? -25.194 6.877 26.938 1.00 93.38 403 GLY A CA 1
ATOM 3215 C C . GLY A 1 403 ? -23.697 6.552 27.085 1.00 93.38 403 GLY A C 1
ATOM 3216 O O . GLY A 1 403 ? -22.872 7.466 26.984 1.00 93.38 403 GLY A O 1
ATOM 3217 N N . GLY A 1 404 ? -23.327 5.283 27.291 1.00 96.12 404 GLY A N 1
ATOM 3218 C CA . GLY A 1 404 ? -21.942 4.834 27.439 1.00 96.12 404 GLY A CA 1
ATOM 3219 C C . GLY A 1 404 ? -21.106 4.987 26.163 1.00 96.12 404 GLY A C 1
ATOM 3220 O O . GLY A 1 404 ? -21.638 5.092 25.053 1.00 96.12 404 GLY A O 1
ATOM 3221 N N . LYS A 1 405 ? -19.777 4.984 26.315 1.00 97.75 405 LYS A N 1
ATOM 3222 C CA . LYS A 1 405 ? -18.823 5.163 25.206 1.00 97.75 405 LYS A CA 1
ATOM 3223 C C . LYS A 1 405 ? -17.852 3.990 25.101 1.00 97.75 405 LYS A C 1
ATOM 3225 O O . LYS A 1 405 ? -17.231 3.624 26.092 1.00 97.75 405 LYS A O 1
ATOM 3230 N N . LEU A 1 406 ? -17.685 3.444 23.902 1.00 98.44 406 LEU A N 1
ATOM 3231 C CA . LEU A 1 406 ? -16.644 2.465 23.595 1.00 98.44 406 LEU A CA 1
ATOM 3232 C C . LEU A 1 406 ? -15.516 3.133 22.811 1.00 98.44 406 LEU A C 1
ATOM 3234 O O . LEU A 1 406 ? -15.789 3.942 21.925 1.00 98.44 406 LEU A O 1
ATOM 3238 N N . VAL A 1 407 ? -14.270 2.799 23.138 1.00 98.25 407 VAL A N 1
ATOM 3239 C CA . VAL A 1 407 ? -13.066 3.202 22.404 1.00 98.25 407 VAL A CA 1
ATOM 3240 C C . VAL A 1 407 ? -12.241 1.954 22.113 1.00 98.25 407 VAL A C 1
ATOM 3242 O O . VAL A 1 407 ? -11.820 1.268 23.037 1.00 98.25 407 VAL A O 1
ATOM 3245 N N . ALA A 1 408 ? -12.021 1.646 20.840 1.00 97.56 408 ALA A N 1
ATOM 3246 C CA . ALA A 1 408 ? -11.281 0.465 20.419 1.00 97.56 408 ALA A CA 1
ATOM 3247 C C . ALA A 1 408 ? -10.153 0.836 19.462 1.00 97.56 408 ALA A C 1
ATOM 3249 O O . ALA A 1 408 ? -10.354 1.641 18.553 1.00 97.56 408 ALA A O 1
ATOM 3250 N N . ILE A 1 409 ? -8.992 0.213 19.632 1.00 95.56 409 ILE A N 1
ATOM 3251 C CA . ILE A 1 409 ? -7.955 0.186 18.602 1.00 95.56 409 ILE A CA 1
ATOM 3252 C C . ILE A 1 409 ? -8.310 -0.938 17.630 1.00 95.56 409 ILE A C 1
ATOM 3254 O O . ILE A 1 409 ? -8.529 -2.073 18.035 1.00 95.56 409 ILE A O 1
ATOM 3258 N N . MET A 1 410 ? -8.414 -0.634 16.344 1.00 91.50 410 MET A N 1
ATOM 3259 C CA . MET A 1 410 ? -8.795 -1.614 15.326 1.00 91.50 410 MET A CA 1
ATOM 3260 C C . MET A 1 410 ? -7.855 -1.538 14.134 1.00 91.50 410 MET A C 1
ATOM 3262 O O . MET A 1 410 ? -7.186 -0.525 13.920 1.00 91.50 410 MET A O 1
ATOM 3266 N N . SER A 1 411 ? -7.840 -2.583 13.308 1.00 84.44 411 SER A N 1
ATOM 3267 C CA . SER A 1 411 ? -7.197 -2.491 12.000 1.00 84.44 411 SER A CA 1
ATOM 3268 C C . SER A 1 411 ? -7.912 -1.436 11.148 1.00 84.44 411 SER A C 1
ATOM 3270 O O . SER A 1 411 ? -9.138 -1.445 11.051 1.00 84.44 411 SER A O 1
ATOM 3272 N N . ALA A 1 412 ? -7.172 -0.560 10.461 1.00 76.50 412 ALA A N 1
ATOM 3273 C CA . ALA A 1 412 ? -7.751 0.498 9.618 1.00 76.50 412 ALA A CA 1
ATOM 3274 C C . ALA A 1 412 ? -8.721 -0.041 8.545 1.00 76.50 412 ALA A C 1
ATOM 3276 O O . ALA A 1 412 ? -9.594 0.668 8.051 1.00 76.50 412 ALA A O 1
ATOM 3277 N N . GLY A 1 413 ? -8.610 -1.334 8.214 1.00 65.12 413 GLY A N 1
ATOM 3278 C CA . GLY A 1 413 ? -9.506 -2.039 7.301 1.00 65.12 413 GLY A CA 1
ATOM 3279 C C . GLY A 1 413 ? -10.992 -1.937 7.650 1.00 65.12 413 GLY A C 1
ATOM 3280 O O . GLY A 1 413 ? -11.818 -2.056 6.747 1.00 65.12 413 GLY A O 1
ATOM 3281 N N . VAL A 1 414 ? -11.363 -1.691 8.908 1.00 76.06 414 VAL A N 1
ATOM 3282 C CA . VAL A 1 414 ? -12.776 -1.534 9.300 1.00 76.06 414 VAL A CA 1
ATOM 3283 C C . VAL A 1 414 ? -13.482 -0.381 8.569 1.00 76.06 414 VAL A C 1
ATOM 3285 O O . VAL A 1 414 ? -14.671 -0.481 8.255 1.00 76.06 414 VAL A O 1
ATOM 3288 N N . GLU A 1 415 ? -12.745 0.667 8.197 1.00 68.44 415 GLU A N 1
ATOM 3289 C CA . GLU A 1 415 ? -13.291 1.854 7.528 1.00 68.44 415 GLU A CA 1
ATOM 3290 C C . GLU A 1 415 ? -13.586 1.651 6.043 1.00 68.44 415 GLU A C 1
ATOM 3292 O O . GLU A 1 415 ? -14.408 2.366 5.474 1.00 68.44 415 GLU A O 1
ATOM 3297 N N . PHE A 1 416 ? -12.947 0.676 5.395 1.00 59.56 416 PHE A N 1
ATOM 3298 C CA . PHE A 1 416 ? -12.979 0.593 3.931 1.00 59.56 416 PHE A CA 1
ATOM 3299 C C . PHE A 1 416 ? -13.165 -0.812 3.354 1.00 59.56 416 PHE A C 1
ATOM 3301 O O . PHE A 1 416 ? -13.457 -0.930 2.166 1.00 59.56 416 PHE A O 1
ATOM 3308 N N . ARG A 1 417 ? -13.032 -1.889 4.144 1.00 57.22 417 ARG A N 1
ATOM 3309 C CA . ARG A 1 417 ? -13.304 -3.262 3.676 1.00 57.22 417 ARG A CA 1
ATOM 3310 C C . ARG A 1 417 ? -14.757 -3.371 3.190 1.00 57.22 417 ARG A C 1
ATOM 3312 O O . ARG A 1 417 ? -15.683 -2.977 3.896 1.00 57.22 417 ARG A O 1
ATOM 3319 N N . GLU A 1 418 ? -14.981 -3.929 2.005 1.00 65.00 418 GLU A N 1
ATOM 3320 C CA . GLU A 1 418 ? -16.326 -4.068 1.410 1.00 65.00 418 GLU A CA 1
ATOM 3321 C C . GLU A 1 418 ? -16.970 -5.440 1.674 1.00 65.00 418 GLU A C 1
ATOM 3323 O O . GLU A 1 418 ? -18.083 -5.704 1.229 1.00 65.00 418 GLU A O 1
ATOM 3328 N N . ASN A 1 419 ? -16.307 -6.316 2.435 1.00 74.75 419 ASN A N 1
ATOM 3329 C CA . ASN A 1 419 ? -16.921 -7.572 2.854 1.00 74.75 419 ASN A CA 1
ATOM 3330 C C . ASN A 1 419 ? -18.129 -7.321 3.780 1.00 74.75 419 ASN A C 1
ATOM 3332 O O . ASN A 1 419 ? -18.207 -6.303 4.474 1.00 74.75 419 ASN A O 1
ATOM 3336 N N . ALA A 1 420 ? -19.061 -8.276 3.815 1.00 70.69 420 ALA A N 1
ATOM 3337 C CA . ALA A 1 420 ? -20.324 -8.138 4.542 1.00 70.69 420 ALA A CA 1
ATOM 3338 C C . ALA A 1 420 ? -20.137 -7.775 6.027 1.00 70.69 420 ALA A C 1
ATOM 3340 O O . ALA A 1 420 ? -20.883 -6.954 6.559 1.00 70.69 420 ALA A O 1
ATOM 3341 N N . LYS A 1 421 ? -19.108 -8.331 6.685 1.00 79.75 421 LYS A N 1
ATOM 3342 C CA . LYS A 1 421 ? -18.810 -8.073 8.101 1.00 79.75 421 LYS A CA 1
ATOM 3343 C C . LYS A 1 421 ? -18.400 -6.615 8.337 1.00 79.75 421 LYS A C 1
ATOM 3345 O O . LYS A 1 421 ? -18.937 -5.972 9.236 1.00 79.75 421 LYS A O 1
ATOM 3350 N N . ALA A 1 422 ? -17.496 -6.077 7.523 1.00 76.56 422 ALA A N 1
ATOM 3351 C CA . ALA A 1 422 ? -17.038 -4.696 7.637 1.00 76.56 422 ALA A CA 1
ATOM 3352 C C . ALA A 1 422 ? -18.104 -3.675 7.210 1.00 76.56 422 ALA A C 1
ATOM 3354 O O . ALA A 1 422 ? -18.234 -2.632 7.847 1.00 76.56 422 ALA A O 1
ATOM 3355 N N . VAL A 1 423 ? -18.913 -3.983 6.189 1.00 74.75 423 VAL A N 1
ATOM 3356 C CA . VAL A 1 423 ? -20.070 -3.150 5.811 1.00 74.75 423 VAL A CA 1
ATOM 3357 C C . VAL A 1 423 ? -21.064 -3.069 6.971 1.00 74.75 423 VAL A C 1
ATOM 3359 O O . VAL A 1 423 ? -21.413 -1.970 7.398 1.00 74.75 423 VAL A O 1
ATOM 3362 N N . ALA A 1 424 ? -21.448 -4.215 7.545 1.00 79.31 424 ALA A N 1
ATOM 3363 C CA . ALA A 1 424 ? -22.339 -4.258 8.703 1.00 79.31 424 ALA A CA 1
ATOM 3364 C C . ALA A 1 424 ? -21.746 -3.528 9.921 1.00 79.31 424 ALA A C 1
ATOM 3366 O O . ALA A 1 424 ? -22.472 -2.863 10.663 1.00 79.31 424 ALA A O 1
ATOM 3367 N N . PHE A 1 425 ? -20.427 -3.616 10.117 1.00 91.81 425 PHE A N 1
ATOM 3368 C CA . PHE A 1 425 ? -19.737 -2.877 11.167 1.00 91.81 425 PHE A CA 1
ATOM 3369 C C . PHE A 1 425 ? -19.812 -1.361 10.958 1.00 91.81 425 PHE A C 1
ATOM 3371 O O . PHE A 1 425 ? -20.131 -0.645 11.900 1.00 91.81 425 PHE A O 1
ATOM 3378 N N . ARG A 1 426 ? -19.609 -0.849 9.739 1.00 90.62 426 ARG A N 1
ATOM 3379 C CA . ARG A 1 426 ? -19.759 0.592 9.474 1.00 90.62 426 ARG A CA 1
ATOM 3380 C C . ARG A 1 426 ? -21.180 1.083 9.709 1.00 90.62 426 ARG A C 1
ATOM 3382 O O . ARG A 1 426 ? -21.352 2.118 10.343 1.00 90.62 426 ARG A O 1
ATOM 3389 N N . THR A 1 427 ? -22.187 0.307 9.310 1.00 86.81 427 THR A N 1
ATOM 3390 C CA . THR A 1 427 ? -23.586 0.617 9.639 1.00 86.81 427 THR A CA 1
ATOM 3391 C C . THR A 1 427 ? -23.818 0.652 11.155 1.00 86.81 427 THR A C 1
ATOM 3393 O O . THR A 1 427 ? -24.540 1.515 11.653 1.00 86.81 427 THR A O 1
ATOM 3396 N N . LEU A 1 428 ? -23.183 -0.248 11.920 1.00 88.94 428 LEU A N 1
ATOM 3397 C CA . LEU A 1 428 ? -23.194 -0.193 13.386 1.00 88.94 428 LEU A CA 1
ATOM 3398 C C . LEU A 1 428 ? -22.534 1.093 13.906 1.00 88.94 428 LEU A C 1
ATOM 3400 O O . LEU A 1 428 ? -23.101 1.727 14.797 1.00 88.94 428 LEU A O 1
ATOM 3404 N N . VAL A 1 429 ? -21.379 1.482 13.359 1.00 92.56 429 VAL A N 1
ATOM 3405 C CA . VAL A 1 429 ? -20.665 2.706 13.754 1.00 92.56 429 VAL A CA 1
ATOM 3406 C C . VAL A 1 429 ? -21.523 3.943 13.505 1.00 92.56 429 VAL A C 1
ATOM 3408 O O . VAL A 1 429 ? -21.712 4.738 14.423 1.00 92.56 429 VAL A O 1
ATOM 3411 N N . GLU A 1 430 ? -22.117 4.072 12.320 1.00 88.75 430 GLU A N 1
ATOM 3412 C CA . GLU A 1 430 ? -23.029 5.171 11.976 1.00 88.75 430 GLU A CA 1
ATOM 3413 C C . GLU A 1 430 ? -24.224 5.232 12.935 1.00 88.75 430 GLU A C 1
ATOM 3415 O O . GLU A 1 430 ? -24.510 6.279 13.522 1.00 88.75 430 GLU A O 1
ATOM 3420 N N . ARG A 1 431 ? -24.877 4.088 13.181 1.00 89.62 431 ARG A N 1
ATOM 3421 C CA . ARG A 1 431 ? -26.009 3.984 14.115 1.00 89.62 431 ARG A CA 1
ATOM 3422 C C . ARG A 1 431 ? -25.638 4.411 15.537 1.00 89.62 431 ARG A C 1
ATOM 3424 O O . ARG A 1 431 ? -26.469 4.970 16.248 1.00 89.62 431 ARG A O 1
ATOM 3431 N N . MET A 1 432 ? -24.405 4.147 15.957 1.00 92.19 432 MET A N 1
ATOM 3432 C CA . MET A 1 432 ? -23.880 4.510 17.276 1.00 92.19 432 MET A CA 1
ATOM 3433 C C . MET A 1 432 ? -23.152 5.861 17.292 1.00 92.19 432 MET A C 1
ATOM 3435 O O . MET A 1 432 ? -22.401 6.138 18.229 1.00 92.19 432 MET A O 1
ATOM 3439 N N . LYS A 1 433 ? -23.354 6.706 16.269 1.00 90.56 433 LYS A N 1
ATOM 3440 C CA . LYS A 1 433 ? -22.716 8.030 16.141 1.00 90.56 433 LYS A CA 1
ATOM 3441 C C . LYS A 1 433 ? -21.199 7.971 16.349 1.00 90.56 433 LYS A C 1
ATOM 3443 O O . LYS A 1 433 ? -20.625 8.816 17.038 1.00 90.56 433 LYS A O 1
ATOM 3448 N N . GLY A 1 434 ? -20.582 6.915 15.836 1.00 91.75 434 GLY A N 1
ATOM 3449 C CA . GLY A 1 434 ? -19.176 6.648 16.046 1.00 91.75 434 GLY A CA 1
ATOM 3450 C C . GLY A 1 434 ? -18.258 7.451 15.135 1.00 91.75 434 GLY A C 1
ATOM 3451 O O . GLY A 1 434 ? -18.687 8.032 14.139 1.00 91.75 434 GLY A O 1
ATOM 3452 N N . THR A 1 435 ? -16.978 7.479 15.492 1.00 92.62 435 THR A N 1
ATOM 3453 C CA . THR A 1 435 ? -15.929 8.205 14.768 1.00 92.62 435 THR A CA 1
ATOM 3454 C C . THR A 1 435 ? -14.687 7.347 14.614 1.00 92.62 435 THR A C 1
ATOM 3456 O O . THR A 1 435 ? -14.417 6.489 15.455 1.00 92.62 435 THR A O 1
ATOM 3459 N N . TYR A 1 436 ? -13.886 7.665 13.605 1.00 89.44 436 TYR A N 1
ATOM 3460 C CA . TYR A 1 436 ? -12.575 7.075 13.374 1.00 89.44 436 TYR A CA 1
ATOM 3461 C C . TYR A 1 436 ? -11.494 8.147 13.524 1.00 89.44 436 TYR A C 1
ATOM 3463 O O . TYR A 1 436 ? -11.695 9.298 13.128 1.00 89.44 436 TYR A O 1
ATOM 3471 N N . ARG A 1 437 ? -10.360 7.788 14.128 1.00 90.88 437 ARG A N 1
ATOM 3472 C CA . ARG A 1 437 ? -9.162 8.630 14.219 1.00 90.88 437 ARG A CA 1
ATOM 3473 C C . ARG A 1 437 ? -7.954 7.779 13.853 1.00 90.88 437 ARG A C 1
ATOM 3475 O O . ARG A 1 437 ? -7.630 6.840 14.578 1.00 90.88 437 ARG A O 1
ATOM 3482 N N . ASP A 1 438 ? -7.291 8.131 12.759 1.00 79.81 438 ASP A N 1
ATOM 3483 C CA . ASP A 1 438 ? -6.074 7.454 12.314 1.00 79.81 438 ASP A CA 1
ATOM 3484 C C . ASP A 1 438 ? -4.975 7.506 13.385 1.00 79.81 438 ASP A C 1
ATOM 3486 O O . ASP A 1 438 ? -4.728 8.554 14.000 1.00 79.81 438 ASP A O 1
ATOM 3490 N N . LEU A 1 439 ? -4.287 6.378 13.577 1.00 77.31 439 LEU A N 1
ATOM 3491 C CA . LEU A 1 439 ? -2.998 6.339 14.261 1.00 77.31 439 LEU A CA 1
ATOM 3492 C C . LEU A 1 439 ? -1.858 6.481 13.235 1.00 77.31 439 LEU A C 1
ATOM 3494 O O . LEU A 1 439 ? -2.028 6.110 12.069 1.00 77.31 439 LEU A O 1
ATOM 3498 N N . PRO A 1 440 ? -0.701 7.046 13.630 1.00 77.88 440 PRO A N 1
ATOM 3499 C CA . PRO A 1 440 ? 0.480 7.090 12.774 1.00 77.88 440 PRO A CA 1
ATOM 3500 C C . PRO A 1 440 ? 0.856 5.718 12.188 1.00 77.88 440 PRO A C 1
ATOM 3502 O O . PRO A 1 440 ? 0.658 4.666 12.795 1.00 77.88 440 PRO A O 1
ATOM 3505 N N . ALA A 1 441 ? 1.434 5.719 10.986 1.00 69.56 441 ALA A N 1
ATOM 3506 C CA . ALA A 1 441 ? 1.942 4.488 10.389 1.00 69.56 441 ALA A CA 1
ATOM 3507 C C . ALA A 1 441 ? 3.054 3.893 11.269 1.00 69.56 441 ALA A C 1
ATOM 3509 O O . ALA A 1 441 ? 3.921 4.622 11.747 1.00 69.56 441 ALA A O 1
ATOM 3510 N N . GLY A 1 442 ? 3.036 2.573 11.466 1.00 69.75 442 GLY A N 1
ATOM 3511 C CA . GLY A 1 442 ? 4.004 1.902 12.336 1.00 69.75 442 GLY A CA 1
ATOM 3512 C C . GLY A 1 442 ? 3.746 2.087 13.835 1.00 69.75 442 GLY A C 1
ATOM 3513 O O . GLY A 1 442 ? 4.605 1.715 14.624 1.00 69.75 442 GLY A O 1
ATOM 3514 N N . SER A 1 443 ? 2.571 2.580 14.248 1.00 73.75 443 SER A N 1
ATOM 3515 C CA . SER A 1 443 ? 2.200 2.724 15.667 1.00 73.75 443 SER A CA 1
ATOM 3516 C C . SER A 1 443 ? 2.245 1.437 16.495 1.00 73.75 443 SER A C 1
ATOM 3518 O O . SER A 1 443 ? 2.130 1.526 17.703 1.00 73.75 443 SER A O 1
ATOM 3520 N N . PHE A 1 444 ? 2.384 0.259 15.880 1.00 76.38 444 PHE A N 1
ATOM 3521 C CA . PHE A 1 444 ? 2.560 -1.029 16.564 1.00 76.38 444 PHE A CA 1
ATOM 3522 C C . PHE A 1 444 ? 3.830 -1.771 16.110 1.00 76.38 444 PHE A C 1
ATOM 3524 O O . PHE A 1 444 ? 3.979 -2.968 16.367 1.00 76.38 444 PHE A O 1
ATOM 3531 N N . ALA A 1 445 ? 4.755 -1.073 15.437 1.00 68.75 445 ALA A N 1
ATOM 3532 C CA . ALA A 1 445 ? 5.998 -1.660 14.940 1.00 68.75 445 ALA A CA 1
ATOM 3533 C C . ALA A 1 445 ? 6.839 -2.233 16.089 1.00 68.75 445 ALA A C 1
ATOM 3535 O O . ALA A 1 445 ? 7.339 -3.350 15.982 1.00 68.75 445 ALA A O 1
ATOM 3536 N N . GLU A 1 446 ? 6.915 -1.507 17.210 1.00 68.94 446 GLU A N 1
ATOM 3537 C CA . GLU A 1 446 ? 7.590 -1.945 18.441 1.00 68.94 446 GLU A CA 1
ATOM 3538 C C . GLU A 1 446 ? 6.926 -3.179 19.066 1.00 68.94 446 GLU A C 1
ATOM 3540 O O . GLU A 1 446 ? 7.606 -4.039 19.620 1.00 68.94 446 GLU A O 1
ATOM 3545 N N . SER A 1 447 ? 5.609 -3.315 18.904 1.00 64.50 447 SER A N 1
ATOM 3546 C CA . SER A 1 447 ? 4.842 -4.484 19.345 1.00 64.50 447 SER A CA 1
ATOM 3547 C C . SER A 1 447 ? 4.942 -5.664 18.372 1.00 64.50 447 SER A C 1
ATOM 3549 O O . SER A 1 447 ? 4.388 -6.724 18.650 1.00 64.50 447 SER A O 1
ATOM 3551 N N . GLY A 1 448 ? 5.629 -5.508 17.232 1.00 57.34 448 GLY A N 1
ATOM 3552 C CA . GLY A 1 448 ? 5.867 -6.571 16.254 1.00 57.34 448 GLY A CA 1
ATOM 3553 C C . GLY A 1 448 ? 4.880 -6.622 15.085 1.00 57.34 448 GLY A C 1
ATOM 3554 O O . GLY A 1 448 ? 4.797 -7.649 14.411 1.00 57.34 448 GLY A O 1
ATOM 3555 N N . THR A 1 449 ? 4.125 -5.549 14.811 1.00 63.88 449 THR A N 1
ATOM 3556 C CA . THR A 1 449 ? 3.222 -5.493 13.649 1.00 63.88 449 THR A CA 1
ATOM 3557 C C . THR A 1 449 ? 3.234 -4.146 12.928 1.00 63.88 449 THR A C 1
ATOM 3559 O O . THR A 1 449 ? 3.198 -3.079 13.528 1.00 63.88 449 THR A O 1
ATOM 3562 N N . MET A 1 450 ? 3.229 -4.192 11.594 1.00 65.12 450 MET A N 1
ATOM 3563 C CA . MET A 1 450 ? 3.153 -3.005 10.729 1.00 65.12 450 MET A CA 1
ATOM 3564 C C . MET A 1 450 ? 1.719 -2.702 10.268 1.00 65.12 450 MET A C 1
ATOM 3566 O O . MET A 1 450 ? 1.512 -1.967 9.301 1.00 65.12 450 MET A O 1
ATOM 3570 N N . VAL A 1 451 ? 0.714 -3.296 10.920 1.00 65.38 451 VAL A N 1
ATOM 3571 C CA . VAL A 1 451 ? -0.698 -3.049 10.609 1.00 65.38 451 VAL A CA 1
ATOM 3572 C C . VAL A 1 451 ? -1.034 -1.592 10.908 1.00 65.38 451 VAL A C 1
ATOM 3574 O O . VAL A 1 451 ? -0.821 -1.104 12.014 1.00 65.38 451 VAL A O 1
ATOM 3577 N N . ASN A 1 452 ? -1.596 -0.898 9.919 1.00 71.88 452 ASN A N 1
ATOM 3578 C CA . ASN A 1 452 ? -2.169 0.422 10.148 1.00 71.88 452 ASN A CA 1
ATOM 3579 C C . ASN A 1 452 ? -3.404 0.282 11.035 1.00 71.88 452 ASN A C 1
ATOM 3581 O O . ASN A 1 452 ? -4.313 -0.499 10.728 1.00 71.88 452 ASN A O 1
ATOM 3585 N N . THR A 1 453 ? -3.441 1.060 12.107 1.00 82.88 453 THR A N 1
ATOM 3586 C CA . THR A 1 453 ? -4.490 1.008 13.119 1.00 82.88 453 THR A CA 1
ATOM 3587 C C . THR A 1 453 ? -5.235 2.331 13.218 1.00 82.88 453 THR A C 1
ATOM 3589 O O . THR A 1 453 ? -4.756 3.387 12.806 1.00 82.88 453 THR A O 1
ATOM 3592 N N . VAL A 1 454 ? -6.452 2.253 13.741 1.00 87.69 454 VAL A N 1
ATOM 3593 C CA . VAL A 1 454 ? -7.354 3.388 13.933 1.00 87.69 454 VAL A CA 1
ATOM 3594 C C . VAL A 1 454 ? -7.969 3.293 15.319 1.00 87.69 454 VAL A C 1
ATOM 3596 O O . VAL A 1 454 ? -8.217 2.196 15.820 1.00 87.69 454 VAL A O 1
ATOM 3599 N N . ILE A 1 455 ? -8.234 4.439 15.938 1.00 95.62 455 ILE A N 1
ATOM 3600 C CA . ILE A 1 455 ? -9.070 4.517 17.133 1.00 95.62 455 ILE A CA 1
ATOM 3601 C C . ILE A 1 455 ? -10.511 4.710 16.673 1.00 95.62 455 ILE A C 1
ATOM 3603 O O . ILE A 1 455 ? -10.860 5.743 16.098 1.00 95.62 455 ILE A O 1
ATOM 3607 N N . VAL A 1 456 ? -11.355 3.726 16.962 1.00 96.38 456 VAL A N 1
ATOM 3608 C CA . VAL A 1 456 ? -12.797 3.785 16.728 1.00 96.38 456 VAL A CA 1
ATOM 3609 C C . VAL A 1 456 ? -13.486 4.144 18.030 1.00 96.38 456 VAL A C 1
ATOM 3611 O O . VAL A 1 456 ? -13.280 3.484 19.047 1.00 96.38 456 VAL A O 1
ATOM 3614 N N . THR A 1 457 ? -14.330 5.174 18.010 1.00 97.19 457 THR A N 1
ATOM 3615 C CA . THR A 1 457 ? -15.201 5.489 19.147 1.00 97.19 457 THR A CA 1
ATOM 3616 C C . THR A 1 457 ? -16.655 5.250 18.790 1.00 97.19 457 THR A C 1
ATOM 3618 O O . THR A 1 457 ? -17.071 5.598 17.692 1.00 97.19 457 THR A O 1
ATOM 3621 N N . LEU A 1 458 ? -17.429 4.666 19.703 1.00 96.56 458 LEU A N 1
ATOM 3622 C CA . LEU A 1 458 ? -18.871 4.443 19.569 1.00 96.56 458 LEU A CA 1
ATOM 3623 C C . LEU A 1 458 ? -19.586 5.039 20.780 1.00 96.56 458 LEU A C 1
ATOM 3625 O O . LEU A 1 458 ? -19.097 4.908 21.903 1.00 96.56 458 LEU A O 1
ATOM 3629 N N . LYS A 1 459 ? -20.765 5.638 20.588 1.00 95.06 459 LYS A N 1
ATOM 3630 C CA . LYS A 1 459 ? -21.609 6.127 21.685 1.00 95.06 459 LYS A CA 1
ATOM 3631 C C . LYS A 1 459 ? -22.955 5.413 21.667 1.00 95.06 459 LYS A C 1
ATOM 3633 O O . LYS A 1 459 ? -23.716 5.513 20.706 1.00 95.06 459 LYS A O 1
ATOM 3638 N N . LYS A 1 460 ? -23.274 4.691 22.741 1.00 91.88 460 LYS A N 1
ATOM 3639 C CA . LYS A 1 460 ? -24.586 4.054 22.870 1.00 91.88 460 LYS A CA 1
ATOM 3640 C C . LYS A 1 460 ? -25.651 5.144 23.055 1.00 91.88 460 LYS A C 1
ATOM 3642 O O . LYS A 1 460 ? -25.436 6.040 23.876 1.00 91.88 460 LYS A O 1
ATOM 3647 N N . PRO A 1 461 ? -26.760 5.118 22.294 1.00 87.75 461 PRO A N 1
ATOM 3648 C CA . PRO A 1 461 ? -27.877 6.034 22.514 1.00 87.75 461 PRO A CA 1
ATOM 3649 C C . PRO A 1 461 ? -28.381 5.987 23.966 1.00 87.75 461 PRO A C 1
ATOM 3651 O O . PRO A 1 461 ? -28.161 4.988 24.659 1.00 87.75 461 PRO A O 1
ATOM 3654 N N . LEU A 1 462 ? -28.982 7.093 24.416 1.00 82.38 462 LEU A N 1
ATOM 3655 C CA . LEU A 1 462 ? -29.648 7.183 25.720 1.00 82.38 462 LEU A CA 1
ATOM 3656 C C . LEU A 1 462 ? -30.934 6.360 25.746 1.00 82.38 462 LEU A C 1
ATOM 3658 O O . LEU A 1 462 ? -31.574 6.264 24.672 1.00 82.38 462 LEU A O 1
#

Mean predicted aligned error: 19.67 Å

Radius of gyration: 33.4 Å; Cα contacts (8 Å, |Δi|>4): 637; chains: 1; bounding box: 92×48×84 Å

Foldseek 3Di:
DDQPPDDLVNLQVLLVVLVVQLVVQLVVVVVVVVVVVVQCVVPVPDPPRPPDPPVVVVLQDPPDDDDDPVVSSVVNSQSSQLVSLLVSVVVNCVSSVLVLLAAPVRNVVVNVCSNPHHDRSHSVVVCVVVVVSVVCSLLRSLVLLLVLCVLFAPCQPDDVARADDQKTKFAQCDDPVRHGDPVSPVLVSQQSVQSLLCVLVVHHRDDSLLDPNVQVVVVSVPDDDQKDWGDDPFWIWIAHNNNMIMIGGPDVVSSVVSRVSRRVSVCVVPDDDDDDDDDDDPADPDQDDVNLDQQQDPVNLVVLDVVQPQAAAWEEEEADCQLNNNPVVSQVSHHAYEYEHQDPVSLVNVVVDPRHNYYHHDHSVPDACVRVNATLEYEYEDRAPPCNQLVNVVRVVRRHDAQHKYKYKYQPCLVPPPDPSSVVSVVVCVVQVKDKAWDDQCSRVVSPDRGGIIIIMGTHHD

Secondary structure (DSSP, 8-state):
----PPPHHHHHHHHHHHHHHHHHHHHHHHHHHHHHHHHHHHSTTSTTTT---HHHHHHH--S-----HHHHHHHHHHHHHHHHHHHHHHHHHHHTTHHHHS-HHHHHHHHHHHHH-PPP--HHHHHHHHHHHHHHHHHHHHHHHHHHHHHH-GGGGSTTSS---SEEEESS-B-TTSSB-TTT-HHHHHHHHHHHHHHHTT-PPPPTTTSHHHHHHHHHHT---SSEEEE-SSEEEEE-TTS-EEEEES-HHHHHHHHHHHHHHHHHHH-S--PPP-PPPSS--SPPGGGG--PPPHHHHHHHHHHH---TT-EEEESS-TTSTTHHHHHHTT-EEEEEES-HHHHHHHHHSS-EEEEEES-GGG--HHHH--EEEEEE----GGGHHHHHHHHHGGGEEEEEEEEEEEEGGGGT--SHHHHHHHHHHHHTT-EEEEPPTTTTTTTT----EEEEEEE---

pLDDT: mean 74.51, std 17.24, range [26.17, 98.62]

Sequence (462 aa):
MGMELIRRATVAELEGHRNKALDLFAQAFDLLEQARRFARDAAPSIQGVCSFDDAARDALAPRYAGYHETERRDRFLTSMRRNVDAGVWTHLLNATELEKLMDKKARDQFREQLRQDPPPATVENCYATMQSLMGDADMIFRRGIAEVFSNLDRRFRSHDGFKIGSRIVLTRVFNEHGSWNHWTRHDDSLRDVERVFSVLDGKQQPDRLAGIIGAVDGRRRLGNPTAYTAETEYFRIKVFLNGNAHLHFKRNDLVREVNKLLGEYYGDVLGASADVAETKPDFNRAVAKNFGFFETPEDVAHRVMEAVGYLKDSTVLEPSGGRGALATRMVQAGAKVTCVEIQAQHVDHLRTQAGYEKVVLGDFFDMTPEALGSFDRVVMNPPFDGQRDIDHVRHAVRFLKPGGKLVAIMSAGVEFRENAKAVAFRTLVERMKGTYRDLPAGSFAESGTMVNTVIVTLKKPL